Protein AF-0000000066527270 (afdb_homodimer)

Organism: Pseudomonas aeruginosa (strain ATCC 15692 / DSM 22644 / CIP 104116 / JCM 14847 / LMG 12228 / 1C / PRS 101 / PAO1) (NCBI:txid208964)

Nearest PDB structures (foldseek):
  5chh-assembly1_A  TM=3.529E-01  e=5.948E-10  Pseudomonas aeruginosa
  3mkl-assembly2_B  TM=9.193E-01  e=1.092E-03  Escherichia coli K-12
  6p7r-assembly1_A  TM=6.454E-01  e=4.352E-05  Vibrio cholerae
  4mlo-assembly1_A  TM=7.008E-01  e=3.366E-04  Vibrio cholerae
  3gbg-assembly1_A  TM=6.204E-01  e=3.925E-04  Vibrio cholerae O395

Solvent-accessible surface area (backbone atoms only — not comparable to full-atom values): 38659 Å² total; per-residue (Å²): 134,88,76,92,76,72,80,76,70,65,74,65,59,37,39,52,29,61,58,53,53,59,60,41,46,47,46,45,72,72,67,47,66,61,64,62,53,28,50,76,22,71,39,64,70,72,43,69,77,34,80,84,34,66,39,44,36,60,36,51,29,42,34,50,52,50,49,13,60,75,63,42,9,68,53,49,66,68,38,91,32,57,38,27,64,61,48,70,60,48,46,49,64,53,31,50,74,30,67,27,36,44,66,20,50,49,50,42,31,51,52,46,36,59,41,34,74,52,49,38,47,42,80,45,77,56,83,24,27,26,32,42,36,45,53,56,58,83,98,55,71,65,58,70,65,52,55,50,51,51,44,48,57,53,51,41,47,52,20,58,42,54,71,45,83,71,68,50,65,34,36,37,26,45,34,69,75,62,97,72,55,67,66,54,31,59,55,58,31,82,45,67,43,51,60,34,77,49,31,33,43,31,30,46,33,71,59,36,67,37,52,37,78,54,52,71,69,57,45,53,56,51,58,70,42,52,59,30,51,52,62,39,60,71,22,42,58,75,32,69,62,37,46,48,41,53,55,48,70,73,41,58,48,73,68,57,67,53,67,62,56,45,15,54,73,70,74,41,51,50,68,54,46,52,52,54,28,46,76,67,73,41,47,72,68,54,45,53,48,49,50,45,46,51,51,50,52,52,39,48,73,71,60,61,77,56,59,55,61,50,15,48,59,56,46,35,93,37,45,66,57,36,41,54,49,40,22,68,66,37,54,32,41,66,67,53,45,52,48,54,58,49,47,50,46,50,52,40,45,50,53,52,50,49,52,56,57,57,67,74,102,137,80,80,83,72,68,82,72,70,62,73,67,58,38,38,53,29,59,58,55,53,59,63,41,46,48,46,45,73,74,67,46,66,62,62,63,53,29,51,75,22,71,40,64,70,70,43,69,77,34,81,84,34,67,39,43,37,61,34,52,28,42,35,52,54,48,49,12,60,76,65,42,9,68,54,49,68,68,38,91,32,56,38,27,64,59,48,68,60,49,46,49,62,52,32,52,75,30,66,27,36,44,65,19,52,49,51,41,31,52,52,46,37,58,41,34,73,52,48,38,48,40,80,47,76,56,85,24,27,24,33,43,36,45,52,54,57,84,97,54,70,64,57,70,65,50,56,50,50,51,45,48,58,53,51,40,47,51,20,58,42,54,70,46,84,70,67,49,65,35,35,36,27,44,32,69,77,65,97,72,56,66,66,54,31,60,54,58,30,81,44,67,42,51,60,34,76,51,31,34,44,31,28,45,34,70,58,36,68,39,52,37,78,52,51,71,69,57,46,54,56,52,58,70,42,51,58,31,51,52,63,39,61,70,24,40,58,74,31,70,61,38,45,49,43,53,54,49,68,75,41,58,49,74,66,57,67,53,67,62,56,44,14,54,73,69,71,40,50,49,67,54,45,52,51,54,28,44,76,67,74,39,48,72,68,53,45,53,48,50,51,46,48,52,51,48,50,54,40,48,75,71,59,60,77,56,58,54,60,49,15,49,57,56,45,36,94,37,44,66,57,35,39,53,50,39,22,70,65,39,51,33,40,65,68,52,43,53,48,56,59,48,48,50,46,49,51,40,48,49,53,51,50,49,52,55,58,58,67,72,102

Sequence (722 aa):
MKNDGETQASTKGTISVRLVGEALVEWRRQGGEQGEVLQAAGIDPQLLGKPYARVTSHAYSRLWLDLARRMDDEFFGMDSRRLKSGSFAFMSRCAIHEQTLEPALTGILRFLCLQFDDFQPRLQRRGGLAEIVLDEAPGRYGRALSYFTLWMITHGLACWLVGRRIPILAIDLRCPQPDYIEDYRVMFSDNLRFSRPLSRLLFNADCLALPVRRDKRELRRFLLGAPANILVRYRDPQSLAARIKAYLRSLRPGRWPDADALAGHFFMAPSTLRRKLSLEGQSYQALKDQVRRDLAIARLDAGAANFAELALELGFADGSAFHKAFKKWTGSTPGQYRTQVAAETASAESSGVLSETLGHRMKNDGETQASTKGTISVRLVGEALVEWRRQGGEQGEVLQAAGIDPQLLGKPYARVTSHAYSRLWLDLARRMDDEFFGMDSRRLKSGSFAFMSRCAIHEQTLEPALTGILRFLCLQFDDFQPRLQRRGGLAEIVLDEAPGRYGRALSYFTLWMITHGLACWLVGRRIPILAIDLRCPQPDYIEDYRVMFSDNLRFSRPLSRLLFNADCLALPVRRDKRELRRFLLGAPANILVRYRDPQSLAARIKAYLRSLRPGRWPDADALAGHFFMAPSTLRRKLSLEGQSYQALKDQVRRDLAIARLDAGAANFAELALELGFADGSAFHKAFKKWTGSTPGQYRTQVAAETASAESSGVLSETLGHR

pLDDT: mean 84.83, std 15.93, range [20.92, 98.5]

Radius of gyration: 31.75 Å; Cα contacts (8 Å, |Δi|>4): 1034; chains: 2; bounding box: 55×98×84 Å

InterPro domains:
  IPR009057 Homedomain-like superfamily [SSF46689] (291-341)
  IPR018060 AraC-like, DNA binding HTH domain [PF12833] (262-339)
  IPR018060 AraC-like, DNA binding HTH domain [PS01124] (242-340)
  IPR018060 AraC-like, DNA binding HTH domain [SM00342] (255-338)
  IPR020449 Transcription regulator HTH, AraC- type, HTH domain [PR00032] (307-322)
  IPR020449 Transcription regulator HTH, AraC- type, HTH domain [PR00032] (322-338)
  IPR032687 HTH-type transcriptional regulator AraC-type, N-terminal [PF12625] (31-212)

Foldseek 3Di:
DPDPPPPPPPCAQKDFCVLVVVLCVLVVVVPHDVVVLLVQLVHDPVCNVPRRDIGGLSSVQSSQVSQCVVVLASQSPQFVFGPGPCNLVVLLVVLLPDWFLQVSLQSNQVSVCVGGDAWRWHWDDDFFKIKTWTDGDFPDFTDPSNLLSVCLSRQLSSCVQLVHHFAWLAWEELAADDPDCVLVCLLHNVHYHYNFLTTMIMGTPVRRGRTGDDDPVNSVVVVVCPPSCSSNPSNVCVQPLVVLLVVCLVDFQQPRDDLCVSCVVVVHHSVVSQVSCVVNVHDPVRSLLVSLLSQLSNCLVVPDDDQQVSCVRSNHPGSVRVQVSNCVGRVHGSVVVSCVVVVVSVVSVVVSVVVVVVVVD/DPPPPDCPPPCAQKDFCVLVVVLCVVVVVVPHDVVVLLVQLVHDPVCNVPRRDIGGLSSVQSSQVSLCVVVLASQSPQFVFGPGPCNLVVLLVVLLPDWWLQVSLQSNQVSVCVGGDAWRWHWDDDFFKIKTWTDGDFPDFTDPSNLLSVCLSRQLSSCVQLVAHFAWLAWEELAADDPDCVLVCLLHNVHYHYNFLTTMIMGTPVRRGRTGDDDPVNSVVVVVCPPSCSSNPSRVCVQPLVVLLVVCLVDFLQPRDDLCVSCVVVVHHSVVSQVSCVVNVHDPVRSLLVSLLSVLSNCLVVPDDDQQVSCVRSNHPGSVRVQVSNCVGRVHGSVVVSCVVVVVSVVSVVVSVVVVVVVVD

Secondary structure (DSSP, 8-state):
---S-S----STTEEEHHHHHHHHHHHHHTT--HHHHHHHHT--GGGGG-TT-EEEHHHHHHHHHHHHHHHT-TTTT-SSS---TTHHHHHHHHHTTSSBHHHHHHHHHHHHHHH-SS-EEEEEEETTEEEEEEE--TT----HHHHHHHHHHHHHHHHHHHTS---EEEEE-SSPPPS--HHHHHHT-S-EE-S-SSEEEEEEGGGGG-B----HHHHHHHHHHTTHHHHHHTT-TTSHHHHHHHHHHTS-GGG---HHHHHHHTTS-HHHHHHHHHHTT--HHHHHHHHHHHHHHHHHHTT---HHHHHHHTT-SSHHHHHHHHHHHHSS-HHHHHHHHHHHHHHHHHHHHHHHHHTT-/----------STTEEEHHHHHHHHHHHHHTT--HHHHHHHTT--GGGGG-TT-EEEHHHHHHHHHHHHHHHT-TTTT-SSS---TTHHHHHHHHHTTSSBHHHHHHHHHHHHHHH-SS-EEEEEEETTEEEEEEE--TT----HHHHHHHHHHHHHHHHHHHTS---EEEEE-SSPPPS--HHHHHHT-S-EE-S-SSEEEEEEGGGGG-B----HHHHHHHHHHTTHHHHHHTT-TTSHHHHHHHHHHTS-GGG---HHHHHHHTTS-HHHHHHHHHHTT--HHHHHHHHHHHHHHHHHHTT---HHHHHHHTT-SSHHHHHHHHHHHHSS-HHHHHHHHHHHHHHHHHHHHHHHHHTT-

Structure (mmCIF, N/CA/C/O backbone):
data_AF-0000000066527270-model_v1
#
loop_
_entity.id
_entity.type
_entity.pdbx_description
1 polymer 'Probable transcriptional regulator'
#
loop_
_atom_site.group_PDB
_atom_site.id
_atom_site.type_symbol
_atom_site.label_atom_id
_atom_site.label_alt_id
_atom_site.label_comp_id
_atom_site.label_asym_id
_atom_site.label_entity_id
_atom_site.label_seq_id
_atom_site.pdbx_PDB_ins_code
_atom_site.Cartn_x
_atom_site.Cartn_y
_atom_site.Cartn_z
_atom_site.occupancy
_atom_site.B_iso_or_equiv
_atom_site.auth_seq_id
_atom_site.auth_comp_id
_atom_site.auth_asym_id
_atom_site.auth_atom_id
_atom_site.pdbx_PDB_model_num
ATOM 1 N N . MET A 1 1 ? -10.133 -45.469 -41.844 1 20.92 1 MET A N 1
ATOM 2 C CA . MET A 1 1 ? -9.516 -45.438 -40.531 1 20.92 1 MET A CA 1
ATOM 3 C C . MET A 1 1 ? -8.797 -44.094 -40.312 1 20.92 1 MET A C 1
ATOM 5 O O . MET A 1 1 ? -7.594 -44 -40.531 1 20.92 1 MET A O 1
ATOM 9 N N . LYS A 1 2 ? -9.273 -42.906 -41.062 1 35.12 2 LYS A N 1
ATOM 10 C CA . LYS A 1 2 ? -8.922 -41.469 -41.031 1 35.12 2 LYS A CA 1
ATOM 11 C C . LYS A 1 2 ? -8.695 -41 -39.594 1 35.12 2 LYS A C 1
ATOM 13 O O . LYS A 1 2 ? -9.594 -41.062 -38.781 1 35.12 2 LYS A O 1
ATOM 18 N N . ASN A 1 3 ? -7.398 -41.125 -39.188 1 26.72 3 ASN A N 1
ATOM 19 C CA . ASN A 1 3 ? -6.578 -40.875 -38 1 26.72 3 ASN A CA 1
ATOM 20 C C . ASN A 1 3 ? -6.941 -39.562 -37.344 1 26.72 3 ASN A C 1
ATOM 22 O O . ASN A 1 3 ? -7.098 -38.531 -38 1 26.72 3 ASN A O 1
ATOM 26 N N . ASP A 1 4 ? -7.598 -39.406 -36.094 1 30.34 4 ASP A N 1
ATOM 27 C CA . ASP A 1 4 ? -7.973 -38.562 -34.969 1 30.34 4 ASP A CA 1
ATOM 28 C C . ASP A 1 4 ? -6.82 -37.625 -34.594 1 30.34 4 ASP A C 1
ATOM 30 O O . ASP A 1 4 ? -6.605 -37.344 -33.406 1 30.34 4 ASP A O 1
ATOM 34 N N . GLY A 1 5 ? -5.691 -37.438 -35.281 1 31.28 5 GLY A N 1
ATOM 35 C CA . GLY A 1 5 ? -4.5 -36.625 -35.188 1 31.28 5 GLY A CA 1
ATOM 36 C C . GLY A 1 5 ? -4.805 -35.125 -35 1 31.28 5 GLY A C 1
ATOM 37 O O . GLY A 1 5 ? -3.918 -34.281 -35.125 1 31.28 5 GLY A O 1
ATOM 38 N N . GLU A 1 6 ? -5.961 -34.656 -35.469 1 31.56 6 GLU A N 1
ATOM 39 C CA . GLU A 1 6 ? -6.141 -33.219 -35.719 1 31.56 6 GLU A CA 1
ATOM 40 C C . GLU A 1 6 ? -5.699 -32.375 -34.531 1 31.56 6 GLU A C 1
ATOM 42 O O . GLU A 1 6 ? -4.824 -31.531 -34.656 1 31.56 6 GLU A O 1
ATOM 47 N N . THR A 1 7 ? -6.703 -31.594 -33.906 1 33.09 7 THR A N 1
ATOM 48 C CA . THR A 1 7 ? -6.719 -30.266 -33.281 1 33.09 7 THR A CA 1
ATOM 49 C C . THR A 1 7 ? -6.129 -30.312 -31.891 1 33.09 7 THR A C 1
ATOM 51 O O . THR A 1 7 ? -6.859 -30.469 -30.906 1 33.09 7 THR A O 1
ATOM 54 N N . GLN A 1 8 ? -5.441 -31.25 -31.5 1 34.78 8 GLN A N 1
ATOM 55 C CA . GLN A 1 8 ? -4.895 -31.109 -30.156 1 34.78 8 GLN A CA 1
ATOM 56 C C . GLN A 1 8 ? -4.258 -29.734 -29.953 1 34.78 8 GLN A C 1
ATOM 58 O O . GLN A 1 8 ? -3.143 -29.5 -30.422 1 34.78 8 GLN A O 1
ATOM 63 N N . ALA A 1 9 ? -4.973 -28.672 -30.031 1 39.06 9 ALA A N 1
ATOM 64 C CA . ALA A 1 9 ? -4.625 -27.297 -29.734 1 39.06 9 ALA A CA 1
ATOM 65 C C . ALA A 1 9 ? -3.576 -27.203 -28.641 1 39.06 9 ALA A C 1
ATOM 67 O O . ALA A 1 9 ? -3.766 -27.766 -27.547 1 39.06 9 ALA A O 1
ATOM 68 N N . SER A 1 10 ? -2.404 -27.016 -28.859 1 43.84 10 SER A N 1
ATOM 69 C CA . SER A 1 10 ? -1.22 -26.922 -28.016 1 43.84 10 SER A CA 1
ATOM 70 C C . SER A 1 10 ? -1.497 -26.078 -26.766 1 43.84 10 SER A C 1
ATOM 72 O O . SER A 1 10 ? -2.102 -25.016 -26.859 1 43.84 10 SER A O 1
ATOM 74 N N . THR A 1 11 ? -1.773 -26.703 -25.578 1 54.03 11 THR A N 1
ATOM 75 C CA . THR A 1 11 ? -1.955 -26.172 -24.234 1 54.03 11 THR A CA 1
ATOM 76 C C . THR A 1 11 ? -0.945 -25.062 -23.953 1 54.03 11 THR A C 1
ATOM 78 O O . THR A 1 11 ? -1.052 -24.344 -22.953 1 54.03 11 THR A O 1
ATOM 81 N N . LYS A 1 12 ? -0.027 -24.766 -25.125 1 56.72 12 LYS A N 1
ATOM 82 C CA . LYS A 1 12 ? 1.005 -23.75 -24.969 1 56.72 12 LYS A CA 1
ATOM 83 C C . LYS A 1 12 ? 0.429 -22.344 -25.156 1 56.72 12 LYS A C 1
ATOM 85 O O . LYS A 1 12 ? -0.189 -22.062 -26.188 1 56.72 12 LYS A O 1
ATOM 90 N N . GLY A 1 13 ? 0.685 -21.531 -24.094 1 73 13 GLY A N 1
ATOM 91 C CA . GLY A 1 13 ? 0.271 -20.156 -24.25 1 73 13 GLY A CA 1
ATOM 92 C C . GLY A 1 13 ? -1.234 -19.969 -24.203 1 73 13 GLY A C 1
ATOM 93 O O . GLY A 1 13 ? -1.758 -18.953 -24.672 1 73 13 GLY A O 1
ATOM 94 N N . THR A 1 14 ? -1.8 -21.188 -23.781 1 83.5 14 THR A N 1
ATOM 95 C CA . THR A 1 14 ? -3.254 -21.078 -23.719 1 83.5 14 THR A CA 1
ATOM 96 C C . THR A 1 14 ? -3.76 -21.359 -22.312 1 83.5 14 THR A C 1
ATOM 98 O O . THR A 1 14 ? -3.014 -21.859 -21.453 1 83.5 14 THR A O 1
ATOM 101 N N . ILE A 1 15 ? -4.938 -20.953 -22.062 1 88.38 15 ILE A N 1
ATOM 102 C CA . ILE A 1 15 ? -5.621 -21.094 -20.781 1 88.38 15 ILE A CA 1
ATOM 103 C C . ILE A 1 15 ? -7.004 -21.703 -21 1 88.38 15 ILE A C 1
ATOM 105 O O . ILE A 1 15 ? -7.711 -21.344 -21.938 1 88.38 15 ILE A O 1
ATOM 109 N N . SER A 1 16 ? -7.312 -22.625 -20.172 1 90 16 SER A N 1
ATOM 110 C CA . SER A 1 16 ? -8.625 -23.266 -20.266 1 90 16 SER A CA 1
ATOM 111 C C . SER A 1 16 ? -9.742 -22.234 -20.125 1 90 16 SER A C 1
ATOM 113 O O . SER A 1 16 ? -9.664 -21.328 -19.297 1 90 16 SER A O 1
ATOM 115 N N . VAL A 1 17 ? -10.812 -22.453 -20.812 1 91.06 17 VAL A N 1
ATOM 116 C CA . VAL A 1 17 ? -11.977 -21.578 -20.766 1 91.06 17 VAL A CA 1
ATOM 117 C C . VAL A 1 17 ? -12.641 -21.688 -19.391 1 91.06 17 VAL A C 1
ATOM 119 O O . VAL A 1 17 ? -13.344 -20.766 -18.953 1 91.06 17 VAL A O 1
ATOM 122 N N . ARG A 1 18 ? -12.422 -22.75 -18.688 1 92.06 18 ARG A N 1
ATOM 123 C CA . ARG A 1 18 ? -12.953 -22.906 -17.328 1 92.06 18 ARG A CA 1
ATOM 124 C C . ARG A 1 18 ? -12.438 -21.812 -16.406 1 92.06 18 ARG A C 1
ATOM 126 O O . ARG A 1 18 ? -13.156 -21.328 -15.531 1 92.06 18 ARG A O 1
ATOM 133 N N . LEU A 1 19 ? -11.172 -21.438 -16.609 1 94.25 19 LEU A N 1
ATOM 134 C CA . LEU A 1 19 ? -10.609 -20.359 -15.805 1 94.25 19 LEU A CA 1
ATOM 135 C C . LEU A 1 19 ? -11.203 -19.016 -16.203 1 94.25 19 LEU A C 1
ATOM 137 O O . LEU A 1 19 ? -11.359 -18.109 -15.375 1 94.25 19 LEU A O 1
ATOM 141 N N . VAL A 1 20 ? -11.547 -18.906 -17.484 1 95.38 20 VAL A N 1
ATOM 142 C CA . VAL A 1 20 ? -12.273 -17.734 -17.953 1 95.38 20 VAL A CA 1
ATOM 143 C C . VAL A 1 20 ? -13.609 -17.625 -17.219 1 95.38 20 VAL A C 1
ATOM 145 O O . VAL A 1 20 ? -13.953 -16.562 -16.688 1 95.38 20 VAL A O 1
ATOM 148 N N . GLY A 1 21 ? -14.297 -18.766 -17.188 1 95.5 21 GLY A N 1
ATOM 149 C CA . GLY A 1 21 ? -15.57 -18.812 -16.484 1 95.5 21 GLY A CA 1
ATOM 150 C C . GLY A 1 21 ? -15.445 -18.469 -15.016 1 95.5 21 GLY A C 1
ATOM 151 O O . GLY A 1 21 ? -16.281 -17.734 -14.469 1 95.5 21 GLY A O 1
ATOM 152 N N . GLU A 1 22 ? -14.414 -18.969 -14.391 1 95.44 22 GLU A N 1
ATOM 153 C CA . GLU A 1 22 ? -14.172 -18.688 -12.977 1 95.44 22 GLU A CA 1
ATOM 154 C C . GLU A 1 22 ? -13.93 -17.203 -12.727 1 95.44 22 GLU A C 1
ATOM 156 O O . GLU A 1 22 ? -14.422 -16.641 -11.75 1 95.44 22 GLU A O 1
ATOM 161 N N . ALA A 1 23 ? -13.188 -16.547 -13.594 1 96.5 23 ALA A N 1
ATOM 162 C CA . ALA A 1 23 ? -12.852 -15.133 -13.445 1 96.5 23 ALA A CA 1
ATOM 163 C C . ALA A 1 23 ? -14.102 -14.266 -13.539 1 96.5 23 ALA A C 1
ATOM 165 O O . ALA A 1 23 ? -14.156 -13.18 -12.961 1 96.5 23 ALA A O 1
ATOM 166 N N . LEU A 1 24 ? -15.156 -14.781 -14.172 1 97.25 24 LEU A N 1
ATOM 167 C CA . LEU A 1 24 ? -16.344 -13.977 -14.477 1 97.25 24 LEU A CA 1
ATOM 168 C C . LEU A 1 24 ? -17.406 -14.164 -13.406 1 97.25 24 LEU A C 1
ATOM 170 O O . LEU A 1 24 ? -18.406 -13.445 -13.398 1 97.25 24 LEU A O 1
ATOM 174 N N . VAL A 1 25 ? -17.219 -15.047 -12.484 1 96.69 25 VAL A N 1
ATOM 175 C CA . VAL A 1 25 ? -18.25 -15.453 -11.539 1 96.69 25 VAL A CA 1
ATOM 176 C C . VAL A 1 25 ? -18.75 -14.242 -10.758 1 96.69 25 VAL A C 1
ATOM 178 O O . VAL A 1 25 ? -19.938 -13.953 -10.734 1 96.69 25 VAL A O 1
ATOM 181 N N . GLU A 1 26 ? -17.812 -13.508 -10.141 1 96.25 26 GLU A N 1
ATOM 182 C CA . GLU A 1 26 ? -18.219 -12.383 -9.312 1 96.25 26 GLU A CA 1
ATOM 183 C C . GLU A 1 26 ? -18.797 -11.25 -10.172 1 96.25 26 GLU A C 1
ATOM 185 O O . GLU A 1 26 ? -19.719 -10.547 -9.75 1 96.25 26 GLU A O 1
ATOM 190 N N . TRP A 1 27 ? -18.219 -11.055 -11.344 1 96.69 27 TRP A N 1
ATOM 191 C CA . TRP A 1 27 ? -18.734 -10.055 -12.273 1 96.69 27 TRP A CA 1
ATOM 192 C C . TRP A 1 27 ? -20.203 -10.328 -12.586 1 96.69 27 TRP A C 1
ATOM 194 O O . TRP A 1 27 ? -21.047 -9.414 -12.523 1 96.69 27 TRP A O 1
ATOM 204 N N . ARG A 1 28 ? -20.516 -11.57 -12.844 1 95.69 28 ARG A N 1
ATOM 205 C CA . ARG A 1 28 ? -21.891 -11.984 -13.133 1 95.69 28 ARG A CA 1
ATOM 206 C C . ARG A 1 28 ? -22.781 -11.812 -11.906 1 95.69 28 ARG A C 1
ATOM 208 O O . ARG A 1 28 ? -23.922 -11.328 -12.016 1 95.69 28 ARG A O 1
ATOM 215 N N . ARG A 1 29 ? -22.266 -12.156 -10.844 1 95.62 29 ARG A N 1
ATOM 216 C CA . ARG A 1 29 ? -23.016 -12.07 -9.594 1 95.62 29 ARG A CA 1
ATOM 217 C C . ARG A 1 29 ? -23.422 -10.625 -9.305 1 95.62 29 ARG A C 1
ATOM 219 O O . ARG A 1 29 ? -24.5 -10.375 -8.75 1 95.62 29 ARG A O 1
ATOM 226 N N . GLN A 1 30 ? -22.594 -9.727 -9.688 1 94.5 30 GLN A N 1
ATOM 227 C CA . GLN A 1 30 ? -22.844 -8.312 -9.445 1 94.5 30 GLN A CA 1
ATOM 228 C C . GLN A 1 30 ? -23.688 -7.699 -10.555 1 94.5 30 GLN A C 1
ATOM 230 O O . GLN A 1 30 ? -23.891 -6.48 -10.602 1 94.5 30 GLN A O 1
ATOM 235 N N . GLY A 1 31 ? -24.094 -8.453 -11.477 1 94.31 31 GLY A N 1
ATOM 236 C CA . GLY A 1 31 ? -25 -8.008 -12.516 1 94.31 31 GLY A CA 1
ATOM 237 C C . GLY A 1 31 ? -24.297 -7.578 -13.781 1 94.31 31 GLY A C 1
ATOM 238 O O . GLY A 1 31 ? -24.922 -6.988 -14.672 1 94.31 31 GLY A O 1
ATOM 239 N N . GLY A 1 32 ? -23.062 -7.887 -13.906 1 94.56 32 GLY A N 1
ATOM 240 C CA . GLY A 1 32 ? -22.328 -7.523 -15.109 1 94.56 32 GLY A CA 1
ATOM 241 C C . GLY A 1 32 ? -22.672 -8.391 -16.297 1 94.56 32 GLY A C 1
ATOM 242 O O . GLY A 1 32 ? -22.953 -9.586 -16.156 1 94.56 32 GLY A O 1
ATOM 243 N N . GLU A 1 33 ? -22.594 -7.777 -17.453 1 93.5 33 GLU A N 1
ATOM 244 C CA . GLU A 1 33 ? -22.812 -8.508 -18.688 1 93.5 33 GLU A CA 1
ATOM 245 C C . GLU A 1 33 ? -21.5 -9.125 -19.188 1 93.5 33 GLU A C 1
ATOM 247 O O . GLU A 1 33 ? -20.578 -8.406 -19.578 1 93.5 33 GLU A O 1
ATOM 252 N N . GLN A 1 34 ? -21.484 -10.383 -19.281 1 93.12 34 GLN A N 1
ATOM 253 C CA . GLN A 1 34 ? -20.219 -11.047 -19.609 1 93.12 34 GLN A CA 1
ATOM 254 C C . GLN A 1 34 ? -19.891 -10.914 -21.078 1 93.12 34 GLN A C 1
ATOM 256 O O . GLN A 1 34 ? -18.719 -10.93 -21.469 1 93.12 34 GLN A O 1
ATOM 261 N N . GLY A 1 35 ? -20.938 -10.711 -21.953 1 92.75 35 GLY A N 1
ATOM 262 C CA . GLY A 1 35 ? -20.703 -10.602 -23.375 1 92.75 35 GLY A CA 1
ATOM 263 C C . GLY A 1 35 ? -19.766 -9.461 -23.734 1 92.75 35 GLY A C 1
ATOM 264 O O . GLY A 1 35 ? -18.844 -9.641 -24.547 1 92.75 35 GLY A O 1
ATOM 265 N N . GLU A 1 36 ? -19.953 -8.383 -23.188 1 91.75 36 GLU A N 1
ATOM 266 C CA . GLU A 1 36 ? -19.141 -7.199 -23.484 1 91.75 36 GLU A CA 1
ATOM 267 C C . GLU A 1 36 ? -17.688 -7.402 -23.062 1 91.75 36 GLU A C 1
ATOM 269 O O . GLU A 1 36 ? -16.766 -7.043 -23.797 1 91.75 36 GLU A O 1
ATOM 274 N N . VAL A 1 37 ? -17.531 -7.992 -21.906 1 95.31 37 VAL A N 1
ATOM 275 C CA . VAL A 1 37 ? -16.188 -8.195 -21.359 1 95.31 37 VAL A CA 1
ATOM 276 C C . VAL A 1 37 ? -15.453 -9.242 -22.188 1 95.31 37 VAL A C 1
ATOM 278 O O . VAL A 1 37 ? -14.273 -9.086 -22.5 1 95.31 37 VAL A O 1
ATOM 281 N N . LEU A 1 38 ? -16.125 -10.25 -22.609 1 97 38 LEU A N 1
ATOM 282 C CA . LEU A 1 38 ? -15.531 -11.305 -23.422 1 97 38 LEU A CA 1
ATOM 283 C C . LEU A 1 38 ? -15.172 -10.781 -24.812 1 97 38 LEU A C 1
ATOM 285 O O . LEU A 1 38 ? -14.062 -11.023 -25.312 1 97 38 LEU A O 1
ATOM 289 N N . GLN A 1 39 ? -16.031 -10.039 -25.375 1 94.44 39 GLN A N 1
ATOM 290 C CA . GLN A 1 39 ? -15.781 -9.477 -26.703 1 94.44 39 GLN A CA 1
ATOM 291 C C . GLN A 1 39 ? -14.594 -8.523 -26.672 1 94.44 39 GLN A C 1
ATOM 293 O O . GLN A 1 39 ? -13.758 -8.539 -27.578 1 94.44 39 GLN A O 1
ATOM 298 N N . ALA A 1 40 ? -14.531 -7.75 -25.719 1 95.44 40 ALA A N 1
ATOM 299 C CA . ALA A 1 40 ? -13.43 -6.801 -25.578 1 95.44 40 ALA A CA 1
ATOM 300 C C . ALA A 1 40 ? -12.094 -7.527 -25.438 1 95.44 40 ALA A C 1
ATOM 302 O O . ALA A 1 40 ? -11.062 -7.027 -25.891 1 95.44 40 ALA A O 1
ATOM 303 N N . ALA A 1 41 ? -12.164 -8.719 -24.875 1 96.25 41 ALA A N 1
ATOM 304 C CA . ALA A 1 41 ? -10.953 -9.508 -24.656 1 96.25 41 ALA A CA 1
ATOM 305 C C . ALA A 1 41 ? -10.633 -10.375 -25.875 1 96.25 41 ALA A C 1
ATOM 307 O O . ALA A 1 41 ? -9.609 -11.055 -25.906 1 96.25 41 ALA A O 1
ATOM 308 N N . GLY A 1 42 ? -11.516 -10.344 -26.828 1 95.44 42 GLY A N 1
ATOM 309 C CA . GLY A 1 42 ? -11.328 -11.172 -28.016 1 95.44 42 GLY A CA 1
ATOM 310 C C . GLY A 1 42 ? -11.688 -12.625 -27.781 1 95.44 42 GLY A C 1
ATOM 311 O O . GLY A 1 42 ? -11.117 -13.523 -28.422 1 95.44 42 GLY A O 1
ATOM 312 N N . ILE A 1 43 ? -12.547 -12.891 -26.859 1 96.25 43 ILE A N 1
ATOM 313 C CA . ILE A 1 43 ? -12.977 -14.242 -26.547 1 96.25 43 ILE A CA 1
ATOM 314 C C . ILE A 1 43 ? -14.414 -14.453 -27.016 1 96.25 43 ILE A C 1
ATOM 316 O O . ILE A 1 43 ? -15.312 -13.703 -26.641 1 96.25 43 ILE A O 1
ATOM 320 N N . ASP A 1 44 ? -14.578 -15.438 -27.812 1 93.25 44 ASP A N 1
ATOM 321 C CA . ASP A 1 44 ? -15.922 -15.805 -28.25 1 93.25 44 ASP A CA 1
ATOM 322 C C . ASP A 1 44 ? -16.766 -16.328 -27.094 1 93.25 44 ASP A C 1
ATOM 324 O O . ASP A 1 44 ? -16.422 -17.344 -26.484 1 93.25 44 ASP A O 1
ATOM 328 N N . PRO A 1 45 ? -17.875 -15.648 -26.875 1 93.31 45 PRO A N 1
ATOM 329 C CA . PRO A 1 45 ? -18.719 -16.062 -25.75 1 93.31 45 PRO A CA 1
ATOM 330 C C . PRO A 1 45 ? -19.188 -17.5 -25.859 1 93.31 45 PRO A C 1
ATOM 332 O O . PRO A 1 45 ? -19.438 -18.156 -24.844 1 93.31 45 PRO A O 1
ATOM 335 N N . GLN A 1 46 ? -19.281 -18.047 -26.938 1 90.44 46 GLN A N 1
ATOM 336 C CA . GLN A 1 46 ? -19.766 -19.406 -27.156 1 90.44 46 GLN A CA 1
ATOM 337 C C . GLN A 1 46 ? -18.781 -20.438 -26.594 1 90.44 46 GLN A C 1
ATOM 339 O O . GLN A 1 46 ? -19.156 -21.594 -26.344 1 90.44 46 GLN A O 1
ATOM 344 N N . LEU A 1 47 ? -17.531 -19.984 -26.453 1 89.19 47 LEU A N 1
ATOM 345 C CA . LEU A 1 47 ? -16.516 -20.891 -25.953 1 89.19 47 LEU A CA 1
ATOM 346 C C . LEU A 1 47 ? -16.812 -21.297 -24.516 1 89.19 47 LEU A C 1
ATOM 348 O O . LEU A 1 47 ? -16.375 -22.359 -24.062 1 89.19 47 LEU A O 1
ATOM 352 N N . LEU A 1 48 ? -17.547 -20.5 -23.766 1 90.81 48 LEU A N 1
ATOM 353 C CA . LEU A 1 48 ? -17.828 -20.781 -22.359 1 90.81 48 LEU A CA 1
ATOM 354 C C . LEU A 1 48 ? -18.672 -22.031 -22.219 1 90.81 48 LEU A C 1
ATOM 356 O O . LEU A 1 48 ? -18.672 -22.672 -21.156 1 90.81 48 LEU A O 1
ATOM 360 N N . GLY A 1 49 ? -19.359 -22.359 -23.266 1 86.31 49 GLY A N 1
ATOM 361 C CA . GLY A 1 49 ? -20.188 -23.547 -23.234 1 86.31 49 GLY A CA 1
ATOM 362 C C . GLY A 1 49 ? -19.453 -24.797 -23.625 1 86.31 49 GLY A C 1
ATOM 363 O O . GLY A 1 49 ? -20 -25.906 -23.578 1 86.31 49 GLY A O 1
ATOM 364 N N . LYS A 1 50 ? -18.203 -24.672 -23.969 1 84.44 50 LYS A N 1
ATOM 365 C CA . LYS A 1 50 ? -17.359 -25.781 -24.359 1 84.44 50 LYS A CA 1
ATOM 366 C C . LYS A 1 50 ? -16.281 -26.062 -23.312 1 84.44 50 LYS A C 1
ATOM 368 O O . LYS A 1 50 ? -15.227 -25.422 -23.312 1 84.44 50 LYS A O 1
ATOM 373 N N . PRO A 1 51 ? -16.469 -27.031 -22.562 1 79 51 PRO A N 1
ATOM 374 C CA . PRO A 1 51 ? -15.633 -27.234 -21.375 1 79 51 PRO A CA 1
ATOM 375 C C . PRO A 1 51 ? -14.172 -27.5 -21.734 1 79 51 PRO A C 1
ATOM 377 O O . PRO A 1 51 ? -13.281 -27.266 -20.906 1 79 51 PRO A O 1
ATOM 380 N N . TYR A 1 52 ? -13.812 -27.906 -22.938 1 81.12 52 TYR A N 1
ATOM 381 C CA . TYR A 1 52 ? -12.438 -28.25 -23.281 1 81.12 52 TYR A CA 1
ATOM 382 C C . TYR A 1 52 ? -11.82 -27.156 -24.156 1 81.12 52 TYR A C 1
ATOM 384 O O . TYR A 1 52 ? -10.664 -27.281 -24.578 1 81.12 52 TYR A O 1
ATOM 392 N N . ALA A 1 53 ? -12.617 -26.109 -24.344 1 85.5 53 ALA A N 1
ATOM 393 C CA . ALA A 1 53 ? -12.094 -25 -25.141 1 85.5 53 ALA A CA 1
ATOM 394 C C . ALA A 1 53 ? -10.984 -24.266 -24.406 1 85.5 53 ALA A C 1
ATOM 396 O O . ALA A 1 53 ? -10.891 -24.344 -23.172 1 85.5 53 ALA A O 1
ATOM 397 N N . ARG A 1 54 ? -10.086 -23.672 -25.172 1 90.12 54 ARG A N 1
ATOM 398 C CA . ARG A 1 54 ? -8.984 -22.891 -24.625 1 90.12 54 ARG A CA 1
ATOM 399 C C . ARG A 1 54 ? -8.891 -21.531 -25.297 1 90.12 54 ARG A C 1
ATOM 401 O O . ARG A 1 54 ? -9.406 -21.344 -26.406 1 90.12 54 ARG A O 1
ATOM 408 N N . VAL A 1 55 ? -8.352 -20.594 -24.578 1 91 55 VAL A N 1
ATOM 409 C CA . VAL A 1 55 ? -8.078 -19.25 -25.109 1 91 55 VAL A CA 1
ATOM 410 C C . VAL A 1 55 ? -6.59 -18.938 -24.984 1 91 55 VAL A C 1
ATOM 412 O O . VAL A 1 55 ? -5.875 -19.594 -24.234 1 91 55 VAL A O 1
ATOM 415 N N . THR A 1 56 ? -6.102 -18 -25.75 1 86.88 56 THR A N 1
ATOM 416 C CA . THR A 1 56 ? -4.695 -17.625 -25.641 1 86.88 56 THR A CA 1
ATOM 417 C C . THR A 1 56 ? -4.422 -16.938 -24.297 1 86.88 56 THR A C 1
ATOM 419 O O . THR A 1 56 ? -5.305 -16.297 -23.734 1 86.88 56 THR A O 1
ATOM 422 N N . SER A 1 57 ? -3.207 -17.062 -23.828 1 88.62 57 SER A N 1
ATOM 423 C CA . SER A 1 57 ? -2.799 -16.359 -22.625 1 88.62 57 SER A CA 1
ATOM 424 C C . SER A 1 57 ? -2.967 -14.852 -22.766 1 88.62 57 SER A C 1
ATOM 426 O O . SER A 1 57 ? -3.32 -14.164 -21.812 1 88.62 57 SER A O 1
ATOM 428 N N . HIS A 1 58 ? -2.779 -14.375 -23.938 1 89.62 58 HIS A N 1
ATOM 429 C CA . HIS A 1 58 ? -2.939 -12.953 -24.203 1 89.62 58 HIS A CA 1
ATOM 430 C C . HIS A 1 58 ? -4.402 -12.531 -24.094 1 89.62 58 HIS A C 1
ATOM 432 O O . HIS A 1 58 ? -4.711 -11.477 -23.547 1 89.62 58 HIS A O 1
ATOM 438 N N . ALA A 1 59 ? -5.258 -13.375 -24.625 1 92.81 59 ALA A N 1
ATOM 439 C CA . ALA A 1 59 ? -6.684 -13.086 -24.5 1 92.81 59 ALA A CA 1
ATOM 440 C C . ALA A 1 59 ? -7.137 -13.109 -23.047 1 92.81 59 ALA A C 1
ATOM 442 O O . ALA A 1 59 ? -7.898 -12.242 -22.609 1 92.81 59 ALA A O 1
ATOM 443 N N . TYR A 1 60 ? -6.688 -14.078 -22.375 1 94.44 60 TYR A N 1
ATOM 444 C CA . TYR A 1 60 ? -7 -14.164 -20.953 1 94.44 60 TYR A CA 1
ATOM 445 C C . TYR A 1 60 ? -6.449 -12.953 -20.203 1 94.44 60 TYR A C 1
ATOM 447 O O . TYR A 1 60 ? -7.102 -12.43 -19.297 1 94.44 60 TYR A O 1
ATOM 455 N N . SER A 1 61 ? -5.273 -12.516 -20.562 1 94.12 61 SER A N 1
ATOM 456 C CA . SER A 1 61 ? -4.668 -11.328 -19.969 1 94.12 61 SER A CA 1
ATOM 457 C C . SER A 1 61 ? -5.52 -10.094 -20.219 1 94.12 61 SER A C 1
ATOM 459 O O . SER A 1 61 ? -5.719 -9.273 -19.312 1 94.12 61 SER A O 1
ATOM 461 N N . ARG A 1 62 ? -5.996 -9.953 -21.359 1 95.62 62 ARG A N 1
ATOM 462 C CA . ARG A 1 62 ? -6.867 -8.828 -21.688 1 95.62 62 ARG A CA 1
ATOM 463 C C . ARG A 1 62 ? -8.141 -8.867 -20.844 1 95.62 62 ARG A C 1
ATOM 465 O O . ARG A 1 62 ? -8.617 -7.828 -20.375 1 95.62 62 ARG A O 1
ATOM 472 N N . LEU A 1 63 ? -8.664 -10.062 -20.734 1 96.62 63 LEU A N 1
ATOM 473 C CA . LEU A 1 63 ? -9.852 -10.227 -19.891 1 96.62 63 LEU A CA 1
ATOM 474 C C . LEU A 1 63 ? -9.562 -9.797 -18.469 1 96.62 63 LEU A C 1
ATOM 476 O O . LEU A 1 63 ? -10.344 -9.047 -17.875 1 96.62 63 LEU A O 1
ATOM 480 N N . TRP A 1 64 ? -8.445 -10.273 -18 1 95 64 TRP A N 1
ATOM 481 C CA . TRP A 1 64 ? -8.023 -9.961 -16.641 1 95 64 TRP A CA 1
ATOM 482 C C . TRP A 1 64 ? -7.93 -8.453 -16.422 1 95 64 TRP A C 1
ATOM 484 O O . TRP A 1 64 ? -8.469 -7.926 -15.445 1 95 64 TRP A O 1
ATOM 494 N N . LEU A 1 65 ? -7.293 -7.762 -17.266 1 95.62 65 LEU A N 1
ATOM 495 C CA . LEU A 1 65 ? -7.066 -6.324 -17.156 1 95.62 65 LEU A CA 1
ATOM 496 C C . LEU A 1 65 ? -8.375 -5.555 -17.297 1 95.62 65 LEU A C 1
ATOM 498 O O . LEU A 1 65 ? -8.602 -4.582 -16.578 1 95.62 65 LEU A O 1
ATOM 502 N N . ASP A 1 66 ? -9.172 -6.039 -18.172 1 96.44 66 ASP A N 1
ATOM 503 C CA . ASP A 1 66 ? -10.453 -5.375 -18.375 1 96.44 66 ASP A CA 1
ATOM 504 C C . ASP A 1 66 ? -11.352 -5.535 -17.141 1 96.44 66 ASP A C 1
ATOM 506 O O . ASP A 1 66 ? -11.992 -4.574 -16.703 1 96.44 66 ASP A O 1
ATOM 510 N N . LEU A 1 67 ? -11.453 -6.719 -16.625 1 96.31 67 LEU A N 1
ATOM 511 C CA . LEU A 1 67 ? -12.227 -6.965 -15.406 1 96.31 67 LEU A CA 1
ATOM 512 C C . LEU A 1 67 ? -11.711 -6.117 -14.25 1 96.31 67 LEU A C 1
ATOM 514 O O . LEU A 1 67 ? -12.5 -5.523 -13.508 1 96.31 67 LEU A O 1
ATOM 518 N N . ALA A 1 68 ? -10.391 -6.105 -14.117 1 96.31 68 ALA A N 1
ATOM 519 C CA . ALA A 1 68 ? -9.766 -5.32 -13.055 1 96.31 68 ALA A CA 1
ATOM 520 C C . ALA A 1 68 ? -10.164 -3.85 -13.156 1 96.31 68 ALA A C 1
ATOM 522 O O . ALA A 1 68 ? -10.477 -3.215 -12.148 1 96.31 68 ALA A O 1
ATOM 523 N N . ARG A 1 69 ? -10.141 -3.326 -14.336 1 95.69 69 ARG A N 1
ATOM 524 C CA . ARG A 1 69 ? -10.484 -1.927 -14.562 1 95.69 69 ARG A CA 1
ATOM 525 C C . ARG A 1 69 ? -11.961 -1.673 -14.266 1 95.69 69 ARG A C 1
ATOM 527 O O . ARG A 1 69 ? -12.305 -0.732 -13.547 1 95.69 69 ARG A O 1
ATOM 534 N N . ARG A 1 70 ? -12.844 -2.52 -14.766 1 96.06 70 ARG A N 1
ATOM 535 C CA . ARG A 1 70 ? -14.289 -2.338 -14.633 1 96.06 70 ARG A CA 1
ATOM 536 C C . ARG A 1 70 ? -14.727 -2.455 -13.18 1 96.06 70 ARG A C 1
ATOM 538 O O . ARG A 1 70 ? -15.617 -1.732 -12.734 1 96.06 70 ARG A O 1
ATOM 545 N N . MET A 1 71 ? -14.078 -3.289 -12.516 1 96.62 71 MET A N 1
ATOM 546 C CA . MET A 1 71 ? -14.469 -3.549 -11.133 1 96.62 71 MET A CA 1
ATOM 547 C C . MET A 1 71 ? -13.625 -2.725 -10.164 1 96.62 71 MET A C 1
ATOM 549 O O . MET A 1 71 ? -13.891 -2.709 -8.961 1 96.62 71 MET A O 1
ATOM 553 N N . ASP A 1 72 ? -12.523 -2.051 -10.664 1 97 72 ASP A N 1
ATOM 554 C CA . ASP A 1 72 ? -11.484 -1.46 -9.82 1 97 72 ASP A CA 1
ATOM 555 C C . ASP A 1 72 ? -11.008 -2.451 -8.758 1 97 72 ASP A C 1
ATOM 557 O O . ASP A 1 72 ? -10.992 -2.139 -7.57 1 97 72 ASP A O 1
ATOM 561 N N . ASP A 1 73 ? -10.773 -3.621 -9.234 1 98.06 73 ASP A N 1
ATOM 562 C CA . ASP A 1 73 ? -10.383 -4.73 -8.367 1 98.06 73 ASP A CA 1
ATOM 563 C C . ASP A 1 73 ? -9.516 -5.738 -9.125 1 98.06 73 ASP A C 1
ATOM 565 O O . ASP A 1 73 ? -10.023 -6.512 -9.938 1 98.06 73 ASP A O 1
ATOM 569 N N . GLU A 1 74 ? -8.281 -5.82 -8.789 1 97.62 74 GLU A N 1
ATOM 570 C CA . GLU A 1 74 ? -7.34 -6.715 -9.461 1 97.62 74 GLU A CA 1
ATOM 571 C C . GLU A 1 74 ? -7.5 -8.148 -8.969 1 97.62 74 GLU A C 1
ATOM 573 O O . GLU A 1 74 ? -6.809 -9.055 -9.445 1 97.62 74 GLU A O 1
ATOM 578 N N . PHE A 1 75 ? -8.492 -8.359 -8.047 1 97.38 75 PHE A N 1
ATOM 579 C CA . PHE A 1 75 ? -8.75 -9.68 -7.477 1 97.38 75 PHE A CA 1
ATOM 580 C C . PHE A 1 75 ? -10.156 -10.141 -7.805 1 97.38 75 PHE A C 1
ATOM 582 O O . PHE A 1 75 ? -10.656 -11.102 -7.211 1 97.38 75 PHE A O 1
ATOM 589 N N . PHE A 1 76 ? -10.867 -9.523 -8.594 1 95.25 76 PHE A N 1
ATOM 590 C CA . PHE A 1 76 ? -12.109 -9.898 -9.258 1 95.25 76 PHE A CA 1
ATOM 591 C C . PHE A 1 76 ? -13.219 -10.141 -8.234 1 95.25 76 PHE A C 1
ATOM 593 O O . PHE A 1 76 ? -13.992 -11.094 -8.367 1 95.25 76 PHE A O 1
ATOM 600 N N . GLY A 1 77 ? -13.188 -9.445 -7.227 1 95.88 77 GLY A N 1
ATOM 601 C CA . GLY A 1 77 ? -14.258 -9.547 -6.254 1 95.88 77 GLY A CA 1
ATOM 602 C C . GLY A 1 77 ? -14.141 -10.758 -5.355 1 95.88 77 GLY A C 1
ATOM 603 O O . GLY A 1 77 ? -15.07 -11.094 -4.625 1 95.88 77 GLY A O 1
ATOM 604 N N . MET A 1 78 ? -13 -11.352 -5.352 1 95.81 78 MET A N 1
ATOM 605 C CA . MET A 1 78 ? -12.859 -12.617 -4.641 1 95.81 78 MET A CA 1
ATOM 606 C C . MET A 1 78 ? -12.445 -12.391 -3.191 1 95.81 78 MET A C 1
ATOM 608 O O . MET A 1 78 ? -12.344 -13.336 -2.414 1 95.81 78 MET A O 1
ATOM 612 N N . ASP A 1 79 ? -12.172 -11.242 -2.826 1 95.94 79 ASP A N 1
ATOM 613 C CA . ASP A 1 79 ? -12.008 -10.805 -1.444 1 95.94 79 ASP A CA 1
ATOM 614 C C . ASP A 1 79 ? -13.078 -9.789 -1.056 1 95.94 79 ASP A C 1
ATOM 616 O O . ASP A 1 79 ? -13.57 -9.047 -1.905 1 95.94 79 ASP A O 1
ATOM 620 N N . SER A 1 80 ? -13.422 -9.773 0.209 1 94.06 80 SER A N 1
ATOM 621 C CA . SER A 1 80 ? -14.414 -8.82 0.692 1 94.06 80 SER A CA 1
ATOM 622 C C . SER A 1 80 ? -13.953 -7.383 0.472 1 94.06 80 SER A C 1
ATOM 624 O O . SER A 1 80 ? -14.773 -6.469 0.366 1 94.06 80 SER A O 1
ATOM 626 N N . ARG A 1 81 ? -12.68 -7.262 0.442 1 95.44 81 ARG A N 1
ATOM 627 C CA . ARG A 1 81 ? -12.062 -5.973 0.161 1 95.44 81 ARG A CA 1
ATOM 628 C C . ARG A 1 81 ? -11.352 -5.988 -1.189 1 95.44 81 ARG A C 1
ATOM 630 O O . ARG A 1 81 ? -10.57 -6.898 -1.474 1 95.44 81 ARG A O 1
ATOM 637 N N . ARG A 1 82 ? -11.602 -4.926 -1.984 1 96.38 82 ARG A N 1
ATOM 638 C CA . ARG A 1 82 ? -11.055 -4.879 -3.336 1 96.38 82 ARG A CA 1
ATOM 639 C C . ARG A 1 82 ? -9.547 -4.664 -3.307 1 96.38 82 ARG A C 1
ATOM 641 O O . ARG A 1 82 ? -9.039 -3.859 -2.516 1 96.38 82 ARG A O 1
ATOM 648 N N . LEU A 1 83 ? -8.875 -5.422 -4.055 1 97.94 83 LEU A N 1
ATOM 649 C CA . LEU A 1 83 ? -7.523 -5.043 -4.453 1 97.94 83 LEU A CA 1
ATOM 650 C C . LEU A 1 83 ? -7.551 -4.027 -5.59 1 97.94 83 LEU A C 1
ATOM 652 O O . LEU A 1 83 ? -7.586 -4.402 -6.762 1 97.94 83 LEU A O 1
ATOM 656 N N . LYS A 1 84 ? -7.469 -2.803 -5.332 1 97.62 84 LYS A N 1
ATOM 657 C CA . LYS A 1 84 ? -7.754 -1.746 -6.301 1 97.62 84 LYS A CA 1
ATOM 658 C C . LYS A 1 84 ? -6.75 -1.768 -7.449 1 97.62 84 LYS A C 1
ATOM 660 O O . LYS A 1 84 ? -5.609 -2.199 -7.277 1 97.62 84 LYS A O 1
ATOM 665 N N . SER A 1 85 ? -7.258 -1.253 -8.617 1 96.81 85 SER A N 1
ATOM 666 C CA . SER A 1 85 ? -6.395 -1.148 -9.789 1 96.81 85 SER A CA 1
ATOM 667 C C . SER A 1 85 ? -5.156 -0.308 -9.484 1 96.81 85 SER A C 1
ATOM 669 O O . SER A 1 85 ? -5.262 0.775 -8.906 1 96.81 85 SER A O 1
ATOM 671 N N . GLY A 1 86 ? -4.008 -0.893 -9.805 1 96.69 86 GLY A N 1
ATOM 672 C CA . GLY A 1 86 ? -2.738 -0.238 -9.523 1 96.69 86 GLY A CA 1
ATOM 673 C C . GLY A 1 86 ? -1.985 -0.861 -8.367 1 96.69 86 GLY A C 1
ATOM 674 O O . GLY A 1 86 ? -0.817 -0.542 -8.133 1 96.69 86 GLY A O 1
ATOM 675 N N . SER A 1 87 ? -2.633 -1.726 -7.641 1 98.12 87 SER A N 1
ATOM 676 C CA . SER A 1 87 ? -2.018 -2.361 -6.48 1 98.12 87 SER A CA 1
ATOM 677 C C . SER A 1 87 ? -0.786 -3.166 -6.883 1 98.12 87 SER A C 1
ATOM 679 O O . SER A 1 87 ? 0.27 -3.051 -6.254 1 98.12 87 SER A O 1
ATOM 681 N N . PHE A 1 88 ? -0.912 -3.971 -7.93 1 97.81 88 PHE A N 1
ATOM 682 C CA . PHE A 1 88 ? 0.217 -4.77 -8.391 1 97.81 88 PHE A CA 1
ATOM 683 C C . PHE A 1 88 ? 1.39 -3.879 -8.773 1 97.81 88 PHE A C 1
ATOM 685 O O . PHE A 1 88 ? 2.531 -4.145 -8.398 1 97.81 88 PHE A O 1
ATOM 692 N N . ALA A 1 89 ? 1.102 -2.871 -9.539 1 97.5 89 ALA A N 1
ATOM 693 C CA . ALA A 1 89 ? 2.139 -1.926 -9.945 1 97.5 89 ALA A CA 1
ATOM 694 C C . ALA A 1 89 ? 2.814 -1.299 -8.727 1 97.5 89 ALA A C 1
ATOM 696 O O . ALA A 1 89 ? 4.039 -1.179 -8.688 1 97.5 89 ALA A O 1
ATOM 697 N N . PHE A 1 90 ? 2.047 -0.936 -7.777 1 97.81 90 PHE A N 1
ATOM 698 C CA . PHE A 1 90 ? 2.57 -0.264 -6.594 1 97.81 90 PHE A CA 1
ATOM 699 C C . PHE A 1 90 ? 3.484 -1.193 -5.805 1 97.81 90 PHE A C 1
ATOM 701 O O . PHE A 1 90 ? 4.605 -0.818 -5.453 1 97.81 90 PHE A O 1
ATOM 708 N N . MET A 1 91 ? 2.998 -2.387 -5.48 1 96.81 91 MET A N 1
ATOM 709 C CA . MET A 1 91 ? 3.82 -3.291 -4.68 1 96.81 91 MET A CA 1
ATOM 710 C C . MET A 1 91 ? 5.09 -3.68 -5.43 1 96.81 91 MET A C 1
ATOM 712 O O . MET A 1 91 ? 6.133 -3.912 -4.816 1 96.81 91 MET A O 1
ATOM 716 N N . SER A 1 92 ? 5.023 -3.74 -6.785 1 97.94 92 SER A N 1
ATOM 717 C CA . SER A 1 92 ? 6.211 -4.008 -7.59 1 97.94 92 SER A CA 1
ATOM 718 C C . SER A 1 92 ? 7.219 -2.867 -7.48 1 97.94 92 SER A C 1
ATOM 720 O O . SER A 1 92 ? 8.414 -3.105 -7.324 1 97.94 92 SER A O 1
ATOM 722 N N . ARG A 1 93 ? 6.707 -1.674 -7.52 1 96.69 93 ARG A N 1
ATOM 723 C CA . ARG A 1 93 ? 7.551 -0.49 -7.426 1 96.69 93 ARG A CA 1
ATOM 724 C C . ARG A 1 93 ? 8.281 -0.443 -6.086 1 96.69 93 ARG A C 1
ATOM 726 O O . ARG A 1 93 ? 9.422 0.013 -6.008 1 96.69 93 ARG A O 1
ATOM 733 N N . CYS A 1 94 ? 7.621 -0.876 -5.062 1 96.38 94 CYS A N 1
ATOM 734 C CA . CYS A 1 94 ? 8.242 -0.911 -3.742 1 96.38 94 CYS A CA 1
ATOM 735 C C . CYS A 1 94 ? 9.266 -2.033 -3.65 1 96.38 94 CYS A C 1
ATOM 737 O O . CYS A 1 94 ? 10.344 -1.852 -3.078 1 96.38 94 CYS A O 1
ATOM 739 N N . ALA A 1 95 ? 9.023 -3.119 -4.297 1 97.38 95 ALA A N 1
ATOM 740 C CA . ALA A 1 95 ? 9.805 -4.344 -4.125 1 97.38 95 ALA A CA 1
ATOM 741 C C . ALA A 1 95 ? 11.172 -4.215 -4.793 1 97.38 95 ALA A C 1
ATOM 743 O O . ALA A 1 95 ? 12.156 -4.781 -4.312 1 97.38 95 ALA A O 1
ATOM 744 N N . ILE A 1 96 ? 11.266 -3.463 -5.852 1 96.56 96 ILE A N 1
ATOM 745 C CA . ILE A 1 96 ? 12.508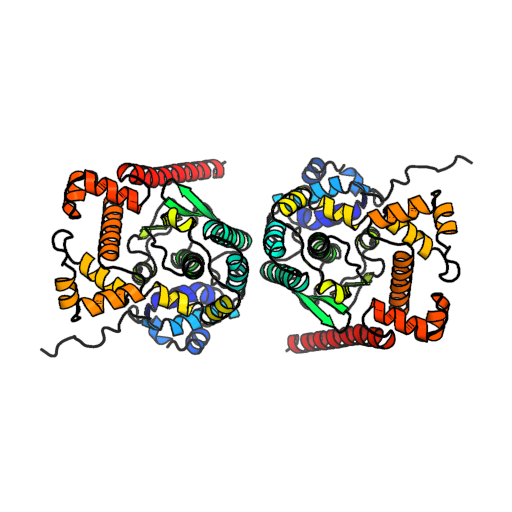 -3.414 -6.625 1 96.56 96 ILE A CA 1
ATOM 746 C C . ILE A 1 96 ? 13.594 -2.709 -5.816 1 96.56 96 ILE A C 1
ATOM 748 O O . ILE A 1 96 ? 14.773 -2.777 -6.164 1 96.56 96 ILE A O 1
ATOM 752 N N . HIS A 1 97 ? 13.234 -2.047 -4.691 1 94.38 97 HIS A N 1
ATOM 753 C CA . HIS A 1 97 ? 14.195 -1.296 -3.895 1 94.38 97 HIS A CA 1
ATOM 754 C C . HIS A 1 97 ? 14.867 -2.188 -2.855 1 94.38 97 HIS A C 1
ATOM 756 O O . HIS A 1 97 ? 15.828 -1.772 -2.203 1 94.38 97 HIS A O 1
ATOM 762 N N . GLU A 1 98 ? 14.406 -3.396 -2.711 1 96.12 98 GLU A N 1
ATOM 763 C CA . GLU A 1 98 ? 15 -4.32 -1.751 1 96.12 98 GLU A CA 1
ATOM 764 C C . GLU A 1 98 ? 16.234 -5 -2.332 1 96.12 98 GLU A C 1
ATOM 766 O O . GLU A 1 98 ? 16.375 -5.102 -3.553 1 96.12 98 GLU A O 1
ATOM 771 N N . GLN A 1 99 ? 17.047 -5.508 -1.441 1 95.94 99 GLN A N 1
ATOM 772 C CA . GLN A 1 99 ? 18.328 -6.074 -1.872 1 95.94 99 GLN A CA 1
ATOM 773 C C . GLN A 1 99 ? 18.188 -7.562 -2.191 1 95.94 99 GLN A C 1
ATOM 775 O O . GLN A 1 99 ? 18.891 -8.086 -3.055 1 95.94 99 GLN A O 1
ATOM 780 N N . THR A 1 100 ? 17.344 -8.219 -1.437 1 97.75 100 THR A N 1
ATOM 781 C CA . THR A 1 100 ? 17.141 -9.656 -1.617 1 97.75 100 THR A CA 1
ATOM 782 C C . THR A 1 100 ? 15.648 -9.992 -1.638 1 97.75 100 THR A C 1
ATOM 784 O O . THR A 1 100 ? 14.812 -9.125 -1.365 1 97.75 100 THR A O 1
ATOM 787 N N . LEU A 1 101 ? 15.367 -11.219 -1.949 1 97.69 101 LEU A N 1
ATOM 788 C CA . LEU A 1 101 ? 13.977 -11.648 -2.123 1 97.69 101 LEU A CA 1
ATOM 789 C C . LEU A 1 101 ? 13.227 -11.617 -0.795 1 97.69 101 LEU A C 1
ATOM 791 O O . LEU A 1 101 ? 12.039 -11.305 -0.758 1 97.69 101 LEU A O 1
ATOM 795 N N . GLU A 1 102 ? 13.867 -11.906 0.281 1 98.12 102 GLU A N 1
ATOM 796 C CA . GLU A 1 102 ? 13.164 -12.039 1.553 1 98.12 102 GLU A CA 1
ATOM 797 C C . GLU A 1 102 ? 12.492 -10.727 1.951 1 98.12 102 GLU A C 1
ATOM 799 O O . GLU A 1 102 ? 11.281 -10.688 2.16 1 98.12 102 GLU A O 1
ATOM 804 N N . PRO A 1 103 ? 13.266 -9.617 2.061 1 97.44 103 PRO A N 1
ATOM 805 C CA . PRO A 1 103 ? 12.578 -8.367 2.385 1 97.44 103 PRO A CA 1
ATOM 806 C C . PRO A 1 103 ? 11.602 -7.934 1.296 1 97.44 103 PRO A C 1
ATOM 808 O O . PRO A 1 103 ? 10.578 -7.305 1.594 1 97.44 103 PRO A O 1
ATOM 811 N N . ALA A 1 104 ? 11.891 -8.227 0.062 1 98.19 104 ALA A N 1
ATOM 812 C CA . ALA A 1 104 ? 10.969 -7.887 -1.02 1 98.19 104 ALA A CA 1
ATOM 813 C C . ALA A 1 104 ? 9.641 -8.617 -0.858 1 98.19 104 ALA A C 1
ATOM 815 O O . ALA A 1 104 ? 8.578 -8 -0.914 1 98.19 104 ALA A O 1
ATOM 816 N N . LEU A 1 105 ? 9.734 -9.906 -0.675 1 98.38 105 LEU A N 1
ATOM 817 C CA . LEU A 1 105 ? 8.547 -10.734 -0.517 1 98.38 105 LEU A CA 1
ATOM 818 C C . LEU A 1 105 ? 7.785 -10.359 0.751 1 98.38 105 LEU A C 1
ATOM 820 O O . LEU A 1 105 ? 6.555 -10.312 0.753 1 98.38 105 LEU A O 1
ATOM 824 N N . THR A 1 106 ? 8.484 -10.094 1.823 1 97.94 106 THR A N 1
ATOM 825 C CA . THR A 1 106 ? 7.863 -9.648 3.064 1 97.94 106 THR A CA 1
ATOM 826 C C . THR A 1 106 ? 7.078 -8.359 2.844 1 97.94 106 THR A C 1
ATOM 828 O O . THR A 1 106 ? 5.957 -8.219 3.332 1 97.94 106 THR A O 1
ATOM 831 N N . GLY A 1 107 ? 7.68 -7.391 2.125 1 97.81 107 GLY A N 1
ATOM 832 C CA . GLY A 1 107 ? 6.996 -6.152 1.799 1 97.81 107 GLY A CA 1
ATOM 833 C C . GLY A 1 107 ? 5.758 -6.359 0.942 1 97.81 107 GLY A C 1
ATOM 834 O O . GLY A 1 107 ? 4.719 -5.75 1.188 1 97.81 107 GLY A O 1
ATOM 835 N N . ILE A 1 108 ? 5.875 -7.211 -0.021 1 98.44 108 ILE A N 1
ATOM 836 C CA . ILE A 1 108 ? 4.77 -7.551 -0.906 1 98.44 108 ILE A CA 1
ATOM 837 C C . ILE A 1 108 ? 3.607 -8.117 -0.088 1 98.44 108 ILE A C 1
ATOM 839 O O . ILE A 1 108 ? 2.469 -7.66 -0.222 1 98.44 108 ILE A O 1
ATOM 843 N N . LEU A 1 109 ? 3.918 -9.07 0.741 1 98.5 109 LEU A N 1
ATOM 844 C CA . LEU A 1 109 ? 2.889 -9.742 1.522 1 98.5 109 LEU A CA 1
ATOM 845 C C . LEU A 1 109 ? 2.275 -8.797 2.551 1 98.5 109 LEU A C 1
ATOM 847 O O . LEU A 1 109 ? 1.067 -8.836 2.793 1 98.5 109 LEU A O 1
ATOM 851 N N . ARG A 1 110 ? 3.041 -7.953 3.135 1 97.62 110 ARG A N 1
ATOM 852 C CA . ARG A 1 110 ? 2.521 -6.949 4.055 1 97.62 110 ARG A CA 1
ATOM 853 C C . ARG A 1 110 ? 1.551 -6.008 3.35 1 97.62 110 ARG A C 1
ATOM 855 O O . ARG A 1 110 ? 0.508 -5.656 3.904 1 97.62 110 ARG A O 1
ATOM 862 N N . PHE A 1 111 ? 1.933 -5.566 2.199 1 98.38 111 PHE A N 1
ATOM 863 C CA . PHE A 1 111 ? 1.043 -4.723 1.41 1 98.38 111 PHE A CA 1
ATOM 864 C C . PHE A 1 111 ? -0.298 -5.41 1.186 1 98.38 111 PHE A C 1
ATOM 866 O O . PHE A 1 111 ? -1.354 -4.797 1.367 1 98.38 111 PHE A O 1
ATOM 873 N N . LEU A 1 112 ? -0.224 -6.637 0.775 1 98.31 112 LEU A N 1
ATOM 874 C CA . LEU A 1 112 ? -1.446 -7.379 0.482 1 98.31 112 LEU A CA 1
ATOM 875 C C . LEU A 1 112 ? -2.295 -7.543 1.738 1 98.31 112 LEU A C 1
ATOM 877 O O . LEU A 1 112 ? -3.527 -7.523 1.667 1 98.31 112 LEU A O 1
ATOM 881 N N . CYS A 1 113 ? -1.68 -7.715 2.893 1 97.25 113 CYS A N 1
ATOM 882 C CA . CYS A 1 113 ? -2.41 -7.789 4.156 1 97.25 113 CYS A CA 1
ATOM 883 C C . CYS A 1 113 ? -3.17 -6.496 4.418 1 97.25 113 CYS A C 1
ATOM 885 O O . CYS A 1 113 ? -4.242 -6.512 5.023 1 97.25 113 CYS A O 1
ATOM 887 N N . LEU A 1 114 ? -2.604 -5.387 3.979 1 97.38 114 LEU A N 1
ATOM 888 C CA . LEU A 1 114 ? -3.26 -4.094 4.16 1 97.38 114 LEU A CA 1
ATOM 889 C C . LEU A 1 114 ? -4.41 -3.928 3.176 1 97.38 114 LEU A C 1
ATOM 891 O O . LEU A 1 114 ? -5.297 -3.096 3.387 1 97.38 114 LEU A O 1
ATOM 895 N N . GLN A 1 115 ? -4.367 -4.668 2.117 1 96.94 115 GLN A N 1
ATOM 896 C CA . GLN A 1 115 ? -5.391 -4.562 1.082 1 96.94 115 GLN A CA 1
ATOM 897 C C . GLN A 1 115 ? -6.523 -5.555 1.33 1 96.94 115 GLN A C 1
ATOM 899 O O . GLN A 1 115 ? -7.691 -5.242 1.081 1 96.94 115 GLN A O 1
ATOM 904 N N . PHE A 1 116 ? -6.199 -6.699 1.842 1 95.81 116 PHE A N 1
ATOM 905 C CA . PHE A 1 116 ? -7.176 -7.777 1.938 1 95.81 116 PHE A CA 1
ATOM 906 C C . PHE A 1 116 ? -7.801 -7.82 3.328 1 95.81 116 PHE A C 1
ATOM 908 O O . PHE A 1 116 ? -7.191 -7.367 4.301 1 95.81 116 PHE A O 1
ATOM 915 N N . ASP A 1 117 ? -9.023 -8.398 3.373 1 94.56 117 ASP A N 1
ATOM 916 C CA . ASP A 1 117 ? -9.656 -8.711 4.656 1 94.56 117 ASP A CA 1
ATOM 917 C C . ASP A 1 117 ? -9.75 -10.219 4.871 1 94.56 117 ASP A C 1
ATOM 919 O O . ASP A 1 117 ? -9.727 -10.688 6.008 1 94.56 117 ASP A O 1
ATOM 923 N N . ASP A 1 118 ? -9.82 -10.969 3.73 1 93.62 118 ASP A N 1
ATOM 924 C CA . ASP A 1 118 ? -10.125 -12.391 3.855 1 93.62 118 ASP A CA 1
ATOM 925 C C . ASP A 1 118 ? -8.844 -13.219 3.859 1 93.62 118 ASP A C 1
ATOM 927 O O . ASP A 1 118 ? -8.836 -14.359 4.336 1 93.62 118 ASP A O 1
ATOM 931 N N . PHE A 1 119 ? -7.801 -12.633 3.252 1 92 119 PHE A N 1
ATOM 932 C CA . PHE A 1 119 ? -6.504 -13.297 3.188 1 92 119 PHE A CA 1
ATOM 933 C C . PHE A 1 119 ? -5.441 -12.484 3.918 1 92 119 PHE A C 1
ATOM 935 O O . PHE A 1 119 ? -5.352 -11.266 3.74 1 92 119 PHE A O 1
ATOM 942 N N . GLN A 1 120 ? -4.695 -13.148 4.73 1 93.81 120 GLN A N 1
ATOM 943 C CA . GLN A 1 120 ? -3.523 -12.547 5.355 1 93.81 120 GLN A CA 1
ATOM 944 C C . GLN A 1 120 ? -2.277 -13.391 5.117 1 93.81 120 GLN A C 1
ATOM 946 O O . GLN A 1 120 ? -1.907 -14.211 5.961 1 93.81 120 GLN A O 1
ATOM 951 N N . PRO A 1 121 ? -1.659 -13.148 3.986 1 96.94 121 PRO A N 1
ATOM 952 C CA . PRO A 1 121 ? -0.47 -13.945 3.668 1 96.94 121 PRO A CA 1
ATOM 953 C C . PRO A 1 121 ? 0.746 -13.547 4.5 1 96.94 121 PRO A C 1
ATOM 955 O O . PRO A 1 121 ? 0.957 -12.359 4.762 1 96.94 121 PRO A O 1
ATOM 958 N N . ARG A 1 122 ? 1.517 -14.516 4.891 1 96.69 122 ARG A N 1
ATOM 959 C CA . ARG A 1 122 ? 2.727 -14.281 5.676 1 96.69 122 ARG A CA 1
ATOM 960 C C . ARG A 1 122 ? 3.846 -15.227 5.238 1 96.69 122 ARG A C 1
ATOM 962 O O . ARG A 1 122 ? 3.594 -16.375 4.891 1 96.69 122 ARG A O 1
ATOM 969 N N . LEU A 1 123 ? 5.023 -14.703 5.312 1 97.88 123 LEU A N 1
ATOM 970 C CA . LEU A 1 123 ? 6.207 -15.5 5.012 1 97.88 123 LEU A CA 1
ATOM 971 C C . LEU A 1 123 ? 6.746 -16.172 6.273 1 97.88 123 LEU A C 1
ATOM 973 O O . LEU A 1 123 ? 6.898 -15.516 7.309 1 97.88 123 LEU A O 1
ATOM 977 N N . GLN A 1 124 ? 6.922 -17.406 6.215 1 95.38 124 GLN A N 1
ATOM 978 C CA . GLN A 1 124 ? 7.496 -18.156 7.328 1 95.38 124 GLN A CA 1
ATOM 979 C C . GLN A 1 124 ? 8.633 -19.062 6.855 1 95.38 124 GLN A C 1
ATOM 981 O O . GLN A 1 124 ? 8.562 -19.641 5.773 1 95.38 124 GLN A O 1
ATOM 986 N N . ARG A 1 125 ? 9.648 -19.078 7.656 1 90.5 125 ARG A N 1
ATOM 987 C CA . ARG A 1 125 ? 10.766 -19.984 7.402 1 90.5 125 ARG A CA 1
ATOM 988 C C . ARG A 1 125 ? 10.75 -21.156 8.375 1 90.5 125 ARG A C 1
ATOM 990 O O . ARG A 1 125 ? 10.492 -20.984 9.562 1 90.5 125 ARG A O 1
ATOM 997 N N . ARG A 1 126 ? 10.945 -22.281 7.832 1 79.69 126 ARG A N 1
ATOM 998 C CA . ARG A 1 126 ? 11.055 -23.5 8.633 1 79.69 126 ARG A CA 1
ATOM 999 C C . ARG A 1 126 ? 12.211 -24.375 8.148 1 79.69 126 ARG A C 1
ATOM 1001 O O . ARG A 1 126 ? 12.016 -25.266 7.332 1 79.69 126 ARG A O 1
ATOM 1008 N N . GLY A 1 127 ? 13.273 -24.172 8.828 1 75.94 127 GLY A N 1
ATOM 1009 C CA . GLY A 1 127 ? 14.453 -24.891 8.375 1 75.94 127 GLY A CA 1
ATOM 1010 C C . GLY A 1 127 ? 14.867 -24.531 6.965 1 75.94 127 GLY A C 1
ATOM 1011 O O . GLY A 1 127 ? 15.062 -23.344 6.66 1 75.94 127 GLY A O 1
ATOM 1012 N N . GLY A 1 128 ? 14.93 -25.531 6.148 1 77.31 128 GLY A N 1
ATOM 1013 C CA . GLY A 1 128 ? 15.352 -25.312 4.77 1 77.31 128 GLY A CA 1
ATOM 1014 C C . GLY A 1 128 ? 14.203 -24.953 3.85 1 77.31 128 GLY A C 1
ATOM 1015 O O . GLY A 1 128 ? 14.414 -24.719 2.654 1 77.31 128 GLY A O 1
ATOM 1016 N N . LEU A 1 129 ? 13.039 -24.766 4.484 1 81.81 129 LEU A N 1
ATOM 1017 C CA . LEU A 1 129 ? 11.859 -24.453 3.689 1 81.81 129 LEU A CA 1
ATOM 1018 C C . LEU A 1 129 ? 11.328 -23.062 4.035 1 81.81 129 LEU A C 1
ATOM 1020 O O . LEU A 1 129 ? 11.508 -22.594 5.152 1 81.81 129 LEU A O 1
ATOM 1024 N N . ALA A 1 130 ? 10.844 -22.484 2.996 1 92.88 130 ALA A N 1
ATOM 1025 C CA . ALA A 1 130 ? 10.055 -21.266 3.154 1 92.88 130 ALA A CA 1
ATOM 1026 C C . ALA A 1 130 ? 8.617 -21.484 2.689 1 92.88 130 ALA A C 1
ATOM 1028 O O . ALA A 1 130 ? 8.359 -22.297 1.807 1 92.88 130 ALA A O 1
ATOM 1029 N N . GLU A 1 131 ? 7.746 -20.828 3.352 1 95.25 131 GLU A N 1
ATOM 1030 C CA . GLU A 1 131 ? 6.344 -20.953 2.969 1 95.25 131 GLU A CA 1
ATOM 1031 C C . GLU A 1 131 ? 5.625 -19.609 3.051 1 95.25 131 GLU A C 1
ATOM 1033 O O . GLU A 1 131 ? 5.918 -18.797 3.932 1 95.25 131 GLU A O 1
ATOM 1038 N N . ILE A 1 132 ? 4.766 -19.344 2.117 1 97.94 132 ILE A N 1
ATOM 1039 C CA . ILE A 1 132 ? 3.744 -18.297 2.24 1 97.94 132 ILE A CA 1
ATOM 1040 C C . ILE A 1 132 ? 2.445 -18.922 2.756 1 97.94 132 ILE A C 1
ATOM 1042 O O . ILE A 1 132 ? 1.787 -19.688 2.043 1 97.94 132 ILE A O 1
ATOM 1046 N N . VAL A 1 133 ? 2.104 -18.594 3.951 1 97 133 VAL A N 1
ATOM 1047 C CA . VAL A 1 133 ? 0.926 -19.156 4.602 1 97 133 VAL A CA 1
ATOM 1048 C C . VAL A 1 133 ? -0.208 -18.141 4.602 1 97 133 VAL A C 1
ATOM 1050 O O . VAL A 1 133 ? 0.022 -16.953 4.832 1 97 133 VAL A O 1
ATOM 1053 N N . LEU A 1 134 ? -1.386 -18.625 4.293 1 96.19 134 LEU A N 1
ATOM 1054 C CA . LEU A 1 134 ? -2.555 -17.75 4.316 1 96.19 134 LEU A CA 1
ATOM 1055 C C . LEU A 1 134 ? -3.355 -17.938 5.602 1 96.19 134 LEU A C 1
ATOM 1057 O O . LEU A 1 134 ? -3.852 -19.047 5.863 1 96.19 134 LEU A O 1
ATOM 1061 N N . ASP A 1 135 ? -3.438 -16.891 6.391 1 91.25 135 ASP A N 1
ATOM 1062 C CA . ASP A 1 135 ? -4.383 -16.906 7.504 1 91.25 135 ASP A CA 1
ATOM 1063 C C . ASP A 1 135 ? -5.793 -16.547 7.027 1 91.25 135 ASP A C 1
ATOM 1065 O O . ASP A 1 135 ? -6.016 -15.469 6.492 1 91.25 135 ASP A O 1
ATOM 1069 N N . GLU A 1 136 ? -6.691 -17.484 7.098 1 90.38 136 GLU A N 1
ATOM 1070 C CA . GLU A 1 136 ? -8.078 -17.344 6.672 1 90.38 136 GLU A CA 1
ATOM 1071 C C . GLU A 1 136 ? -9.039 -17.5 7.852 1 90.38 136 GLU A C 1
ATOM 1073 O O . GLU A 1 136 ? -8.703 -18.141 8.844 1 90.38 136 GLU A O 1
ATOM 1078 N N . ALA A 1 137 ? -10.164 -16.812 7.699 1 83.12 137 ALA A N 1
ATOM 1079 C CA . ALA A 1 137 ? -11.18 -17.016 8.727 1 83.12 137 ALA A CA 1
ATOM 1080 C C . ALA A 1 137 ? -11.602 -18.484 8.789 1 83.12 137 ALA A C 1
ATOM 1082 O O . ALA A 1 137 ? -11.688 -19.156 7.762 1 83.12 137 ALA A O 1
ATOM 1083 N N . PRO A 1 138 ? -11.844 -18.812 10.016 1 79.56 138 PRO A N 1
ATOM 1084 C CA . PRO A 1 138 ? -12.25 -20.203 10.172 1 79.56 138 PRO A CA 1
ATOM 1085 C C . PRO A 1 138 ? -13.562 -20.531 9.461 1 79.56 138 PRO A C 1
ATOM 1087 O O . PRO A 1 138 ? -14.477 -19.703 9.453 1 79.56 138 PRO A O 1
ATOM 1090 N N . GLY A 1 139 ? -13.617 -21.703 8.93 1 79.25 139 GLY A N 1
ATOM 1091 C CA . GLY A 1 139 ? -14.844 -22.234 8.352 1 79.25 139 GLY A CA 1
ATOM 1092 C C . GLY A 1 139 ? -15.148 -21.656 6.98 1 79.25 139 GLY A C 1
ATOM 1093 O O . GLY A 1 139 ? -16.156 -22.031 6.359 1 79.25 139 GLY A O 1
ATOM 1094 N N . ARG A 1 140 ? -14.438 -20.75 6.598 1 85.12 140 ARG A N 1
ATOM 1095 C CA . ARG A 1 140 ? -14.672 -20.172 5.277 1 85.12 140 ARG A CA 1
ATOM 1096 C C . ARG A 1 140 ? -13.414 -20.266 4.41 1 85.12 140 ARG A C 1
ATOM 1098 O O . ARG A 1 140 ? -12.297 -20.125 4.906 1 85.12 140 ARG A O 1
ATOM 1105 N N . TYR A 1 141 ? -13.617 -20.797 3.197 1 89 141 TYR A N 1
ATOM 1106 C CA . TYR A 1 141 ? -12.516 -20.781 2.24 1 89 141 TYR A CA 1
ATOM 1107 C C . TYR A 1 141 ? -12.961 -20.188 0.91 1 89 141 TYR A C 1
ATOM 1109 O O . TYR A 1 141 ? -14.148 -20.172 0.596 1 89 141 TYR A O 1
ATOM 1117 N N . GLY A 1 142 ? -12.078 -19.641 0.248 1 91.19 142 GLY A N 1
ATOM 1118 C CA . GLY A 1 142 ? -12.352 -19.094 -1.074 1 91.19 142 GLY A CA 1
ATOM 1119 C C . GLY A 1 142 ? -12.391 -20.156 -2.158 1 91.19 142 GLY A C 1
ATOM 1120 O O . GLY A 1 142 ? -12.195 -21.344 -1.882 1 91.19 142 GLY A O 1
ATOM 1121 N N . ARG A 1 143 ? -12.711 -19.734 -3.322 1 94.31 143 ARG A N 1
ATOM 1122 C CA . ARG A 1 143 ? -12.578 -20.578 -4.504 1 94.31 143 ARG A CA 1
ATOM 1123 C C . ARG A 1 143 ? -11.109 -20.812 -4.852 1 94.31 143 ARG A C 1
ATOM 1125 O O . ARG A 1 143 ? -10.25 -20 -4.508 1 94.31 143 ARG A O 1
ATOM 1132 N N . ALA A 1 144 ? -10.875 -21.891 -5.531 1 96.81 144 ALA A N 1
ATOM 1133 C CA . ALA A 1 144 ? -9.5 -22.219 -5.91 1 96.81 144 ALA A CA 1
ATOM 1134 C C . ALA A 1 144 ? -8.852 -21.078 -6.676 1 96.81 144 ALA A C 1
ATOM 1136 O O . ALA A 1 144 ? -7.676 -20.766 -6.457 1 96.81 144 ALA A O 1
ATOM 1137 N N . LEU A 1 145 ? -9.57 -20.422 -7.531 1 96.75 145 LEU A N 1
ATOM 1138 C CA . LEU A 1 145 ? -9.023 -19.344 -8.352 1 96.75 145 LEU A CA 1
ATOM 1139 C C . LEU A 1 145 ? -8.469 -18.234 -7.484 1 96.75 145 LEU A C 1
ATOM 1141 O O . LEU A 1 145 ? -7.488 -17.578 -7.852 1 96.75 145 LEU A O 1
ATOM 1145 N N . SER A 1 146 ? -9.086 -17.969 -6.324 1 96.88 146 SER A N 1
ATOM 1146 C CA . SER A 1 146 ? -8.609 -16.906 -5.453 1 96.88 146 SER A CA 1
ATOM 1147 C C . SER A 1 146 ? -7.195 -17.172 -4.957 1 96.88 146 SER A C 1
ATOM 1149 O O . SER A 1 146 ? -6.34 -16.297 -4.992 1 96.88 146 SER A O 1
ATOM 1151 N N . TYR A 1 147 ? -6.918 -18.391 -4.582 1 97.06 147 TYR A N 1
ATOM 1152 C CA . TYR A 1 147 ? -5.59 -18.75 -4.105 1 97.06 147 TYR A CA 1
ATOM 1153 C C . TYR A 1 147 ? -4.562 -18.672 -5.23 1 97.06 147 TYR A C 1
ATOM 1155 O O . TYR A 1 147 ? -3.486 -18.094 -5.055 1 97.06 147 TYR A O 1
ATOM 1163 N N . PHE A 1 148 ? -4.945 -19.188 -6.277 1 95.75 148 PHE A N 1
ATOM 1164 C CA . PHE A 1 148 ? -3.992 -19.266 -7.379 1 95.75 148 PHE A CA 1
ATOM 1165 C C . PHE A 1 148 ? -3.746 -17.891 -7.984 1 95.75 148 PHE A C 1
ATOM 1167 O O . PHE A 1 148 ? -2.643 -17.594 -8.445 1 95.75 148 PHE A O 1
ATOM 1174 N N . THR A 1 149 ? -4.734 -17.016 -7.98 1 95.88 149 THR A N 1
ATOM 1175 C CA . THR A 1 149 ? -4.523 -15.625 -8.383 1 95.88 149 THR A CA 1
ATOM 1176 C C . THR A 1 149 ? -3.537 -14.938 -7.445 1 95.88 149 THR A C 1
ATOM 1178 O O . THR A 1 149 ? -2.615 -14.25 -7.898 1 95.88 149 THR A O 1
ATOM 1181 N N . LEU A 1 150 ? -3.732 -15.148 -6.184 1 97 150 LEU A N 1
ATOM 1182 C CA . LEU A 1 150 ? -2.812 -14.594 -5.199 1 97 150 LEU A CA 1
ATOM 1183 C C . LEU A 1 150 ? -1.395 -15.102 -5.43 1 97 150 LEU A C 1
ATOM 1185 O O . LEU A 1 150 ? -0.438 -14.328 -5.406 1 97 150 LEU A O 1
ATOM 1189 N N . TRP A 1 151 ? -1.27 -16.375 -5.699 1 95.75 151 TRP A N 1
ATOM 1190 C CA . TRP A 1 151 ? 0.04 -16.984 -5.938 1 95.75 151 TRP A CA 1
ATOM 1191 C C . TRP A 1 151 ? 0.638 -16.469 -7.246 1 95.75 151 TRP A C 1
ATOM 1193 O O . TRP A 1 151 ? 1.853 -16.281 -7.352 1 95.75 151 TRP A O 1
ATOM 1203 N N . MET A 1 152 ? -0.187 -16.328 -8.227 1 93.31 152 MET A N 1
ATOM 1204 C CA . MET A 1 152 ? 0.297 -15.797 -9.5 1 93.31 152 MET A CA 1
ATOM 1205 C C . MET A 1 152 ? 0.913 -14.414 -9.312 1 93.31 152 MET A C 1
ATOM 1207 O O . MET A 1 152 ? 2.008 -14.148 -9.812 1 93.31 152 MET A O 1
ATOM 1211 N N . ILE A 1 153 ? 0.263 -13.586 -8.547 1 94.38 153 ILE A N 1
ATOM 1212 C CA . ILE A 1 153 ? 0.705 -12.211 -8.32 1 94.38 153 ILE A CA 1
ATOM 1213 C C . ILE A 1 153 ? 1.973 -12.211 -7.469 1 94.38 153 ILE A C 1
ATOM 1215 O O . ILE A 1 153 ? 2.945 -11.531 -7.797 1 94.38 153 ILE A O 1
ATOM 1219 N N . THR A 1 154 ? 2.055 -13 -6.465 1 97.06 154 THR A N 1
ATOM 1220 C CA . THR A 1 154 ? 3.154 -12.953 -5.508 1 97.06 154 THR A CA 1
ATOM 1221 C C . THR A 1 154 ? 4.359 -13.734 -6.027 1 97.06 154 THR A C 1
ATOM 1223 O O . THR A 1 154 ? 5.469 -13.195 -6.098 1 97.06 154 THR A O 1
ATOM 1226 N N . HIS A 1 155 ? 4.113 -14.961 -6.465 1 95.62 155 HIS A N 1
ATOM 1227 C CA . HIS A 1 155 ? 5.191 -15.812 -6.953 1 95.62 155 HIS A CA 1
ATOM 1228 C C . HIS A 1 155 ? 5.719 -15.32 -8.297 1 95.62 155 HIS A C 1
ATOM 1230 O O . HIS A 1 155 ? 6.926 -15.344 -8.539 1 95.62 155 HIS A O 1
ATOM 1236 N N . GLY A 1 156 ? 4.77 -14.93 -9.172 1 93.81 156 GLY A N 1
ATOM 1237 C CA . GLY A 1 156 ? 5.195 -14.367 -10.445 1 93.81 156 GLY A CA 1
ATOM 1238 C C . GLY A 1 156 ? 6.102 -13.164 -10.289 1 93.81 156 GLY A C 1
ATOM 1239 O O . GLY A 1 156 ? 7.137 -13.07 -10.945 1 93.81 156 GLY A O 1
ATOM 1240 N N . LEU A 1 157 ? 5.723 -12.297 -9.438 1 96.25 157 LEU A N 1
ATOM 1241 C CA . LEU A 1 157 ? 6.547 -11.125 -9.164 1 96.25 157 LEU A CA 1
ATOM 1242 C C . LEU A 1 157 ? 7.883 -11.531 -8.555 1 96.25 157 LEU A C 1
ATOM 1244 O O . LEU A 1 157 ? 8.93 -11 -8.93 1 96.25 157 LEU A O 1
ATOM 1248 N N . ALA A 1 158 ? 7.863 -12.453 -7.617 1 95.94 158 ALA A N 1
ATOM 1249 C CA . ALA A 1 158 ? 9.086 -12.93 -6.984 1 95.94 158 ALA A CA 1
ATOM 1250 C C . ALA A 1 158 ? 10.07 -13.477 -8.023 1 95.94 158 ALA A C 1
ATOM 1252 O O . ALA A 1 158 ? 11.258 -13.156 -7.984 1 95.94 158 ALA A O 1
ATOM 1253 N N . CYS A 1 159 ? 9.547 -14.266 -8.922 1 92.12 159 CYS A N 1
ATOM 1254 C CA . CYS A 1 159 ? 10.375 -14.828 -9.977 1 92.12 159 CYS A CA 1
ATOM 1255 C C . CYS A 1 159 ? 10.992 -13.727 -10.836 1 92.12 159 CYS A C 1
ATOM 1257 O O . CYS A 1 159 ? 12.172 -13.789 -11.172 1 92.12 159 CYS A O 1
ATOM 1259 N N . TRP A 1 160 ? 10.203 -12.789 -11.172 1 92.88 160 TRP A N 1
ATOM 1260 C CA . TRP A 1 160 ? 10.711 -11.695 -11.984 1 92.88 160 TRP A CA 1
ATOM 1261 C C . TRP A 1 160 ? 11.789 -10.914 -11.242 1 92.88 160 TRP A C 1
ATOM 1263 O O . TRP A 1 160 ? 12.828 -10.57 -11.812 1 92.88 160 TRP A O 1
ATOM 1273 N N . LEU A 1 161 ? 11.578 -10.617 -9.992 1 95.88 161 LEU A N 1
ATOM 1274 C CA . LEU A 1 161 ? 12.5 -9.828 -9.18 1 95.88 161 LEU A CA 1
ATOM 1275 C C . LEU A 1 161 ? 13.883 -10.469 -9.164 1 95.88 161 LEU A C 1
ATOM 1277 O O . LEU A 1 161 ? 14.891 -9.766 -9.273 1 95.88 161 LEU A O 1
ATOM 1281 N N . VAL A 1 162 ? 13.922 -11.789 -9.125 1 91.75 162 VAL A N 1
ATOM 1282 C CA . VAL A 1 162 ? 15.211 -12.453 -8.961 1 91.75 162 VAL A CA 1
ATOM 1283 C C . VAL A 1 162 ? 15.727 -12.938 -10.312 1 91.75 162 VAL A C 1
ATOM 1285 O O . VAL A 1 162 ? 16.844 -13.461 -10.414 1 91.75 162 VAL A O 1
ATOM 1288 N N . GLY A 1 163 ? 14.914 -12.867 -11.32 1 86.69 163 GLY A N 1
ATOM 1289 C CA . GLY A 1 163 ? 15.352 -13.133 -12.68 1 86.69 163 GLY A CA 1
ATOM 1290 C C . GLY A 1 163 ? 15.375 -14.609 -13.031 1 86.69 163 GLY A C 1
ATOM 1291 O O . GLY A 1 163 ? 16.062 -15.016 -13.961 1 86.69 163 GLY A O 1
ATOM 1292 N N . ARG A 1 164 ? 14.625 -15.414 -12.25 1 81.31 164 ARG A N 1
ATOM 1293 C CA . ARG A 1 164 ? 14.531 -16.844 -12.508 1 81.31 164 ARG A CA 1
ATOM 1294 C C . ARG A 1 164 ? 13.281 -17.438 -11.859 1 81.31 164 ARG A C 1
ATOM 1296 O O . ARG A 1 164 ? 12.695 -16.828 -10.969 1 81.31 164 ARG A O 1
ATOM 1303 N N . ARG A 1 165 ? 12.914 -18.609 -12.281 1 82.12 165 ARG A N 1
ATOM 1304 C CA . ARG A 1 165 ? 11.789 -19.312 -11.68 1 82.12 165 ARG A CA 1
ATOM 1305 C C . ARG A 1 165 ? 12.164 -19.875 -10.312 1 82.12 165 ARG A C 1
ATOM 1307 O O . ARG A 1 165 ? 13.203 -20.516 -10.164 1 82.12 165 ARG A O 1
ATOM 1314 N N . ILE A 1 166 ? 11.398 -19.594 -9.367 1 86.19 166 ILE A N 1
ATOM 1315 C CA . ILE A 1 166 ? 11.508 -20.203 -8.047 1 86.19 166 ILE A CA 1
ATOM 1316 C C . ILE A 1 166 ? 10.672 -21.484 -8 1 86.19 166 ILE A C 1
ATOM 1318 O O . ILE A 1 166 ? 9.445 -21.438 -8.109 1 86.19 166 ILE A O 1
ATOM 1322 N N . PRO A 1 167 ? 11.273 -22.562 -7.859 1 81.19 167 PRO A N 1
ATOM 1323 C CA . PRO A 1 167 ? 10.516 -23.812 -7.859 1 81.19 167 PRO A CA 1
ATOM 1324 C C . PRO A 1 167 ? 9.539 -23.906 -6.688 1 81.19 167 PRO A C 1
ATOM 1326 O O . PRO A 1 167 ? 9.914 -23.641 -5.543 1 81.19 167 PRO A O 1
ATOM 1329 N N . ILE A 1 168 ? 8.344 -24.266 -7.004 1 87.31 168 ILE A N 1
ATOM 1330 C CA . ILE A 1 168 ? 7.332 -24.531 -5.984 1 87.31 168 ILE A CA 1
ATOM 1331 C C . ILE A 1 168 ? 7.336 -26.016 -5.621 1 87.31 168 ILE A C 1
ATOM 1333 O O . ILE A 1 168 ? 7.141 -26.875 -6.488 1 87.31 168 ILE A O 1
ATOM 1337 N N . LEU A 1 169 ? 7.496 -26.234 -4.41 1 77.5 169 LEU A N 1
ATOM 1338 C CA . LEU A 1 169 ? 7.566 -27.625 -3.961 1 77.5 169 LEU A CA 1
ATOM 1339 C C . LEU A 1 169 ? 6.168 -28.219 -3.818 1 77.5 169 LEU A C 1
ATOM 1341 O O . LEU A 1 169 ? 5.938 -29.375 -4.191 1 77.5 169 LEU A O 1
ATOM 1345 N N . ALA A 1 170 ? 5.324 -27.438 -3.23 1 84.56 170 ALA A N 1
ATOM 1346 C CA . ALA A 1 170 ? 3.943 -27.875 -3.031 1 84.56 170 ALA A CA 1
ATOM 1347 C C . ALA A 1 170 ? 3.029 -26.703 -2.738 1 84.56 170 ALA A C 1
ATOM 1349 O O . ALA A 1 170 ? 3.492 -25.641 -2.309 1 84.56 170 ALA A O 1
ATOM 1350 N N . ILE A 1 171 ? 1.807 -26.906 -3.045 1 93.75 171 ILE A N 1
ATOM 1351 C CA . ILE A 1 171 ? 0.751 -25.984 -2.646 1 93.75 171 ILE A CA 1
ATOM 1352 C C . ILE A 1 171 ? -0.349 -26.734 -1.907 1 93.75 171 ILE A C 1
ATOM 1354 O O . ILE A 1 171 ? -0.887 -27.719 -2.422 1 93.75 171 ILE A O 1
ATOM 1358 N N . ASP A 1 172 ? -0.59 -26.312 -0.709 1 94 172 ASP A N 1
ATOM 1359 C CA . ASP A 1 172 ? -1.73 -26.812 0.06 1 94 172 ASP A CA 1
ATOM 1360 C C . ASP A 1 172 ? -2.885 -25.812 0.025 1 94 172 ASP A C 1
ATOM 1362 O O . ASP A 1 172 ? -2.666 -24.594 0.099 1 94 172 ASP A O 1
ATOM 1366 N N . LEU A 1 173 ? -4.055 -26.328 -0.12 1 96.31 173 LEU A N 1
ATOM 1367 C CA . LEU A 1 173 ? -5.227 -25.469 -0.136 1 96.31 173 LEU A CA 1
ATOM 1368 C C . LEU A 1 173 ? -6.32 -26 0.776 1 96.31 173 LEU A C 1
ATOM 1370 O O . LEU A 1 173 ? -6.582 -27.219 0.789 1 96.31 173 LEU A O 1
ATOM 1374 N N . ARG A 1 174 ? -6.918 -25.172 1.479 1 95.25 174 ARG A N 1
ATOM 1375 C CA . ARG A 1 174 ? -8.031 -25.562 2.344 1 95.25 174 ARG A CA 1
ATOM 1376 C C . ARG A 1 174 ? -9.266 -25.906 1.522 1 95.25 174 ARG A C 1
ATOM 1378 O O . ARG A 1 174 ? -10.078 -26.734 1.934 1 95.25 174 ARG A O 1
ATOM 1385 N N . CYS A 1 175 ? -9.461 -25.312 0.429 1 95.81 175 CYS A N 1
ATOM 1386 C CA . CYS A 1 175 ? -10.648 -25.531 -0.388 1 95.81 175 CYS A CA 1
ATOM 1387 C C . CYS A 1 175 ? -10.633 -26.922 -1.005 1 95.81 175 CYS A C 1
ATOM 1389 O O . CYS A 1 175 ? -9.57 -27.531 -1.184 1 95.81 175 CYS A O 1
ATOM 1391 N N . PRO A 1 176 ? -11.836 -27.438 -1.312 1 95.5 176 PRO A N 1
ATOM 1392 C CA . PRO A 1 176 ? -11.875 -28.703 -2.029 1 95.5 176 PRO A CA 1
ATOM 1393 C C . PRO A 1 176 ? -11.336 -28.609 -3.455 1 95.5 176 PRO A C 1
ATOM 1395 O O . PRO A 1 176 ? -11.289 -27.516 -4.02 1 95.5 176 PRO A O 1
ATOM 1398 N N . GLN A 1 177 ? -10.898 -29.734 -3.992 1 95.25 177 GLN A N 1
ATOM 1399 C CA . GLN A 1 177 ? -10.406 -29.766 -5.367 1 95.25 177 GLN A CA 1
ATOM 1400 C C . GLN A 1 177 ? -11.516 -29.438 -6.355 1 95.25 177 GLN A C 1
ATOM 1402 O O . GLN A 1 177 ? -12.586 -30.062 -6.328 1 95.25 177 GLN A O 1
ATOM 1407 N N . PRO A 1 178 ? -11.273 -28.453 -7.137 1 94.81 178 PRO A N 1
ATOM 1408 C CA . PRO A 1 178 ? -12.266 -28.188 -8.18 1 94.81 178 PRO A CA 1
ATOM 1409 C C . PRO A 1 178 ? -12.25 -29.234 -9.289 1 94.81 178 PRO A C 1
ATOM 1411 O O . PRO A 1 178 ? -11.367 -30.094 -9.32 1 94.81 178 PRO A O 1
ATOM 1414 N N . ASP A 1 179 ? -13.242 -29.094 -10.172 1 89.06 179 ASP A N 1
ATOM 1415 C CA . ASP A 1 179 ? -13.422 -30.078 -11.242 1 89.06 179 ASP A CA 1
ATOM 1416 C C . ASP A 1 179 ? -12.25 -30.031 -12.227 1 89.06 179 ASP A C 1
ATOM 1418 O O . ASP A 1 179 ? -11.922 -31.047 -12.852 1 89.06 179 ASP A O 1
ATOM 1422 N N . TYR A 1 180 ? -11.625 -28.953 -12.305 1 88.56 180 TYR A N 1
ATOM 1423 C CA . TYR A 1 180 ? -10.531 -28.766 -13.258 1 88.56 180 TYR A CA 1
ATOM 1424 C C . TYR A 1 180 ? -9.328 -28.109 -12.586 1 88.56 180 TYR A C 1
ATOM 1426 O O . TYR A 1 180 ? -9.445 -27.031 -12.016 1 88.56 180 TYR A O 1
ATOM 1434 N N . ILE A 1 181 ? -8.125 -28.734 -12.711 1 89.19 181 ILE A N 1
ATOM 1435 C CA . ILE A 1 181 ? -6.965 -28.172 -12.031 1 89.19 181 ILE A CA 1
ATOM 1436 C C . ILE A 1 181 ? -5.742 -28.234 -12.938 1 89.19 181 ILE A C 1
ATOM 1438 O O . ILE A 1 181 ? -4.637 -27.875 -12.531 1 89.19 181 ILE A O 1
ATOM 1442 N N . GLU A 1 182 ? -5.863 -28.656 -14.18 1 81.44 182 GLU A N 1
ATOM 1443 C CA . GLU A 1 182 ? -4.719 -28.969 -15.023 1 81.44 182 GLU A CA 1
ATOM 1444 C C . GLU A 1 182 ? -3.887 -27.719 -15.305 1 81.44 182 GLU A C 1
ATOM 1446 O O . GLU A 1 182 ? -2.654 -27.766 -15.289 1 81.44 182 GLU A O 1
ATOM 1451 N N . ASP A 1 183 ? -4.539 -26.625 -15.562 1 85.75 183 ASP A N 1
ATOM 1452 C CA . ASP A 1 183 ? -3.787 -25.406 -15.805 1 85.75 183 ASP A CA 1
ATOM 1453 C C . ASP A 1 183 ? -3.012 -24.984 -14.555 1 85.75 183 ASP A C 1
ATOM 1455 O O . ASP A 1 183 ? -1.916 -24.422 -14.664 1 85.75 183 ASP A O 1
ATOM 1459 N N . TYR A 1 184 ? -3.602 -25.234 -13.359 1 89.5 184 TYR A N 1
ATOM 1460 C CA . TYR A 1 184 ? -2.896 -24.891 -12.125 1 89.5 184 TYR A CA 1
ATOM 1461 C C . TYR A 1 184 ? -1.627 -25.734 -11.984 1 89.5 184 TYR A C 1
ATOM 1463 O O . TYR A 1 184 ? -0.582 -25.203 -11.578 1 89.5 184 TYR A O 1
ATOM 1471 N N . ARG A 1 185 ? -1.73 -26.938 -12.375 1 82.81 185 ARG A N 1
ATOM 1472 C CA . ARG A 1 185 ? -0.579 -27.828 -12.297 1 82.81 185 ARG A CA 1
ATOM 1473 C C . ARG A 1 185 ? 0.541 -27.359 -13.219 1 82.81 185 ARG A C 1
ATOM 1475 O O . ARG A 1 185 ? 1.711 -27.359 -12.828 1 82.81 185 ARG A O 1
ATOM 1482 N N . VAL A 1 186 ? 0.142 -26.906 -14.32 1 75.19 186 VAL A N 1
ATOM 1483 C CA . VAL A 1 186 ? 1.111 -26.453 -15.312 1 75.19 186 VAL A CA 1
ATOM 1484 C C . VAL A 1 186 ? 1.755 -25.141 -14.852 1 75.19 186 VAL A C 1
ATOM 1486 O O . VAL A 1 186 ? 2.971 -24.969 -14.969 1 75.19 186 VAL A O 1
ATOM 1489 N N . MET A 1 187 ? 1.004 -24.328 -14.297 1 82.56 187 MET A N 1
ATOM 1490 C CA . MET A 1 187 ? 1.454 -22.984 -13.961 1 82.56 187 MET A CA 1
ATOM 1491 C C . MET A 1 187 ? 2.262 -22.984 -12.672 1 82.56 187 MET A C 1
ATOM 1493 O O . MET A 1 187 ? 3.186 -22.188 -12.508 1 82.56 187 MET A O 1
ATOM 1497 N N . PHE A 1 188 ? 1.955 -23.953 -11.797 1 88.12 188 PHE A N 1
ATOM 1498 C CA . PHE A 1 188 ? 2.545 -23.828 -10.469 1 88.12 188 PHE A CA 1
ATOM 1499 C C . PHE A 1 188 ? 3.332 -25.078 -10.109 1 88.12 188 PHE A C 1
ATOM 1501 O O . PHE A 1 188 ? 4.562 -25.047 -10.062 1 88.12 188 PHE A O 1
ATOM 1508 N N . SER A 1 189 ? 2.568 -26.094 -9.898 1 79.25 189 SER A N 1
ATOM 1509 C CA . SER A 1 189 ? 3.197 -27.328 -9.453 1 79.25 189 SER A CA 1
ATOM 1510 C C . SER A 1 189 ? 2.266 -28.516 -9.648 1 79.25 189 SER A C 1
ATOM 1512 O O . SER A 1 189 ? 1.044 -28.375 -9.578 1 79.25 189 SER A O 1
ATOM 1514 N N . ASP A 1 190 ? 2.873 -29.641 -9.812 1 75.75 190 ASP A N 1
ATOM 1515 C CA . ASP A 1 190 ? 2.109 -30.875 -9.883 1 75.75 190 ASP A CA 1
ATOM 1516 C C . ASP A 1 190 ? 1.647 -31.312 -8.492 1 75.75 190 ASP A C 1
ATOM 1518 O O . ASP A 1 190 ? 0.75 -32.156 -8.367 1 75.75 190 ASP A O 1
ATOM 1522 N N . ASN A 1 191 ? 2.32 -30.812 -7.551 1 79.81 191 ASN A N 1
ATOM 1523 C CA . ASN A 1 191 ? 2.016 -31.188 -6.176 1 79.81 191 ASN A CA 1
ATOM 1524 C C . ASN A 1 191 ? 1.007 -30.234 -5.543 1 79.81 191 ASN A C 1
ATOM 1526 O O . ASN A 1 191 ? 1.35 -29.469 -4.641 1 79.81 191 ASN A O 1
ATOM 1530 N N . LEU A 1 192 ? -0.222 -30.391 -5.992 1 89 192 LEU A N 1
ATOM 1531 C CA . LEU A 1 192 ? -1.342 -29.641 -5.438 1 89 192 LEU A CA 1
ATOM 1532 C C . LEU A 1 192 ? -2.16 -30.516 -4.484 1 89 192 LEU A C 1
ATOM 1534 O O . LEU A 1 192 ? -2.602 -31.609 -4.859 1 89 192 LEU A O 1
ATOM 1538 N N . ARG A 1 193 ? -2.334 -30.047 -3.258 1 89.75 193 ARG A N 1
ATOM 1539 C CA . ARG A 1 193 ? -3.127 -30.781 -2.273 1 89.75 193 ARG A CA 1
ATOM 1540 C C . ARG A 1 193 ? -4.289 -29.938 -1.768 1 89.75 193 ARG A C 1
ATOM 1542 O O . ARG A 1 193 ? -4.09 -28.797 -1.345 1 89.75 193 ARG A O 1
ATOM 1549 N N . PHE A 1 194 ? -5.461 -30.516 -1.8 1 94.5 194 PHE A N 1
ATOM 1550 C CA . PHE A 1 194 ? -6.684 -29.797 -1.461 1 94.5 194 PHE A CA 1
ATOM 1551 C C . PHE A 1 194 ? -7.281 -30.328 -0.162 1 94.5 194 PHE A C 1
ATOM 1553 O O . PHE A 1 194 ? -6.828 -31.359 0.363 1 94.5 194 PHE A O 1
ATOM 1560 N N . SER A 1 195 ? -8.219 -29.625 0.373 1 94.31 195 SER A N 1
ATOM 1561 C CA . SER A 1 195 ? -8.898 -29.969 1.618 1 94.31 195 SER A CA 1
ATOM 1562 C C . SER A 1 195 ? -7.902 -30.172 2.756 1 94.31 195 SER A C 1
ATOM 1564 O O . SER A 1 195 ? -7.98 -31.156 3.492 1 94.31 195 SER A O 1
ATOM 1566 N N . ARG A 1 196 ? -6.969 -29.281 2.791 1 92.19 196 ARG A N 1
ATOM 1567 C CA . ARG A 1 196 ? -5.957 -29.25 3.844 1 92.19 196 ARG A CA 1
ATOM 1568 C C . ARG A 1 196 ? -6.332 -28.266 4.945 1 92.19 196 ARG A C 1
ATOM 1570 O O . ARG A 1 196 ? -7.199 -27.406 4.75 1 92.19 196 ARG A O 1
ATOM 1577 N N . PRO A 1 197 ? -5.711 -28.375 6.094 1 88.75 197 PRO A N 1
ATOM 1578 C CA . PRO A 1 197 ? -6.066 -27.484 7.207 1 88.75 197 PRO A CA 1
ATOM 1579 C C . PRO A 1 197 ? -5.617 -26.047 6.984 1 88.75 197 PRO A C 1
ATOM 1581 O O . PRO A 1 197 ? -6.176 -25.125 7.578 1 88.75 197 PRO A O 1
ATOM 1584 N N . LEU A 1 198 ? -4.617 -25.922 6.16 1 91.38 198 LEU A N 1
ATOM 1585 C CA . LEU A 1 198 ? -4.113 -24.578 5.879 1 91.38 198 LEU A CA 1
ATOM 1586 C C . LEU A 1 198 ? -3.781 -24.422 4.398 1 91.38 198 LEU A C 1
ATOM 1588 O O . LEU A 1 198 ? -3.498 -25.422 3.715 1 91.38 198 LEU A O 1
ATOM 1592 N N . SER A 1 199 ? -3.84 -23.234 3.93 1 96.06 199 SER A N 1
ATOM 1593 C CA . SER A 1 199 ? -3.4 -22.906 2.578 1 96.06 199 SER A CA 1
ATOM 1594 C C . SER A 1 199 ? -1.996 -22.312 2.582 1 96.06 199 SER A C 1
ATOM 1596 O O . SER A 1 199 ? -1.718 -21.359 3.322 1 96.06 199 SER A O 1
ATOM 1598 N N . ARG A 1 200 ? -1.127 -22.891 1.751 1 96.38 200 ARG A N 1
ATOM 1599 C CA . ARG A 1 200 ? 0.251 -22.406 1.746 1 96.38 200 ARG A CA 1
ATOM 1600 C C . ARG A 1 200 ? 0.96 -22.781 0.451 1 96.38 200 ARG A C 1
ATOM 1602 O O . ARG A 1 200 ? 0.563 -23.734 -0.22 1 96.38 200 ARG A O 1
ATOM 1609 N N . LEU A 1 201 ? 1.912 -22.047 0.062 1 96.5 201 LEU A N 1
ATOM 1610 C CA . LEU A 1 201 ? 2.854 -22.297 -1.023 1 96.5 201 LEU A CA 1
ATOM 1611 C C . LEU A 1 201 ? 4.262 -22.516 -0.48 1 96.5 201 LEU A C 1
ATOM 1613 O O . LEU A 1 201 ? 4.793 -21.672 0.242 1 96.5 201 LEU A O 1
ATOM 1617 N N . LEU A 1 202 ? 4.812 -23.656 -0.849 1 89.44 202 LEU A N 1
ATOM 1618 C CA . LEU A 1 202 ? 6.102 -24.062 -0.295 1 89.44 202 LEU A CA 1
ATOM 1619 C C . LEU A 1 202 ? 7.203 -23.953 -1.343 1 89.44 202 LEU A C 1
ATOM 1621 O O . LEU A 1 202 ? 7.004 -24.312 -2.502 1 89.44 202 LEU A O 1
ATOM 1625 N N . PHE A 1 203 ? 8.367 -23.453 -0.92 1 88.25 203 PHE A N 1
ATOM 1626 C CA . PHE A 1 203 ? 9.562 -23.391 -1.758 1 88.25 203 PHE A CA 1
ATOM 1627 C C . PHE A 1 203 ? 10.82 -23.438 -0.906 1 88.25 203 PHE A C 1
ATOM 1629 O O . PHE A 1 203 ? 10.75 -23.438 0.325 1 88.25 203 PHE A O 1
ATOM 1636 N N . ASN A 1 204 ? 11.922 -23.547 -1.504 1 82.31 204 ASN A N 1
ATOM 1637 C CA . ASN A 1 204 ? 13.188 -23.641 -0.782 1 82.31 204 ASN A CA 1
ATOM 1638 C C . ASN A 1 204 ? 13.57 -22.297 -0.153 1 82.31 204 ASN A C 1
ATOM 1640 O O . ASN A 1 204 ? 13.547 -21.266 -0.821 1 82.31 204 ASN A O 1
ATOM 1644 N N . ALA A 1 205 ? 14.016 -22.359 1.093 1 89.75 205 ALA A N 1
ATOM 1645 C CA . ALA A 1 205 ? 14.328 -21.156 1.847 1 89.75 205 ALA A CA 1
ATOM 1646 C C . ALA A 1 205 ? 15.547 -20.438 1.268 1 89.75 205 ALA A C 1
ATOM 1648 O O . ALA A 1 205 ? 15.695 -19.219 1.414 1 89.75 205 ALA A O 1
ATOM 1649 N N . ASP A 1 206 ? 16.406 -21.125 0.604 1 84.19 206 ASP A N 1
ATOM 1650 C CA . ASP A 1 206 ? 17.609 -20.547 0.028 1 84.19 206 ASP A CA 1
ATOM 1651 C C . ASP A 1 206 ? 17.266 -19.484 -1.016 1 84.19 206 ASP A C 1
ATOM 1653 O O . ASP A 1 206 ? 18.047 -18.562 -1.262 1 84.19 206 ASP A O 1
ATOM 1657 N N . CYS A 1 207 ? 16.109 -19.641 -1.583 1 89.56 207 CYS A N 1
ATOM 1658 C CA . CYS A 1 207 ? 15.688 -18.688 -2.598 1 89.56 207 CYS A CA 1
ATOM 1659 C C . CYS A 1 207 ? 15.508 -17.297 -1.994 1 89.56 207 CYS A C 1
ATOM 1661 O O . CYS A 1 207 ? 15.57 -16.281 -2.705 1 89.56 207 CYS A O 1
ATOM 1663 N N . LEU A 1 208 ? 15.297 -17.203 -0.702 1 95.81 208 LEU A N 1
ATOM 1664 C CA . LEU A 1 208 ? 15.039 -15.945 -0.021 1 95.81 208 LEU A CA 1
ATOM 1665 C C . LEU A 1 208 ? 16.281 -15.055 -0.045 1 95.81 208 LEU A C 1
ATOM 1667 O O . LEU A 1 208 ? 16.156 -13.828 0.028 1 95.81 208 LEU A O 1
ATOM 1671 N N . ALA A 1 209 ? 17.375 -15.672 -0.221 1 94.31 209 ALA A N 1
ATOM 1672 C CA . ALA A 1 209 ? 18.641 -14.922 -0.199 1 94.31 209 ALA A CA 1
ATOM 1673 C C . ALA A 1 209 ? 19 -14.438 -1.597 1 94.31 209 ALA A C 1
ATOM 1675 O O . ALA A 1 209 ? 19.953 -13.664 -1.759 1 94.31 209 ALA A O 1
ATOM 1676 N N . LEU A 1 210 ? 18.312 -14.812 -2.613 1 92.31 210 LEU A N 1
ATOM 1677 C CA . LEU A 1 210 ? 18.609 -14.414 -3.984 1 92.31 210 LEU A CA 1
ATOM 1678 C C . LEU A 1 210 ? 18.531 -12.906 -4.141 1 92.31 210 LEU A C 1
ATOM 1680 O O . LEU A 1 210 ? 17.641 -12.266 -3.574 1 92.31 210 LEU A O 1
ATOM 1684 N N . PRO A 1 211 ? 19.438 -12.336 -4.887 1 95.88 211 PRO A N 1
ATOM 1685 C CA . PRO A 1 211 ? 19.453 -10.883 -5.051 1 95.88 211 PRO A CA 1
ATOM 1686 C C . PRO A 1 211 ? 18.359 -10.375 -5.973 1 95.88 211 PRO A C 1
ATOM 1688 O O . PRO A 1 211 ? 18 -11.039 -6.945 1 95.88 211 PRO A O 1
ATOM 1691 N N . VAL A 1 212 ? 17.812 -9.172 -5.633 1 95.81 212 VAL A N 1
ATOM 1692 C CA . VAL A 1 212 ? 16.906 -8.43 -6.508 1 95.81 212 VAL A CA 1
ATOM 1693 C C . VAL A 1 212 ? 17.719 -7.52 -7.43 1 95.81 212 VAL A C 1
ATOM 1695 O O . VAL A 1 212 ? 18.406 -6.613 -6.965 1 95.81 212 VAL A O 1
ATOM 1698 N N . ARG A 1 213 ? 17.734 -7.836 -8.656 1 87 213 ARG A N 1
ATOM 1699 C CA . ARG A 1 213 ? 18.562 -7.105 -9.602 1 87 213 ARG A CA 1
ATOM 1700 C C . ARG A 1 213 ? 17.719 -6.387 -10.641 1 87 213 ARG A C 1
ATOM 1702 O O . ARG A 1 213 ? 17.797 -6.676 -11.836 1 87 213 ARG A O 1
ATOM 1709 N N . ARG A 1 214 ? 16.781 -5.582 -10.312 1 91.75 214 ARG A N 1
ATOM 1710 C CA . ARG A 1 214 ? 15.883 -4.91 -11.242 1 91.75 214 ARG A CA 1
ATOM 1711 C C . ARG A 1 214 ? 15.961 -3.396 -11.086 1 91.75 214 ARG A C 1
ATOM 1713 O O . ARG A 1 214 ? 16.234 -2.893 -9.992 1 91.75 214 ARG A O 1
ATOM 1720 N N . ASP A 1 215 ? 15.789 -2.748 -12.156 1 92 215 ASP A N 1
ATOM 1721 C CA . ASP A 1 215 ? 15.727 -1.292 -12.102 1 92 215 ASP A CA 1
ATOM 1722 C C . ASP A 1 215 ? 14.375 -0.778 -12.578 1 92 215 ASP A C 1
ATOM 1724 O O . ASP A 1 215 ? 13.5 -1.565 -12.953 1 92 215 ASP A O 1
ATOM 1728 N N . LYS A 1 216 ? 14.227 0.507 -12.492 1 92.62 216 LYS A N 1
ATOM 1729 C CA . LYS A 1 216 ? 12.938 1.139 -12.773 1 92.62 216 LYS A CA 1
ATOM 1730 C C . LYS A 1 216 ? 12.547 0.951 -14.234 1 92.62 216 LYS A C 1
ATOM 1732 O O . LYS A 1 216 ? 11.359 0.79 -14.555 1 92.62 216 LYS A O 1
ATOM 1737 N N . ARG A 1 217 ? 13.5 0.966 -15.109 1 94.38 217 ARG A N 1
ATOM 1738 C CA . ARG A 1 217 ? 13.227 0.769 -16.531 1 94.38 217 ARG A CA 1
ATOM 1739 C C . ARG A 1 217 ? 12.734 -0.648 -16.797 1 94.38 217 ARG A C 1
ATOM 1741 O O . ARG A 1 217 ? 11.766 -0.844 -17.547 1 94.38 217 ARG A O 1
ATOM 1748 N N . GLU A 1 218 ? 13.383 -1.547 -16.234 1 94.56 218 GLU A N 1
ATOM 1749 C CA . GLU A 1 218 ? 12.961 -2.939 -16.359 1 94.56 218 GLU A CA 1
ATOM 1750 C C . GLU A 1 218 ? 11.562 -3.148 -15.781 1 94.56 218 GLU A C 1
ATOM 1752 O O . GLU A 1 218 ? 10.766 -3.908 -16.328 1 94.56 218 GLU A O 1
ATOM 1757 N N . LEU A 1 219 ? 11.336 -2.479 -14.703 1 96.19 219 LEU A N 1
ATOM 1758 C CA . LEU A 1 219 ? 10.023 -2.59 -14.07 1 96.19 219 LEU A CA 1
ATOM 1759 C C . LEU A 1 219 ? 8.93 -2.068 -14.992 1 96.19 219 LEU A C 1
ATOM 1761 O O . LEU A 1 219 ? 7.867 -2.682 -15.109 1 96.19 219 LEU A O 1
ATOM 1765 N N . ARG A 1 220 ? 9.172 -0.981 -15.617 1 95.12 220 ARG A N 1
ATOM 1766 C CA . ARG A 1 220 ? 8.195 -0.422 -16.547 1 95.12 220 ARG A CA 1
ATOM 1767 C C . ARG A 1 220 ? 7.855 -1.417 -17.656 1 95.12 220 ARG A C 1
ATOM 1769 O O . ARG A 1 220 ? 6.684 -1.602 -17.984 1 95.12 220 ARG A O 1
ATOM 1776 N N . ARG A 1 221 ? 8.828 -2.064 -18.188 1 94.06 221 ARG A N 1
ATOM 1777 C CA . ARG A 1 221 ? 8.633 -3.061 -19.234 1 94.06 221 ARG A CA 1
ATOM 1778 C C . ARG A 1 221 ? 7.859 -4.266 -18.703 1 94.06 221 ARG A C 1
ATOM 1780 O O . ARG A 1 221 ? 6.949 -4.762 -19.375 1 94.06 221 ARG A O 1
ATOM 1787 N N . PHE A 1 222 ? 8.297 -4.648 -17.594 1 94.06 222 PHE A N 1
ATOM 1788 C CA . PHE A 1 222 ? 7.625 -5.777 -16.969 1 94.06 222 PHE A CA 1
ATOM 1789 C C . PHE A 1 222 ? 6.145 -5.484 -16.75 1 94.06 222 PHE A C 1
ATOM 1791 O O . PHE A 1 222 ? 5.289 -6.309 -17.094 1 94.06 222 PHE A O 1
ATOM 1798 N N . LEU A 1 223 ? 5.809 -4.266 -16.25 1 95.31 223 LEU A N 1
ATOM 1799 C CA . LEU A 1 223 ? 4.438 -3.883 -15.922 1 95.31 223 LEU A CA 1
ATOM 1800 C C . LEU A 1 223 ? 3.602 -3.723 -17.188 1 95.31 223 LEU A C 1
ATOM 1802 O O . LEU A 1 223 ? 2.402 -4.012 -17.188 1 95.31 223 LEU A O 1
ATOM 1806 N N . LEU A 1 224 ? 4.207 -3.357 -18.234 1 92.5 224 LEU A N 1
ATOM 1807 C CA . LEU A 1 224 ? 3.506 -3.207 -19.5 1 92.5 224 LEU A CA 1
ATOM 1808 C C . LEU A 1 224 ? 3.066 -4.562 -20.047 1 92.5 224 LEU A C 1
ATOM 1810 O O . LEU A 1 224 ? 2.051 -4.66 -20.734 1 92.5 224 LEU A O 1
ATOM 1814 N N . GLY A 1 225 ? 3.75 -5.559 -19.734 1 90.69 225 GLY A N 1
ATOM 1815 C CA . GLY A 1 225 ? 3.451 -6.891 -20.234 1 90.69 225 GLY A CA 1
ATOM 1816 C C . GLY A 1 225 ? 2.602 -7.715 -19.297 1 90.69 225 GLY A C 1
ATOM 1817 O O . GLY A 1 225 ? 2.125 -8.789 -19.656 1 90.69 225 GLY A O 1
ATOM 1818 N N . ALA A 1 226 ? 2.488 -7.207 -18.156 1 90.06 226 ALA A N 1
ATOM 1819 C CA . ALA A 1 226 ? 1.727 -7.957 -17.156 1 90.06 226 ALA A CA 1
ATOM 1820 C C . ALA A 1 226 ? 0.225 -7.812 -17.391 1 90.06 226 ALA A C 1
ATOM 1822 O O . ALA A 1 226 ? -0.247 -6.75 -17.797 1 90.06 226 ALA A O 1
ATOM 1823 N N . PRO A 1 227 ? -0.558 -8.992 -17.141 1 90.56 227 PRO A N 1
ATOM 1824 C CA . PRO A 1 227 ? -0.128 -10.242 -16.5 1 90.56 227 PRO A CA 1
ATOM 1825 C C . PRO A 1 227 ? 0.278 -11.305 -17.531 1 90.56 227 PRO A C 1
ATOM 1827 O O . PRO A 1 227 ? 0.676 -12.406 -17.156 1 90.56 227 PRO A O 1
ATOM 1830 N N . ALA A 1 228 ? 0.2 -11 -18.797 1 85.44 228 ALA A N 1
ATOM 1831 C CA . ALA A 1 228 ? 0.492 -11.992 -19.844 1 85.44 228 ALA A CA 1
ATOM 1832 C C . ALA A 1 228 ? 1.892 -12.57 -19.656 1 85.44 228 ALA A C 1
ATOM 1834 O O . ALA A 1 228 ? 2.09 -13.781 -19.797 1 85.44 228 ALA A O 1
ATOM 1835 N N . ASN A 1 229 ? 2.805 -11.742 -19.406 1 85.75 229 ASN A N 1
ATOM 1836 C CA . ASN A 1 229 ? 4.188 -12.188 -19.266 1 85.75 229 ASN A CA 1
ATOM 1837 C C . ASN A 1 229 ? 4.355 -13.125 -18.078 1 85.75 229 ASN A C 1
ATOM 1839 O O . ASN A 1 229 ? 5.211 -14.008 -18.094 1 85.75 229 ASN A O 1
ATOM 1843 N N . ILE A 1 230 ? 3.633 -12.898 -17.078 1 83.88 230 ILE A N 1
ATOM 1844 C CA . ILE A 1 230 ? 3.68 -13.766 -15.906 1 83.88 230 ILE A CA 1
ATOM 1845 C C . ILE A 1 230 ? 3.025 -15.102 -16.234 1 83.88 230 ILE A C 1
ATOM 1847 O O . ILE A 1 230 ? 3.543 -16.156 -15.852 1 83.88 230 ILE A O 1
ATOM 1851 N N . LEU A 1 231 ? 1.952 -15.016 -16.953 1 78.81 231 LEU A N 1
ATOM 1852 C CA . LEU A 1 231 ? 1.18 -16.203 -17.312 1 78.81 231 LEU A CA 1
ATOM 1853 C C . LEU A 1 231 ? 1.968 -17.094 -18.266 1 78.81 231 LEU A C 1
ATOM 1855 O O . LEU A 1 231 ? 1.865 -18.312 -18.203 1 78.81 231 LEU A O 1
ATOM 1859 N N . VAL A 1 232 ? 2.754 -16.484 -19.172 1 68.56 232 VAL A N 1
ATOM 1860 C CA . VAL A 1 232 ? 3.451 -17.219 -20.219 1 68.56 232 VAL A CA 1
ATOM 1861 C C . VAL A 1 232 ? 4.82 -17.672 -19.719 1 68.56 232 VAL A C 1
ATOM 1863 O O . VAL A 1 232 ? 5.227 -18.812 -19.938 1 68.56 232 VAL A O 1
ATOM 1866 N N . ARG A 1 233 ? 5.613 -16.75 -19.344 1 60.75 233 ARG A N 1
ATOM 1867 C CA . ARG A 1 233 ? 7.02 -16.984 -19.047 1 60.75 233 ARG A CA 1
ATOM 1868 C C . ARG A 1 233 ? 7.18 -18.078 -18 1 60.75 233 ARG A C 1
ATOM 1870 O O . ARG A 1 233 ? 7.984 -19 -18.172 1 60.75 233 ARG A O 1
ATOM 1877 N N . TYR A 1 234 ? 6.703 -17.891 -17.016 1 53.56 234 TYR A N 1
ATOM 1878 C CA . TYR A 1 234 ? 7.059 -18.828 -15.969 1 53.56 234 TYR A CA 1
ATOM 1879 C C . TYR A 1 234 ? 6.215 -20.094 -16.078 1 53.56 234 TYR A C 1
ATOM 1881 O O . TYR A 1 234 ? 6.281 -20.969 -15.195 1 53.56 234 TYR A O 1
ATOM 1889 N N . ARG A 1 235 ? 5.426 -20.109 -17.172 1 51.84 235 ARG A N 1
ATOM 1890 C CA . ARG A 1 235 ? 4.672 -21.281 -17.594 1 51.84 235 ARG A CA 1
ATOM 1891 C C . ARG A 1 235 ? 5.484 -22.141 -18.562 1 51.84 235 ARG A C 1
ATOM 1893 O O . ARG A 1 235 ? 5.004 -23.172 -19.047 1 51.84 235 ARG A O 1
ATOM 1900 N N . ASP A 1 236 ? 6.566 -21.734 -19.016 1 47.84 236 ASP A N 1
ATOM 1901 C CA . ASP A 1 236 ? 6.863 -22.281 -20.328 1 47.84 236 ASP A CA 1
ATOM 1902 C C . ASP A 1 236 ? 6.848 -23.812 -20.297 1 47.84 236 ASP A C 1
ATOM 1904 O O . ASP A 1 236 ? 7.879 -24.453 -20.078 1 47.84 236 ASP A O 1
ATOM 1908 N N . PRO A 1 237 ? 5.613 -24.281 -20.094 1 46.81 237 PRO A N 1
ATOM 1909 C CA . PRO A 1 237 ? 5.488 -25.734 -20.25 1 46.81 237 PRO A CA 1
ATOM 1910 C C . PRO A 1 237 ? 6.176 -26.25 -21.516 1 46.81 237 PRO A C 1
ATOM 1912 O O . PRO A 1 237 ? 6.465 -27.438 -21.609 1 46.81 237 PRO A O 1
ATOM 1915 N N . GLN A 1 238 ? 6.305 -25.312 -22.406 1 50.16 238 GLN A N 1
ATOM 1916 C CA . GLN A 1 238 ? 6.891 -25.719 -23.688 1 50.16 238 GLN A CA 1
ATOM 1917 C C . GLN A 1 238 ? 8.391 -25.453 -23.703 1 50.16 238 GLN A C 1
ATOM 1919 O O . GLN A 1 238 ? 9.047 -25.672 -24.734 1 50.16 238 GLN A O 1
ATOM 1924 N N . SER A 1 239 ? 8.82 -24.891 -22.547 1 64.75 239 SER A N 1
ATOM 1925 C CA . SER A 1 239 ? 10.281 -24.812 -22.484 1 64.75 239 SER A CA 1
ATOM 1926 C C . SER A 1 239 ? 10.922 -26.188 -22.641 1 64.75 239 SER A C 1
ATOM 1928 O O . SER A 1 239 ? 10.273 -27.203 -22.406 1 64.75 239 SER A O 1
ATOM 1930 N N . LEU A 1 240 ? 11.945 -26.094 -23.359 1 75.81 240 LEU A N 1
ATOM 1931 C CA . LEU A 1 240 ? 12.672 -27.359 -23.484 1 75.81 240 LEU A CA 1
ATOM 1932 C C . LEU A 1 240 ? 12.812 -28.031 -22.125 1 75.81 240 LEU A C 1
ATOM 1934 O O . LEU A 1 240 ? 12.633 -29.25 -22.016 1 75.81 240 LEU A O 1
ATOM 1938 N N . ALA A 1 241 ? 12.844 -27.141 -21.156 1 76.69 241 ALA A N 1
ATOM 1939 C CA . ALA A 1 241 ? 13 -27.672 -19.812 1 76.69 241 ALA A CA 1
ATOM 1940 C C . ALA A 1 241 ? 11.719 -28.375 -19.344 1 76.69 241 ALA A C 1
ATOM 1942 O O . ALA A 1 241 ? 11.766 -29.484 -18.812 1 76.69 241 ALA A O 1
ATOM 1943 N N . ALA A 1 242 ? 10.672 -27.781 -19.594 1 73.44 242 ALA A N 1
ATOM 1944 C CA . ALA A 1 242 ? 9.391 -28.344 -19.172 1 73.44 242 ALA A CA 1
ATOM 1945 C C . ALA A 1 242 ? 9.109 -29.656 -19.906 1 73.44 242 ALA A C 1
ATOM 1947 O O . ALA A 1 242 ? 8.641 -30.625 -19.297 1 73.44 242 ALA A O 1
ATOM 1948 N N . ARG A 1 243 ? 9.43 -29.672 -21.172 1 78.69 243 ARG A N 1
ATOM 1949 C CA . ARG A 1 243 ? 9.227 -30.875 -21.984 1 78.69 243 ARG A CA 1
ATOM 1950 C C . ARG A 1 243 ? 10.141 -32 -21.516 1 78.69 243 ARG A C 1
ATOM 1952 O O . ARG A 1 243 ? 9.727 -33.156 -21.469 1 78.69 243 ARG A O 1
ATOM 1959 N N . ILE A 1 244 ? 11.266 -31.609 -21.203 1 86.56 244 ILE A N 1
ATOM 1960 C CA . ILE A 1 244 ? 12.219 -32.594 -20.719 1 86.56 244 ILE A CA 1
ATOM 1961 C C . ILE A 1 244 ? 11.742 -33.156 -19.391 1 86.56 244 ILE A C 1
ATOM 1963 O O . ILE A 1 244 ? 11.758 -34.375 -19.172 1 86.56 244 ILE A O 1
ATOM 1967 N N . LYS A 1 245 ? 11.234 -32.281 -18.578 1 81.81 245 LYS A N 1
ATOM 1968 C CA . LYS A 1 245 ? 10.758 -32.75 -17.281 1 81.81 245 LYS A CA 1
ATOM 1969 C C . LYS A 1 245 ? 9.562 -33.688 -17.438 1 81.81 245 LYS A C 1
ATOM 1971 O O . LYS A 1 245 ? 9.484 -34.719 -16.781 1 81.81 245 LYS A O 1
ATOM 1976 N N . ALA A 1 246 ? 8.727 -33.344 -18.281 1 79.81 246 ALA A N 1
ATOM 1977 C CA . ALA A 1 246 ? 7.566 -34.219 -18.562 1 79.81 246 ALA A CA 1
ATOM 1978 C C . ALA A 1 246 ? 8 -35.562 -19.078 1 79.81 246 ALA A C 1
ATOM 1980 O O . ALA A 1 246 ? 7.453 -36.594 -18.672 1 79.81 246 ALA A O 1
ATOM 1981 N N . TYR A 1 247 ? 8.953 -35.531 -19.984 1 87 247 TYR A N 1
ATOM 1982 C CA . TYR A 1 247 ? 9.508 -36.781 -20.531 1 87 247 TYR A CA 1
ATOM 1983 C C . TYR A 1 247 ? 10.141 -37.625 -19.438 1 87 247 TYR A C 1
ATOM 1985 O O . TYR A 1 247 ? 9.883 -38.812 -19.359 1 87 247 TYR A O 1
ATOM 1993 N N . LEU A 1 248 ? 10.836 -37 -18.578 1 90 248 LEU A N 1
ATOM 1994 C CA . LEU A 1 248 ? 11.492 -37.719 -17.5 1 90 248 LEU A CA 1
ATOM 1995 C C . LEU A 1 248 ? 10.461 -38.344 -16.562 1 90 248 LEU A C 1
ATOM 1997 O O . LEU A 1 248 ? 10.641 -39.469 -16.078 1 90 248 LEU A O 1
ATOM 2001 N N . ARG A 1 249 ? 9.391 -37.625 -16.359 1 85.06 249 ARG A N 1
ATOM 2002 C CA . ARG A 1 249 ? 8.352 -38.094 -15.445 1 85.06 249 ARG A CA 1
ATOM 2003 C C . ARG A 1 249 ? 7.641 -39.312 -16.016 1 85.06 249 ARG A C 1
ATOM 2005 O O . ARG A 1 249 ? 7.066 -40.125 -15.273 1 85.06 249 ARG A O 1
ATOM 2012 N N . SER A 1 250 ? 7.707 -39.375 -17.281 1 86.38 250 SER A N 1
ATOM 2013 C CA . SER A 1 250 ? 7.051 -40.5 -17.953 1 86.38 250 SER A CA 1
ATOM 2014 C C . SER A 1 250 ? 7.91 -41.781 -17.875 1 86.38 250 SER A C 1
ATOM 2016 O O . SER A 1 250 ? 7.441 -42.875 -18.188 1 86.38 250 SER A O 1
ATOM 2018 N N . LEU A 1 251 ? 9.109 -41.688 -17.391 1 88.75 251 LEU A N 1
ATOM 2019 C CA . LEU A 1 251 ? 10.047 -42.812 -17.297 1 88.75 251 LEU A CA 1
ATOM 2020 C C . LEU A 1 251 ? 10.367 -43.125 -15.836 1 88.75 251 LEU A C 1
ATOM 2022 O O . LEU A 1 251 ? 10.227 -42.25 -14.969 1 88.75 251 LEU A O 1
ATOM 2026 N N . ARG A 1 252 ? 10.672 -44.375 -15.609 1 88.94 252 ARG A N 1
ATOM 2027 C CA . ARG A 1 252 ? 11.258 -44.688 -14.312 1 88.94 252 ARG A CA 1
ATOM 2028 C C . ARG A 1 252 ? 12.617 -44 -14.148 1 88.94 252 ARG A C 1
ATOM 2030 O O . ARG A 1 252 ? 13.43 -44 -15.078 1 88.94 252 ARG A O 1
ATOM 2037 N N . PRO A 1 253 ? 12.852 -43.469 -12.977 1 90.62 253 PRO A N 1
ATOM 2038 C CA . PRO A 1 253 ? 14.102 -42.719 -12.781 1 90.62 253 PRO A CA 1
ATOM 2039 C C . PRO A 1 253 ? 15.344 -43.531 -13.094 1 90.62 253 PRO A C 1
ATOM 2041 O O . PRO A 1 253 ? 16.328 -43 -13.609 1 90.62 253 PRO A O 1
ATOM 2044 N N . GLY A 1 254 ? 15.336 -44.75 -12.812 1 86.44 254 GLY A N 1
ATOM 2045 C CA . GLY A 1 254 ? 16.453 -45.625 -13.125 1 86.44 254 GLY A CA 1
ATOM 2046 C C . GLY A 1 254 ? 16.703 -45.75 -14.617 1 86.44 254 GLY A C 1
ATOM 2047 O O . GLY A 1 254 ? 17.781 -46.188 -15.031 1 86.44 254 GLY A O 1
ATOM 2048 N N . ARG A 1 255 ? 15.766 -45.344 -15.461 1 89.56 255 ARG A N 1
ATOM 2049 C CA . ARG A 1 255 ? 15.836 -45.5 -16.906 1 89.56 255 ARG A CA 1
ATOM 2050 C C . ARG A 1 255 ? 15.977 -44.156 -17.609 1 89.56 255 ARG A C 1
ATOM 2052 O O . ARG A 1 255 ? 15.766 -44.062 -18.828 1 89.56 255 ARG A O 1
ATOM 2059 N N . TRP A 1 256 ? 16.25 -43.125 -16.812 1 94.06 256 TRP A N 1
ATOM 2060 C CA . TRP A 1 256 ? 16.406 -41.812 -17.422 1 94.06 256 TRP A CA 1
ATOM 2061 C C . TRP A 1 256 ? 17.562 -41.781 -18.422 1 94.06 256 TRP A C 1
ATOM 2063 O O . TRP A 1 256 ? 18.641 -42.344 -18.141 1 94.06 256 TRP A O 1
ATOM 2073 N N . PRO A 1 257 ? 17.344 -41.188 -19.578 1 93.88 257 PRO A N 1
ATOM 2074 C CA . PRO A 1 257 ? 18.406 -41.156 -20.594 1 93.88 257 PRO A CA 1
ATOM 2075 C C . PRO A 1 257 ? 19.562 -40.25 -20.219 1 93.88 257 PRO A C 1
ATOM 2077 O O . PRO A 1 257 ? 19.391 -39.344 -19.375 1 93.88 257 PRO A O 1
ATOM 2080 N N . ASP A 1 258 ? 20.75 -40.594 -20.688 1 93.25 258 ASP A N 1
ATOM 2081 C CA . ASP A 1 258 ? 21.828 -39.625 -20.609 1 93.25 258 ASP A CA 1
ATOM 2082 C C . ASP A 1 258 ? 21.625 -38.469 -21.594 1 93.25 258 ASP A C 1
ATOM 2084 O O . ASP A 1 258 ? 20.641 -38.469 -22.328 1 93.25 258 ASP A O 1
ATOM 2088 N N . ALA A 1 259 ? 22.469 -37.5 -21.562 1 93.12 259 ALA A N 1
ATOM 2089 C CA . ALA A 1 259 ? 22.312 -36.281 -22.344 1 93.12 259 ALA A CA 1
ATOM 2090 C C . ALA A 1 259 ? 22.219 -36.562 -23.828 1 93.12 259 ALA A C 1
ATOM 2092 O O . ALA A 1 259 ? 21.422 -35.938 -24.547 1 93.12 259 ALA A O 1
ATOM 2093 N N . ASP A 1 260 ? 23.031 -37.531 -24.266 1 93 260 ASP A N 1
ATOM 2094 C CA . ASP A 1 260 ? 23.047 -37.875 -25.672 1 93 260 ASP A CA 1
ATOM 2095 C C . ASP A 1 260 ? 21.734 -38.531 -26.094 1 93 260 ASP A C 1
ATOM 2097 O O . ASP A 1 260 ? 21.156 -38.156 -27.125 1 93 260 ASP A O 1
ATOM 2101 N N . ALA A 1 261 ? 21.312 -39.469 -25.312 1 94.62 261 ALA A N 1
ATOM 2102 C CA . ALA A 1 261 ? 20.047 -40.125 -25.578 1 94.62 261 ALA A CA 1
ATOM 2103 C C . ALA A 1 261 ? 18.875 -39.156 -25.516 1 94.62 261 ALA A C 1
ATOM 2105 O O . ALA A 1 261 ? 17.938 -39.25 -26.312 1 94.62 261 ALA A O 1
ATOM 2106 N N . LEU A 1 262 ? 18.953 -38.219 -24.547 1 94.75 262 LEU A N 1
ATOM 2107 C CA . LEU A 1 262 ? 17.906 -37.219 -24.406 1 94.75 262 LEU A CA 1
ATOM 2108 C C . LEU A 1 262 ? 17.859 -36.312 -25.641 1 94.75 262 LEU A C 1
ATOM 2110 O O . LEU A 1 262 ? 16.781 -36.031 -26.156 1 94.75 262 LEU A O 1
ATOM 2114 N N . ALA A 1 263 ? 19.016 -35.875 -26.062 1 93.88 263 ALA A N 1
ATOM 2115 C CA . ALA A 1 263 ? 19.094 -35.031 -27.25 1 93.88 263 ALA A CA 1
ATOM 2116 C C . ALA A 1 263 ? 18.469 -35.719 -28.453 1 93.88 263 ALA A C 1
ATOM 2118 O O . ALA A 1 263 ? 17.719 -35.094 -29.219 1 93.88 263 ALA A O 1
ATOM 2119 N N . GLY A 1 264 ? 18.797 -37.031 -28.594 1 92.25 264 GLY A N 1
ATOM 2120 C CA . GLY A 1 264 ? 18.203 -37.812 -29.672 1 92.25 264 GLY A CA 1
ATOM 2121 C C . GLY A 1 264 ? 16.688 -37.844 -29.594 1 92.25 264 GLY A C 1
ATOM 2122 O O . GLY A 1 264 ? 16 -37.688 -30.625 1 92.25 264 GLY A O 1
ATOM 2123 N N . HIS A 1 265 ? 16.203 -38 -28.422 1 92.62 265 HIS A N 1
ATOM 2124 C CA . HIS A 1 265 ? 14.758 -38.062 -28.219 1 92.62 265 HIS A CA 1
ATOM 2125 C C . HIS A 1 265 ? 14.078 -36.781 -28.656 1 92.62 265 HIS A C 1
ATOM 2127 O O . HIS A 1 265 ? 12.961 -36.812 -29.188 1 92.62 265 HIS A O 1
ATOM 2133 N N . PHE A 1 266 ? 14.695 -35.688 -28.438 1 91.31 266 PHE A N 1
ATOM 2134 C CA . PHE A 1 266 ? 14.117 -34.406 -28.75 1 91.31 266 PHE A CA 1
ATOM 2135 C C . PHE A 1 266 ? 14.625 -33.906 -30.094 1 91.31 266 PHE A C 1
ATOM 2137 O O . PHE A 1 266 ? 14.492 -32.719 -30.422 1 91.31 266 PHE A O 1
ATOM 2144 N N . PHE A 1 267 ? 15.281 -34.781 -30.828 1 91.69 267 PHE A N 1
ATOM 2145 C CA . PHE A 1 267 ? 15.727 -34.562 -32.219 1 91.69 267 PHE A CA 1
ATOM 2146 C C . PHE A 1 267 ? 16.641 -33.344 -32.281 1 91.69 267 PHE A C 1
ATOM 2148 O O . PHE A 1 267 ? 16.469 -32.5 -33.188 1 91.69 267 PHE A O 1
ATOM 2155 N N . MET A 1 268 ? 17.531 -33.312 -31.344 1 91.06 268 MET A N 1
ATOM 2156 C CA . MET A 1 268 ? 18.516 -32.25 -31.344 1 91.06 268 MET A CA 1
ATOM 2157 C C . MET A 1 268 ? 19.922 -32.781 -31.047 1 91.06 268 MET A C 1
ATOM 2159 O O . MET A 1 268 ? 20.062 -33.906 -30.547 1 91.06 268 MET A O 1
ATOM 2163 N N . ALA A 1 269 ? 20.969 -31.953 -31.438 1 92.19 269 ALA A N 1
ATOM 2164 C CA . ALA A 1 269 ? 22.328 -32.281 -31.031 1 92.19 269 ALA A CA 1
ATOM 2165 C C . ALA A 1 269 ? 22.547 -32 -29.547 1 92.19 269 ALA A C 1
ATOM 2167 O O . ALA A 1 269 ? 21.922 -31.094 -28.984 1 92.19 269 ALA A O 1
ATOM 2168 N N . PRO A 1 270 ? 23.359 -32.875 -28.984 1 92.75 270 PRO A N 1
ATOM 2169 C CA . PRO A 1 270 ? 23.656 -32.625 -27.562 1 92.75 270 PRO A CA 1
ATOM 2170 C C . PRO A 1 270 ? 24.109 -31.203 -27.297 1 92.75 270 PRO A C 1
ATOM 2172 O O . PRO A 1 270 ? 23.75 -30.625 -26.266 1 92.75 270 PRO A O 1
ATOM 2175 N N . SER A 1 271 ? 24.844 -30.672 -28.25 1 92.5 271 SER A N 1
ATOM 2176 C CA . SER A 1 271 ? 25.297 -29.297 -28.094 1 92.5 271 SER A CA 1
ATOM 2177 C C . SER A 1 271 ? 24.141 -28.312 -28.141 1 92.5 271 SER A C 1
ATOM 2179 O O . SER A 1 271 ? 24.109 -27.344 -27.375 1 92.5 271 SER A O 1
ATOM 2181 N N . THR A 1 272 ? 23.188 -28.516 -28.953 1 91.56 272 THR A N 1
ATOM 2182 C CA . THR A 1 272 ? 21.984 -27.688 -29.078 1 91.56 272 THR A CA 1
ATOM 2183 C C . THR A 1 272 ? 21.125 -27.797 -27.828 1 91.56 272 THR A C 1
ATOM 2185 O O . THR A 1 272 ? 20.594 -26.797 -27.328 1 91.56 272 THR A O 1
ATOM 2188 N N . LEU A 1 273 ? 20.984 -29 -27.328 1 92.62 273 LEU A N 1
ATOM 2189 C CA . LEU A 1 273 ? 20.219 -29.234 -26.094 1 92.62 273 LEU A CA 1
ATOM 2190 C C . LEU A 1 273 ? 20.828 -28.438 -24.938 1 92.62 273 LEU A C 1
ATOM 2192 O O . LEU A 1 273 ? 20.109 -27.75 -24.219 1 92.62 273 LEU A O 1
ATOM 2196 N N . ARG A 1 274 ? 22.109 -28.531 -24.812 1 89.62 274 ARG A N 1
ATOM 2197 C CA . ARG A 1 274 ? 22.812 -27.844 -23.734 1 89.62 274 ARG A CA 1
ATOM 2198 C C . ARG A 1 274 ? 22.641 -26.328 -23.859 1 89.62 274 ARG A C 1
ATOM 2200 O O . ARG A 1 274 ? 22.391 -25.641 -22.875 1 89.62 274 ARG A O 1
ATOM 2207 N N . ARG A 1 275 ? 22.781 -25.812 -25.031 1 86.19 275 ARG A N 1
ATOM 2208 C CA . ARG A 1 275 ? 22.656 -24.375 -25.281 1 86.19 275 ARG A CA 1
ATOM 2209 C C . ARG A 1 275 ? 21.234 -23.891 -24.969 1 86.19 275 ARG A C 1
ATOM 2211 O O . ARG A 1 275 ? 21.062 -22.875 -24.297 1 86.19 275 ARG A O 1
ATOM 2218 N N . LYS A 1 276 ? 20.25 -24.625 -25.375 1 82.31 276 LYS A N 1
ATOM 2219 C CA . LYS A 1 276 ? 18.859 -24.234 -25.172 1 82.31 276 LYS A CA 1
ATOM 2220 C C . LYS A 1 276 ? 18.5 -24.266 -23.688 1 82.31 276 LYS A C 1
ATOM 2222 O O . LYS A 1 276 ? 17.781 -23.391 -23.203 1 82.31 276 LYS A O 1
ATOM 2227 N N . LEU A 1 277 ? 18.953 -25.266 -23.078 1 83.25 277 LEU A N 1
ATOM 2228 C CA . LEU A 1 277 ? 18.719 -25.359 -21.641 1 83.25 277 LEU A CA 1
ATOM 2229 C C . LEU A 1 277 ? 19.406 -24.219 -20.906 1 83.25 277 LEU A C 1
ATOM 2231 O O . LEU A 1 277 ? 18.859 -23.656 -19.969 1 83.25 277 LEU A O 1
ATOM 2235 N N . SER A 1 278 ? 20.594 -23.906 -21.391 1 79.25 278 SER A N 1
ATOM 2236 C CA . SER A 1 278 ? 21.344 -22.812 -20.797 1 79.25 278 SER A CA 1
ATOM 2237 C C . SER A 1 278 ? 20.594 -21.484 -20.969 1 79.25 278 SER A C 1
ATOM 2239 O O . SER A 1 278 ? 20.578 -20.656 -20.047 1 79.25 278 SER A O 1
ATOM 2241 N N . LEU A 1 279 ? 19.953 -21.328 -22.047 1 67 279 LEU A N 1
ATOM 2242 C CA . LEU A 1 279 ? 19.156 -20.125 -22.312 1 67 279 LEU A CA 1
ATOM 2243 C C . LEU A 1 279 ? 18 -20.031 -21.344 1 67 279 LEU A C 1
ATOM 2245 O O . LEU A 1 279 ? 17.547 -18.922 -21.016 1 67 279 LEU A O 1
ATOM 2249 N N . GLU A 1 280 ? 17.672 -21.234 -20.969 1 67.25 280 GLU A N 1
ATOM 2250 C CA . GLU A 1 280 ? 16.594 -21.266 -20 1 67.25 280 GLU A CA 1
ATOM 2251 C C . GLU A 1 280 ? 17.125 -21.281 -18.578 1 67.25 280 GLU A C 1
ATOM 2253 O O . GLU A 1 280 ? 16.375 -21.469 -17.625 1 67.25 280 GLU A O 1
ATOM 2258 N N . GLY A 1 281 ? 18.438 -21.156 -18.484 1 66.88 281 GLY A N 1
ATOM 2259 C CA . GLY A 1 281 ? 19.062 -21.188 -17.172 1 66.88 281 GLY A CA 1
ATOM 2260 C C . GLY A 1 281 ? 19.031 -22.562 -16.531 1 66.88 281 GLY A C 1
ATOM 2261 O O . GLY A 1 281 ? 19 -22.688 -15.305 1 66.88 281 GLY A O 1
ATOM 2262 N N . GLN A 1 282 ? 18.797 -23.516 -17.359 1 74.56 282 GLN A N 1
ATOM 2263 C CA . GLN A 1 282 ? 18.672 -24.891 -16.875 1 74.56 282 GLN A CA 1
ATOM 2264 C C . GLN A 1 282 ? 19.797 -25.766 -17.422 1 74.56 282 GLN A C 1
ATOM 2266 O O . GLN A 1 282 ? 20.5 -25.391 -18.359 1 74.56 282 GLN A O 1
ATOM 2271 N N . SER A 1 283 ? 20.125 -26.844 -16.734 1 85.06 283 SER A N 1
ATOM 2272 C CA . SER A 1 283 ? 20.953 -27.953 -17.203 1 85.06 283 SER A CA 1
ATOM 2273 C C . SER A 1 283 ? 20.203 -29.281 -17.109 1 85.06 283 SER A C 1
ATOM 2275 O O . SER A 1 283 ? 19.219 -29.391 -16.375 1 85.06 283 SER A O 1
ATOM 2277 N N . TYR A 1 284 ? 20.609 -30.266 -17.906 1 89.19 284 TYR A N 1
ATOM 2278 C CA . TYR A 1 284 ? 19.938 -31.547 -17.859 1 89.19 284 TYR A CA 1
ATOM 2279 C C . TYR A 1 284 ? 20.016 -32.156 -16.453 1 89.19 284 TYR A C 1
ATOM 2281 O O . TYR A 1 284 ? 19.016 -32.656 -15.938 1 89.19 284 TYR A O 1
ATOM 2289 N N . GLN A 1 285 ? 21.172 -31.969 -15.883 1 88.06 285 GLN A N 1
ATOM 2290 C CA . GLN A 1 285 ? 21.328 -32.5 -14.539 1 88.06 285 GLN A CA 1
ATOM 2291 C C . GLN A 1 285 ? 20.406 -31.812 -13.547 1 88.06 285 GLN A C 1
ATOM 2293 O O . GLN A 1 285 ? 19.812 -32.469 -12.688 1 88.06 285 GLN A O 1
ATOM 2298 N N . ALA A 1 286 ? 20.25 -30.562 -13.766 1 83 286 ALA A N 1
ATOM 2299 C CA . ALA A 1 286 ? 19.359 -29.797 -12.898 1 83 286 ALA A CA 1
ATOM 2300 C C . ALA A 1 286 ? 17.922 -30.25 -13.062 1 83 286 ALA A C 1
ATOM 2302 O O . ALA A 1 286 ? 17.172 -30.359 -12.086 1 83 286 ALA A O 1
ATOM 2303 N N . LEU A 1 287 ? 17.562 -30.5 -14.266 1 85.12 287 LEU A N 1
ATOM 2304 C CA . LEU A 1 287 ? 16.203 -30.953 -14.539 1 85.12 287 LEU A CA 1
ATOM 2305 C C . LEU A 1 287 ? 15.953 -32.312 -13.914 1 85.12 287 LEU A C 1
ATOM 2307 O O . LEU A 1 287 ? 14.891 -32.562 -13.344 1 85.12 287 LEU A O 1
ATOM 2311 N N . LYS A 1 288 ? 16.938 -33.25 -14.039 1 87.75 288 LYS A N 1
ATOM 2312 C CA . LYS A 1 288 ? 16.844 -34.562 -13.398 1 87.75 288 LYS A CA 1
ATOM 2313 C C . LYS A 1 288 ? 16.656 -34.406 -11.891 1 87.75 288 LYS A C 1
ATOM 2315 O O . LYS A 1 288 ? 15.789 -35.062 -11.305 1 87.75 288 LYS A O 1
ATOM 2320 N N . ASP A 1 289 ? 17.422 -33.5 -11.383 1 83.19 289 ASP A N 1
ATOM 2321 C CA . ASP A 1 289 ? 17.375 -33.281 -9.945 1 83.19 289 ASP A CA 1
ATOM 2322 C C . ASP A 1 289 ? 16.016 -32.719 -9.523 1 83.19 289 ASP A C 1
ATOM 2324 O O . ASP A 1 289 ? 15.445 -33.156 -8.508 1 83.19 289 ASP A O 1
ATOM 2328 N N . GLN A 1 290 ? 15.547 -31.812 -10.289 1 78.56 290 GLN A N 1
ATOM 2329 C CA . GLN A 1 290 ? 14.25 -31.219 -10.008 1 78.56 290 GLN A CA 1
ATOM 2330 C C . GLN A 1 290 ? 13.141 -32.281 -10.047 1 78.56 290 GLN A C 1
ATOM 2332 O O . GLN A 1 290 ? 12.297 -32.312 -9.156 1 78.56 290 GLN A O 1
ATOM 2337 N N . VAL A 1 291 ? 13.117 -33.062 -11.078 1 83.12 291 VAL A N 1
ATOM 2338 C CA . VAL A 1 291 ? 12.094 -34.094 -11.219 1 83.12 291 VAL A CA 1
ATOM 2339 C C . VAL A 1 291 ? 12.211 -35.094 -10.07 1 83.12 291 VAL A C 1
ATOM 2341 O O . VAL A 1 291 ? 11.195 -35.5 -9.492 1 83.12 291 VAL A O 1
ATOM 2344 N N . ARG A 1 292 ? 13.43 -35.469 -9.758 1 86.69 292 ARG A N 1
ATOM 2345 C CA . ARG A 1 292 ? 13.656 -36.406 -8.664 1 86.69 292 ARG A CA 1
ATOM 2346 C C . ARG A 1 292 ? 13.141 -35.844 -7.344 1 86.69 292 ARG A C 1
ATOM 2348 O O . ARG A 1 292 ? 12.508 -36.531 -6.559 1 86.69 292 ARG A O 1
ATOM 2355 N N . ARG A 1 293 ? 13.492 -34.656 -7.117 1 79.94 293 ARG A N 1
ATOM 2356 C CA . ARG A 1 293 ? 13.016 -33.969 -5.922 1 79.94 293 ARG A CA 1
ATOM 2357 C C . ARG A 1 293 ? 11.492 -33.969 -5.852 1 79.94 293 ARG A C 1
ATOM 2359 O O . ARG A 1 293 ? 10.914 -34.312 -4.824 1 79.94 293 ARG A O 1
ATOM 2366 N N . ASP A 1 294 ? 10.953 -33.531 -6.906 1 76.06 294 ASP A N 1
ATOM 2367 C CA . ASP A 1 294 ? 9.492 -33.469 -6.961 1 76.06 294 ASP A CA 1
ATOM 2368 C C . ASP A 1 294 ? 8.859 -34.844 -6.691 1 76.06 294 ASP A C 1
ATOM 2370 O O . ASP A 1 294 ? 7.879 -34.938 -5.953 1 76.06 294 ASP A O 1
ATOM 2374 N N . LEU A 1 295 ? 9.398 -35.812 -7.281 1 80.62 295 LEU A N 1
ATOM 2375 C CA . LEU A 1 295 ? 8.914 -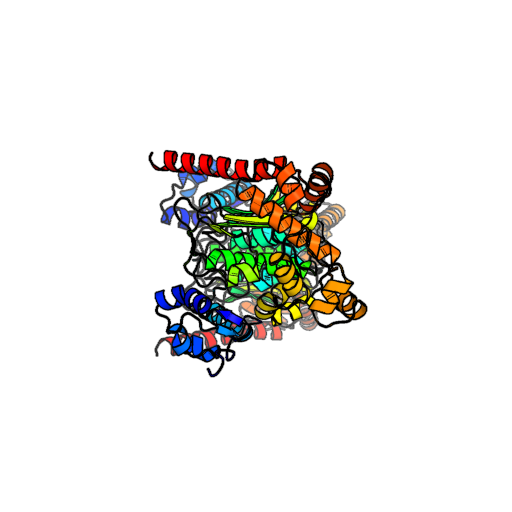37.188 -7.09 1 80.62 295 LEU A CA 1
ATOM 2376 C C . LEU A 1 295 ? 9.102 -37.625 -5.641 1 80.62 295 LEU A C 1
ATOM 2378 O O . LEU A 1 295 ? 8.211 -38.25 -5.059 1 80.62 295 LEU A O 1
ATOM 2382 N N . ALA A 1 296 ? 10.219 -37.25 -5.113 1 84.06 296 ALA A N 1
ATOM 2383 C CA . ALA A 1 296 ? 10.516 -37.625 -3.725 1 84.06 296 ALA A CA 1
ATOM 2384 C C . ALA A 1 296 ? 9.5 -36.969 -2.773 1 84.06 296 ALA A C 1
ATOM 2386 O O . ALA A 1 296 ? 8.93 -37.656 -1.918 1 84.06 296 ALA A O 1
ATOM 2387 N N . ILE A 1 297 ? 9.297 -35.75 -2.977 1 79.81 297 ILE A N 1
ATOM 2388 C CA . ILE A 1 297 ? 8.391 -34.969 -2.125 1 79.81 297 ILE A CA 1
ATOM 2389 C C . ILE A 1 297 ? 6.977 -35.531 -2.252 1 79.81 297 ILE A C 1
ATOM 2391 O O . ILE A 1 297 ? 6.293 -35.75 -1.248 1 79.81 297 ILE A O 1
ATOM 2395 N N . ALA A 1 298 ? 6.562 -35.812 -3.428 1 75.44 298 ALA A N 1
ATOM 2396 C CA . ALA A 1 298 ? 5.234 -36.375 -3.67 1 75.44 298 ALA A CA 1
ATOM 2397 C C . ALA A 1 298 ? 5.074 -37.719 -2.963 1 75.44 298 ALA A C 1
ATOM 2399 O O . ALA A 1 298 ? 4.027 -38 -2.375 1 75.44 298 ALA A O 1
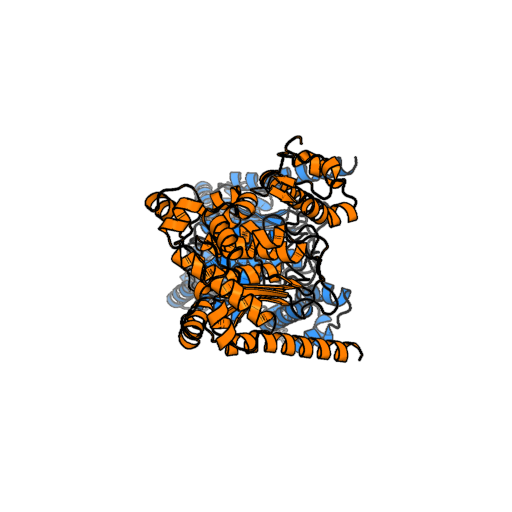ATOM 2400 N N . ARG A 1 299 ? 6.07 -38.469 -3.029 1 80.38 299 ARG A N 1
ATOM 2401 C CA . ARG A 1 299 ? 6.035 -39.812 -2.404 1 80.38 299 ARG A CA 1
ATOM 2402 C C . ARG A 1 299 ? 6.02 -39.688 -0.883 1 80.38 299 ARG A C 1
ATOM 2404 O O . ARG A 1 299 ? 5.32 -40.438 -0.206 1 80.38 299 ARG A O 1
ATOM 2411 N N . LEU A 1 300 ? 6.777 -38.781 -0.391 1 79.44 300 LEU A N 1
ATOM 2412 C CA . LEU A 1 300 ? 6.809 -38.531 1.05 1 79.44 300 LEU A CA 1
ATOM 2413 C C . LEU A 1 300 ? 5.461 -38.031 1.552 1 79.44 300 LEU A C 1
ATOM 2415 O O . LEU A 1 300 ? 4.973 -38.5 2.59 1 79.44 300 LEU A O 1
ATOM 2419 N N . ASP A 1 301 ? 4.961 -37.188 0.772 1 72.62 301 ASP A N 1
ATOM 2420 C CA . ASP A 1 301 ? 3.662 -36.594 1.121 1 72.62 301 ASP A CA 1
ATOM 2421 C C . ASP A 1 301 ? 2.562 -37.656 1.06 1 72.62 301 ASP A C 1
ATOM 2423 O O . ASP A 1 301 ? 1.568 -37.562 1.782 1 72.62 301 ASP A O 1
ATOM 2427 N N . ALA A 1 302 ? 2.779 -38.625 0.198 1 71.88 302 ALA A N 1
ATOM 2428 C CA . ALA A 1 302 ? 1.824 -39.719 0.043 1 71.88 302 ALA A CA 1
ATOM 2429 C C . ALA A 1 302 ? 2.049 -40.812 1.101 1 71.88 302 ALA A C 1
ATOM 2431 O O . ALA A 1 302 ? 1.381 -41.844 1.091 1 71.88 302 ALA A O 1
ATOM 2432 N N . GLY A 1 303 ? 3.031 -40.562 1.99 1 75.5 303 GLY A N 1
ATOM 2433 C CA . GLY A 1 303 ? 3.189 -41.438 3.137 1 75.5 303 GLY A CA 1
ATOM 2434 C C . GLY A 1 303 ? 4.273 -42.469 2.945 1 75.5 303 GLY A C 1
ATOM 2435 O O . GLY A 1 303 ? 4.301 -43.5 3.645 1 75.5 303 GLY A O 1
ATOM 2436 N N . ALA A 1 304 ? 5.086 -42.344 2.008 1 72.62 304 ALA A N 1
ATOM 2437 C CA . ALA A 1 304 ? 6.172 -43.281 1.815 1 72.62 304 ALA A CA 1
ATOM 2438 C C . ALA A 1 304 ? 7.043 -43.375 3.066 1 72.62 304 ALA A C 1
ATOM 2440 O O . ALA A 1 304 ? 7.496 -42.375 3.6 1 72.62 304 ALA A O 1
ATOM 2441 N N . ALA A 1 305 ? 7.117 -44.562 3.518 1 69.25 305 ALA A N 1
ATOM 2442 C CA . ALA A 1 305 ? 7.75 -44.75 4.82 1 69.25 305 ALA A CA 1
ATOM 2443 C C . ALA A 1 305 ? 9.156 -45.312 4.672 1 69.25 305 ALA A C 1
ATOM 2445 O O . ALA A 1 305 ? 10.008 -45.125 5.547 1 69.25 305 ALA A O 1
ATOM 2446 N N . ASN A 1 306 ? 9.43 -46.031 3.697 1 83.19 306 ASN A N 1
ATOM 2447 C CA . ASN A 1 306 ? 10.742 -46.656 3.523 1 83.19 306 ASN A CA 1
ATOM 2448 C C . ASN A 1 306 ? 11.648 -45.781 2.639 1 83.19 306 ASN A C 1
ATOM 2450 O O . ASN A 1 306 ? 11.523 -45.812 1.414 1 83.19 306 ASN A O 1
ATOM 2454 N N . PHE A 1 307 ? 12.562 -45.219 3.24 1 87.19 307 PHE A N 1
ATOM 2455 C CA . PHE A 1 307 ? 13.422 -44.25 2.549 1 87.19 307 PHE A CA 1
ATOM 2456 C C . PHE A 1 307 ? 14.406 -44.969 1.64 1 87.19 307 PHE A C 1
ATOM 2458 O O . PHE A 1 307 ? 14.766 -44.469 0.573 1 87.19 307 PHE A O 1
ATOM 2465 N N . ALA A 1 308 ? 14.797 -46.156 2.119 1 86.62 308 ALA A N 1
ATOM 2466 C CA . ALA A 1 308 ? 15.727 -46.906 1.298 1 86.62 308 ALA A CA 1
ATOM 2467 C C . ALA A 1 308 ? 15.078 -47.344 -0.018 1 86.62 308 ALA A C 1
ATOM 2469 O O . ALA A 1 308 ? 15.695 -47.25 -1.08 1 86.62 308 ALA A O 1
ATOM 2470 N N . GLU A 1 309 ? 13.883 -47.812 0.089 1 88.88 309 GLU A N 1
ATOM 2471 C CA . GLU A 1 309 ? 13.133 -48.188 -1.104 1 88.88 309 GLU A CA 1
ATOM 2472 C C . GLU A 1 309 ? 12.867 -46.969 -1.997 1 88.88 309 GLU A C 1
ATOM 2474 O O . GLU A 1 309 ? 12.953 -47.062 -3.223 1 88.88 309 GLU A O 1
ATOM 2479 N N . LEU A 1 310 ? 12.531 -45.938 -1.364 1 90.38 310 LEU A N 1
ATOM 2480 C CA . LEU A 1 310 ? 12.281 -44.688 -2.102 1 90.38 310 LEU A CA 1
ATOM 2481 C C . LEU A 1 310 ? 13.539 -44.25 -2.846 1 90.38 310 LEU A C 1
ATOM 2483 O O . LEU A 1 310 ? 13.453 -43.781 -3.99 1 90.38 310 LEU A O 1
ATOM 2487 N N . ALA A 1 311 ? 14.648 -44.375 -2.217 1 90.62 311 ALA A N 1
ATOM 2488 C CA . ALA A 1 311 ? 15.93 -44.031 -2.824 1 90.62 311 ALA A CA 1
ATOM 2489 C C . ALA A 1 311 ? 16.172 -44.812 -4.105 1 90.62 311 ALA A C 1
ATOM 2491 O O . ALA A 1 311 ? 16.531 -44.25 -5.137 1 90.62 311 ALA A O 1
ATOM 2492 N N . LEU A 1 312 ? 15.93 -46.094 -4 1 88.38 312 LEU A N 1
ATOM 2493 C CA . LEU A 1 312 ? 16.125 -46.969 -5.148 1 88.38 312 LEU A CA 1
ATOM 2494 C C . LEU A 1 312 ? 15.148 -46.656 -6.266 1 88.38 312 LEU A C 1
ATOM 2496 O O . LEU A 1 312 ? 15.516 -46.625 -7.438 1 88.38 312 LEU A O 1
ATOM 2500 N N . GLU A 1 313 ? 14 -46.406 -5.855 1 88.62 313 GLU A N 1
ATOM 2501 C CA . GLU A 1 313 ? 12.953 -46.062 -6.816 1 88.62 313 GLU A CA 1
ATOM 2502 C C . GLU A 1 313 ? 13.312 -44.781 -7.574 1 88.62 313 GLU A C 1
ATOM 2504 O O . GLU A 1 313 ? 12.984 -44.656 -8.758 1 88.62 313 GLU A O 1
ATOM 2509 N N . LEU A 1 314 ? 13.977 -43.969 -6.914 1 90.94 314 LEU A N 1
ATOM 2510 C CA . LEU A 1 314 ? 14.289 -42.656 -7.48 1 90.94 314 LEU A CA 1
ATOM 2511 C C . LEU A 1 314 ? 15.633 -42.688 -8.203 1 90.94 314 LEU A C 1
ATOM 2513 O O . LEU A 1 314 ? 16.078 -41.656 -8.727 1 90.94 314 LEU A O 1
ATOM 2517 N N . GLY A 1 315 ? 16.281 -43.812 -8.242 1 87.75 315 GLY A N 1
ATOM 2518 C CA . GLY A 1 315 ? 17.469 -44.031 -9.047 1 87.75 315 GLY A CA 1
ATOM 2519 C C . GLY A 1 315 ? 18.75 -43.656 -8.312 1 87.75 315 GLY A C 1
ATOM 2520 O O . GLY A 1 315 ? 19.781 -43.438 -8.938 1 87.75 315 GLY A O 1
ATOM 2521 N N . PHE A 1 316 ? 18.641 -43.562 -7 1 90.88 316 PHE A N 1
ATOM 2522 C CA . PHE A 1 316 ? 19.844 -43.312 -6.227 1 90.88 316 PHE A CA 1
ATOM 2523 C C . PHE A 1 316 ? 20.609 -44.625 -5.957 1 90.88 316 PHE A C 1
ATOM 2525 O O . PHE A 1 316 ? 20 -45.688 -5.922 1 90.88 316 PHE A O 1
ATOM 2532 N N . ALA A 1 317 ? 21.953 -44.375 -5.762 1 87.31 317 ALA A N 1
ATOM 2533 C CA . ALA A 1 317 ? 22.812 -45.531 -5.48 1 87.31 317 ALA A CA 1
ATOM 2534 C C . ALA A 1 317 ? 22.453 -46.156 -4.133 1 87.31 317 ALA A C 1
ATOM 2536 O O . ALA A 1 317 ? 22.516 -47.375 -3.975 1 87.31 317 ALA A O 1
ATOM 2537 N N . ASP A 1 318 ? 22.109 -45.312 -3.146 1 88.06 318 ASP A N 1
ATOM 2538 C CA . ASP A 1 318 ? 21.734 -45.812 -1.82 1 88.06 318 ASP A CA 1
ATOM 2539 C C . ASP A 1 318 ? 21 -44.719 -1.027 1 88.06 318 ASP A C 1
ATOM 2541 O O . ASP A 1 318 ? 20.75 -43.625 -1.544 1 88.06 318 ASP A O 1
ATOM 2545 N N . GLY A 1 319 ? 20.594 -45.125 0.156 1 89.81 319 GLY A N 1
ATOM 2546 C CA . GLY A 1 319 ? 19.859 -44.219 1.029 1 89.81 319 GLY A CA 1
ATOM 2547 C C . GLY A 1 319 ? 20.656 -43 1.42 1 89.81 319 GLY A C 1
ATOM 2548 O O . GLY A 1 319 ? 20.094 -41.906 1.546 1 89.81 319 GLY A O 1
ATOM 2549 N N . SER A 1 320 ? 21.891 -43.156 1.548 1 90.69 320 SER A N 1
ATOM 2550 C CA . SER A 1 320 ? 22.75 -42.062 1.946 1 90.69 320 SER A CA 1
ATOM 2551 C C . SER A 1 320 ? 22.812 -40.969 0.862 1 90.69 320 SER A C 1
ATOM 2553 O O . SER A 1 320 ? 22.75 -39.781 1.159 1 90.69 320 SER A O 1
ATOM 2555 N N . ALA A 1 321 ? 22.922 -41.469 -0.329 1 91.19 321 ALA A N 1
ATOM 2556 C CA . ALA A 1 321 ? 22.938 -40.562 -1.457 1 91.19 321 ALA A CA 1
ATOM 2557 C C . ALA A 1 321 ? 21.609 -39.781 -1.567 1 91.19 321 ALA A C 1
ATOM 2559 O O . ALA A 1 321 ? 21.609 -38.594 -1.853 1 91.19 321 ALA A O 1
ATOM 2560 N N . PHE A 1 322 ? 20.562 -40.531 -1.308 1 91.69 322 PHE A N 1
ATOM 2561 C CA . PHE A 1 322 ? 19.25 -39.906 -1.328 1 91.69 322 PHE A CA 1
ATOM 2562 C C . PHE A 1 322 ? 19.109 -38.875 -0.223 1 91.69 322 PHE A C 1
ATOM 2564 O O . PHE A 1 322 ? 18.656 -37.75 -0.465 1 91.69 322 PHE A O 1
ATOM 2571 N N . HIS A 1 323 ? 19.547 -39.125 0.898 1 89.19 323 HIS A N 1
ATOM 2572 C CA . HIS A 1 323 ? 19.453 -38.219 2.045 1 89.19 323 HIS A CA 1
ATOM 2573 C C . HIS A 1 323 ? 20.234 -36.938 1.796 1 89.19 323 HIS A C 1
ATOM 2575 O O . HIS A 1 323 ? 19.766 -35.844 2.098 1 89.19 323 HIS A O 1
ATOM 2581 N N . LYS A 1 324 ? 21.375 -37.094 1.263 1 89.31 324 LYS A N 1
ATOM 2582 C CA . LYS A 1 324 ? 22.219 -35.938 0.968 1 89.31 324 LYS A CA 1
ATOM 2583 C C . LYS A 1 324 ? 21.578 -35.062 -0.086 1 89.31 324 LYS A C 1
ATOM 2585 O O . LYS A 1 324 ? 21.562 -33.812 0.061 1 89.31 324 LYS A O 1
ATOM 2590 N N . ALA A 1 325 ? 21.078 -35.719 -1.071 1 87.12 325 ALA A N 1
ATOM 2591 C CA . ALA A 1 325 ? 20.438 -34.969 -2.146 1 87.12 325 ALA A CA 1
ATOM 2592 C C . ALA A 1 325 ? 19.203 -34.25 -1.643 1 87.12 325 ALA A C 1
ATOM 2594 O O . ALA A 1 325 ? 19 -33.062 -1.942 1 87.12 325 ALA A O 1
ATOM 2595 N N . PHE A 1 326 ? 18.422 -34.938 -0.876 1 87.25 326 PHE A N 1
ATOM 2596 C CA . PHE A 1 326 ? 17.188 -34.375 -0.351 1 87.25 326 PHE A CA 1
ATOM 2597 C C . PHE A 1 326 ? 17.469 -33.188 0.554 1 87.25 326 PHE A C 1
ATOM 2599 O O . PHE A 1 326 ? 16.797 -32.156 0.47 1 87.25 326 PHE A O 1
ATOM 2606 N N . LYS A 1 327 ? 18.453 -33.281 1.3 1 82.38 327 LYS A N 1
ATOM 2607 C CA . LYS A 1 327 ? 18.859 -32.188 2.17 1 82.38 327 LYS A CA 1
ATOM 2608 C C . LYS A 1 327 ? 19.344 -31 1.354 1 82.38 327 LYS A C 1
ATOM 2610 O O . LYS A 1 327 ? 19.047 -29.844 1.706 1 82.38 327 LYS A O 1
ATOM 2615 N N . LYS A 1 328 ? 20.031 -31.375 0.395 1 78.44 328 LYS A N 1
ATOM 2616 C CA . LYS A 1 328 ? 20.5 -30.297 -0.488 1 78.44 328 LYS A CA 1
ATOM 2617 C C . LYS A 1 328 ? 19.312 -29.578 -1.139 1 78.44 328 LYS A C 1
ATOM 2619 O O . LYS A 1 328 ? 19.344 -28.359 -1.295 1 78.44 328 LYS A O 1
ATOM 2624 N N . TRP A 1 329 ? 18.328 -30.391 -1.493 1 73.5 329 TRP A N 1
ATOM 2625 C CA . TRP A 1 329 ? 17.172 -29.859 -2.203 1 73.5 329 TRP A CA 1
ATOM 2626 C C . TRP A 1 329 ? 16.297 -29 -1.273 1 73.5 329 TRP A C 1
ATOM 2628 O O . TRP A 1 329 ? 15.789 -27.953 -1.674 1 73.5 329 TRP A O 1
ATOM 2638 N N . THR A 1 330 ? 16.094 -29.531 -0.067 1 72.69 330 THR A N 1
ATOM 2639 C CA . THR A 1 330 ? 15.023 -28.984 0.763 1 72.69 330 THR A CA 1
ATOM 2640 C C . THR A 1 330 ? 15.594 -28.344 2.023 1 72.69 330 THR A C 1
ATOM 2642 O O . THR A 1 330 ? 14.883 -27.641 2.744 1 72.69 330 THR A O 1
ATOM 2645 N N . GLY A 1 331 ? 16.828 -28.547 2.174 1 69.44 331 GLY A N 1
ATOM 2646 C CA . GLY A 1 331 ? 17.453 -28.062 3.395 1 69.44 331 GLY A CA 1
ATOM 2647 C C . GLY A 1 331 ? 17.234 -28.969 4.582 1 69.44 331 GLY A C 1
ATOM 2648 O O . GLY A 1 331 ? 17.812 -28.766 5.652 1 69.44 331 GLY A O 1
ATOM 2649 N N . SER A 1 332 ? 16.422 -29.984 4.41 1 75.5 332 SER A N 1
ATOM 2650 C CA . SER A 1 332 ? 16.109 -30.922 5.488 1 75.5 332 SER A CA 1
ATOM 2651 C C . SER A 1 332 ? 16.188 -32.375 5.008 1 75.5 332 SER A C 1
ATOM 2653 O O . SER A 1 332 ? 16.109 -32.625 3.807 1 75.5 332 SER A O 1
ATOM 2655 N N . THR A 1 333 ? 16.328 -33.25 5.984 1 81.88 333 THR A N 1
ATOM 2656 C CA . THR A 1 333 ? 16.266 -34.656 5.645 1 81.88 333 THR A CA 1
ATOM 2657 C C . THR A 1 333 ? 14.836 -35.062 5.34 1 81.88 333 THR A C 1
ATOM 2659 O O . THR A 1 333 ? 13.891 -34.375 5.711 1 81.88 333 THR A O 1
ATOM 2662 N N . PRO A 1 334 ? 14.695 -36.188 4.594 1 83.75 334 PRO A N 1
ATOM 2663 C CA . PRO A 1 334 ? 13.344 -36.656 4.309 1 83.75 334 PRO A CA 1
ATOM 2664 C C . PRO A 1 334 ? 12.5 -36.812 5.574 1 83.75 334 PRO A C 1
ATOM 2666 O O . PRO A 1 334 ? 11.312 -36.5 5.582 1 83.75 334 PRO A O 1
ATOM 2669 N N . GLY A 1 335 ? 13.141 -37.312 6.535 1 81.69 335 GLY A N 1
ATOM 2670 C CA . GLY A 1 335 ? 12.445 -37.469 7.805 1 81.69 335 GLY A CA 1
ATOM 2671 C C . GLY A 1 335 ? 12.031 -36.156 8.422 1 81.69 335 GLY A C 1
ATOM 2672 O O . GLY A 1 335 ? 10.898 -36 8.883 1 81.69 335 GLY A O 1
ATOM 2673 N N . GLN A 1 336 ? 12.883 -35.219 8.422 1 77.38 336 GLN A N 1
ATOM 2674 C CA . GLN A 1 336 ? 12.602 -33.875 8.945 1 77.38 336 GLN A CA 1
ATOM 2675 C C . GLN A 1 336 ? 11.5 -33.188 8.141 1 77.38 336 GLN A C 1
ATOM 2677 O O . GLN A 1 336 ? 10.625 -32.562 8.711 1 77.38 336 GLN A O 1
ATOM 2682 N N . TYR A 1 337 ? 11.633 -33.375 6.906 1 77.12 337 TYR A N 1
ATOM 2683 C CA . TYR A 1 337 ? 10.633 -32.812 6.02 1 77.12 337 TYR A CA 1
ATOM 2684 C C . TYR A 1 337 ? 9.242 -33.312 6.344 1 77.12 337 TYR A C 1
ATOM 2686 O O . TYR A 1 337 ? 8.289 -32.562 6.449 1 77.12 337 TYR A O 1
ATOM 2694 N N . ARG A 1 338 ? 9.141 -34.562 6.477 1 75.81 338 ARG A N 1
ATOM 2695 C CA . ARG A 1 338 ? 7.867 -35.188 6.793 1 75.81 338 ARG A CA 1
ATOM 2696 C C . ARG A 1 338 ? 7.301 -34.656 8.109 1 75.81 338 ARG A C 1
ATOM 2698 O O . ARG A 1 338 ? 6.098 -34.438 8.219 1 75.81 338 ARG A O 1
ATOM 2705 N N . THR A 1 339 ? 8.203 -34.469 9.016 1 74.19 339 THR A N 1
ATOM 2706 C CA . THR A 1 339 ? 7.793 -34 10.328 1 74.19 339 THR A CA 1
ATOM 2707 C C . THR A 1 339 ? 7.348 -32.531 10.258 1 74.19 339 THR A C 1
ATOM 2709 O O . THR A 1 339 ? 6.371 -32.125 10.906 1 74.19 339 THR A O 1
ATOM 2712 N N . GLN A 1 340 ? 8.07 -31.844 9.492 1 68.31 340 GLN A N 1
ATOM 2713 C CA . GLN A 1 340 ? 7.793 -30.406 9.383 1 68.31 340 GLN A CA 1
ATOM 2714 C C . GLN A 1 340 ? 6.457 -30.156 8.688 1 68.31 340 GLN A C 1
ATOM 2716 O O . GLN A 1 340 ? 5.684 -29.297 9.109 1 68.31 340 GLN A O 1
ATOM 2721 N N . VAL A 1 341 ? 6.184 -30.906 7.742 1 65.25 341 VAL A N 1
ATOM 2722 C CA . VAL A 1 341 ? 4.961 -30.719 6.969 1 65.25 341 VAL A CA 1
ATOM 2723 C C . VAL A 1 341 ? 3.77 -31.266 7.75 1 65.25 341 VAL A C 1
ATOM 2725 O O . VAL A 1 341 ? 2.695 -30.656 7.766 1 65.25 341 VAL A O 1
ATOM 2728 N N . ALA A 1 342 ? 3.986 -32.375 8.367 1 62.12 342 ALA A N 1
ATOM 2729 C CA . ALA A 1 342 ? 2.941 -33 9.172 1 62.12 342 ALA A CA 1
ATOM 2730 C C . ALA A 1 342 ? 2.648 -32.156 10.43 1 62.12 342 ALA A C 1
ATOM 2732 O O . ALA A 1 342 ? 1.495 -32.062 10.852 1 62.12 342 ALA A O 1
ATOM 2733 N N . ALA A 1 343 ? 3.682 -31.656 11.07 1 58.5 343 ALA A N 1
ATOM 2734 C CA . ALA A 1 343 ? 3.516 -30.891 12.305 1 58.5 343 ALA A CA 1
ATOM 2735 C C . ALA A 1 343 ? 2.662 -29.656 12.078 1 58.5 343 ALA A C 1
ATOM 2737 O O . ALA A 1 343 ? 1.844 -29.281 12.922 1 58.5 343 ALA A O 1
ATOM 2738 N N . GLU A 1 344 ? 2.74 -29.031 11.07 1 57.28 344 GLU A N 1
ATOM 2739 C CA . GLU A 1 344 ? 2.002 -27.812 10.797 1 57.28 344 GLU A CA 1
ATOM 2740 C C . GLU A 1 344 ? 0.53 -28.094 10.516 1 57.28 344 GLU A C 1
ATOM 2742 O O . GLU A 1 344 ? -0.349 -27.344 10.945 1 57.28 344 GLU A O 1
ATOM 2747 N N . THR A 1 345 ? 0.335 -29.266 9.891 1 54.44 345 THR A N 1
ATOM 2748 C CA . THR A 1 345 ? -1.037 -29.703 9.68 1 54.44 345 THR A CA 1
ATOM 2749 C C . THR A 1 345 ? -1.721 -29.984 11.016 1 54.44 345 THR A C 1
ATOM 2751 O O . THR A 1 345 ? -2.889 -29.641 11.211 1 54.44 345 THR A O 1
ATOM 2754 N N . ALA A 1 346 ? -0.88 -30.562 11.844 1 54.88 346 ALA A N 1
ATOM 2755 C CA . ALA A 1 346 ? -1.401 -30.875 13.172 1 54.88 346 ALA A CA 1
ATOM 2756 C C . ALA A 1 346 ? -1.637 -29.609 13.992 1 54.88 346 ALA A C 1
ATOM 2758 O O . ALA A 1 346 ? -2.646 -29.484 14.688 1 54.88 346 ALA A O 1
ATOM 2759 N N . SER A 1 347 ? -0.61 -28.641 13.953 1 56.16 347 SER A N 1
ATOM 2760 C CA . SER A 1 347 ? -0.751 -27.391 14.695 1 56.16 347 SER A CA 1
ATOM 2761 C C . SER A 1 347 ? -1.934 -26.578 14.188 1 56.16 347 SER A C 1
ATOM 2763 O O . SER A 1 347 ? -2.676 -25.984 14.977 1 56.16 347 SER A O 1
ATOM 2765 N N . ALA A 1 348 ? -2.188 -26.578 12.984 1 58.59 348 ALA A N 1
ATOM 2766 C CA . ALA A 1 348 ? -3.309 -25.875 12.359 1 58.59 348 ALA A CA 1
ATOM 2767 C C . ALA A 1 348 ? -4.641 -26.5 12.758 1 58.59 348 ALA A C 1
ATOM 2769 O O . ALA A 1 348 ? -5.629 -25.797 12.977 1 58.59 348 ALA A O 1
ATOM 2770 N N . GLU A 1 349 ? -4.598 -27.797 12.859 1 54.34 349 GLU A N 1
ATOM 2771 C CA . GLU A 1 349 ? -5.781 -28.547 13.266 1 54.34 349 GLU A CA 1
ATOM 2772 C C . GLU A 1 349 ? -6.133 -28.266 14.727 1 54.34 349 GLU A C 1
ATOM 2774 O O . GLU A 1 349 ? -7.309 -28.156 15.078 1 54.34 349 GLU A O 1
ATOM 2779 N N . SER A 1 350 ? -5.059 -28.094 15.438 1 52.06 350 SER A N 1
ATOM 2780 C CA . SER A 1 350 ? -5.273 -27.797 16.844 1 52.06 350 SER A CA 1
ATOM 2781 C C . SER A 1 350 ? -5.762 -26.359 17.031 1 52.06 350 SER A C 1
ATOM 2783 O O . SER A 1 350 ? -6.625 -26.094 17.875 1 52.06 350 SER A O 1
ATOM 2785 N N . SER A 1 351 ? -5.191 -25.469 16.297 1 50.72 351 SER A N 1
ATOM 2786 C CA . SER A 1 351 ? -5.629 -24.094 16.391 1 50.72 351 SER A CA 1
ATOM 2787 C C . SER A 1 351 ? -7.023 -23.906 15.805 1 50.72 351 SER A C 1
ATOM 2789 O O . SER A 1 351 ? -7.812 -23.094 16.297 1 50.72 351 SER A O 1
ATOM 2791 N N . GLY A 1 352 ? -7.316 -24.594 14.828 1 46.31 352 GLY A N 1
ATOM 2792 C CA . GLY A 1 352 ? -8.664 -24.609 14.273 1 46.31 352 GLY A CA 1
ATOM 2793 C C . GLY A 1 352 ? -9.688 -25.219 15.211 1 46.31 352 GLY A C 1
ATOM 2794 O O . GLY A 1 352 ? -10.812 -24.719 15.312 1 46.31 352 GLY A O 1
ATOM 2795 N N . VAL A 1 353 ? -9.312 -26.266 15.914 1 45.81 353 VAL A N 1
ATOM 2796 C CA . VAL A 1 353 ? -10.18 -26.875 16.906 1 45.81 353 VAL A CA 1
ATOM 2797 C C . VAL A 1 353 ? -10.375 -25.922 18.078 1 45.81 353 VAL A C 1
ATOM 2799 O O . VAL A 1 353 ? -11.492 -25.781 18.609 1 45.81 353 VAL A O 1
ATOM 2802 N N . LEU A 1 354 ? -9.414 -25.219 18.438 1 43.12 354 LEU A N 1
ATOM 2803 C CA . LEU A 1 354 ? -9.531 -24.281 19.562 1 43.12 354 LEU A CA 1
ATOM 2804 C C . LEU A 1 354 ? -10.422 -23.094 19.203 1 43.12 354 LEU A C 1
ATOM 2806 O O . LEU A 1 354 ? -11.18 -22.609 20.031 1 43.12 354 LEU A O 1
ATOM 2810 N N . SER A 1 355 ? -10.297 -22.656 18.078 1 43.94 355 SER A N 1
ATOM 2811 C CA . SER A 1 355 ? -11.164 -21.562 17.641 1 43.94 355 SER A CA 1
ATOM 2812 C C . SER A 1 355 ? -12.609 -22.016 17.516 1 43.94 355 SER A C 1
ATOM 2814 O O . SER A 1 355 ? -13.531 -21.266 17.828 1 43.94 355 SER A O 1
ATOM 2816 N N . GLU A 1 356 ? -12.852 -23.203 17.156 1 41.88 356 GLU A N 1
ATOM 2817 C CA . GLU A 1 356 ? -14.203 -23.75 17.156 1 41.88 356 GLU A CA 1
ATOM 2818 C C . GLU A 1 356 ? -14.75 -23.844 18.578 1 41.88 356 GLU A C 1
ATOM 2820 O O . GLU A 1 356 ? -15.938 -23.641 18.812 1 41.88 356 GLU A O 1
ATOM 2825 N N . THR A 1 357 ? -13.953 -24.125 19.5 1 40.88 357 THR A N 1
ATOM 2826 C CA . THR A 1 357 ? -14.398 -24.234 20.891 1 40.88 357 THR A CA 1
ATOM 2827 C C . THR A 1 357 ? -14.641 -22.859 21.5 1 40.88 357 THR A C 1
ATOM 2829 O O . THR A 1 357 ? -15.562 -22.688 22.297 1 40.88 357 THR A O 1
ATOM 2832 N N . LEU A 1 358 ? -13.93 -21.891 21.172 1 39.72 358 LEU A N 1
ATOM 2833 C CA . LEU A 1 358 ? -14.125 -20.562 21.75 1 39.72 358 LEU A CA 1
ATOM 2834 C C . LEU A 1 358 ? -15.273 -19.828 21.062 1 39.72 358 LEU A C 1
ATOM 2836 O O . LEU A 1 358 ? -15.812 -18.875 21.609 1 39.72 358 LEU A O 1
ATOM 2840 N N . GLY A 1 359 ? -15.625 -20.156 19.875 1 32.97 359 GLY A N 1
ATOM 2841 C CA . GLY A 1 359 ? -16.797 -19.578 19.234 1 32.97 359 GLY A CA 1
ATOM 2842 C C . GLY A 1 359 ? -18.109 -20.094 19.812 1 32.97 359 GLY A C 1
ATOM 2843 O O . GLY A 1 359 ? -19.188 -19.641 19.422 1 32.97 359 GLY A O 1
ATOM 2844 N N . HIS A 1 360 ? -18.141 -21.312 20.375 1 32.41 360 HIS A N 1
ATOM 2845 C CA . HIS A 1 360 ? -19.375 -21.797 20.969 1 32.41 360 HIS A CA 1
ATOM 2846 C C . HIS A 1 360 ? -19.625 -21.172 22.344 1 32.41 360 HIS A C 1
ATOM 2848 O O . HIS A 1 360 ? -20.641 -21.438 22.984 1 32.41 360 HIS A O 1
ATOM 2854 N N . ARG A 1 361 ? -18.641 -20.453 22.938 1 24.86 361 ARG A N 1
ATOM 2855 C CA . ARG A 1 361 ? -19.172 -19.781 24.125 1 24.86 361 ARG A CA 1
ATOM 2856 C C . ARG A 1 361 ? -19.594 -18.359 23.797 1 24.86 361 ARG A C 1
ATOM 2858 O O . ARG A 1 361 ? -18.906 -17.641 23.078 1 24.86 361 ARG A O 1
ATOM 2865 N N . MET B 1 1 ? -9.086 42.594 44.375 1 28.28 1 MET B N 1
ATOM 2866 C CA . MET B 1 1 ? -8.695 42.688 42.969 1 28.28 1 MET B CA 1
ATOM 2867 C C . MET B 1 1 ? -7.828 41.5 42.562 1 28.28 1 MET B C 1
ATOM 2869 O O . MET B 1 1 ? -6.602 41.562 42.688 1 28.28 1 MET B O 1
ATOM 2873 N N . LYS B 1 2 ? -8.086 40.312 43.125 1 36.62 2 LYS B N 1
ATOM 2874 C CA . LYS B 1 2 ? -7.508 38.969 43.25 1 36.62 2 LYS B CA 1
ATOM 2875 C C . LYS B 1 2 ? -7.215 38.406 41.844 1 36.62 2 LYS B C 1
ATOM 2877 O O . LYS B 1 2 ? -8.086 38.375 40.969 1 36.62 2 LYS B O 1
ATOM 2882 N N . ASN B 1 3 ? -5.918 38.531 41.406 1 30.11 3 ASN B N 1
ATOM 2883 C CA . ASN B 1 3 ? -5.211 38.281 40.156 1 30.11 3 ASN B CA 1
ATOM 2884 C C . ASN B 1 3 ? -5.559 36.906 39.594 1 30.11 3 ASN B C 1
ATOM 2886 O O . ASN B 1 3 ? -5.34 35.875 40.25 1 30.11 3 ASN B O 1
ATOM 2890 N N . ASP B 1 4 ? -6.684 36.719 38.844 1 28.53 4 ASP B N 1
ATOM 2891 C CA . ASP B 1 4 ? -7.184 35.656 38 1 28.53 4 ASP B CA 1
ATOM 2892 C C . ASP B 1 4 ? -6.047 35 37.188 1 28.53 4 ASP B C 1
ATOM 2894 O O . ASP B 1 4 ? -5.895 35.25 36 1 28.53 4 ASP B O 1
ATOM 2898 N N . GLY B 1 5 ? -4.777 34.969 37.625 1 31.06 5 GLY B N 1
ATOM 2899 C CA . GLY B 1 5 ? -3.611 34.219 37.125 1 31.06 5 GLY B CA 1
ATOM 2900 C C . GLY B 1 5 ? -3.922 32.812 36.75 1 31.06 5 GLY B C 1
ATOM 2901 O O . GLY B 1 5 ? -3.027 31.953 36.719 1 31.06 5 GLY B O 1
ATOM 2902 N N . GLU B 1 6 ? -5.129 32.312 37 1 31.02 6 GLU B N 1
ATOM 2903 C CA . GLU B 1 6 ? -5.344 30.875 36.906 1 31.02 6 GLU B CA 1
ATOM 2904 C C . GLU B 1 6 ? -4.605 30.281 35.688 1 31.02 6 GLU B C 1
ATOM 2906 O O . GLU B 1 6 ? -4.184 31.016 34.812 1 31.02 6 GLU B O 1
ATOM 2911 N N . THR B 1 7 ? -4.77 28.859 35.5 1 33.09 7 THR B N 1
ATOM 2912 C CA . THR B 1 7 ? -4.191 27.719 34.812 1 33.09 7 THR B CA 1
ATOM 2913 C C . THR B 1 7 ? -4.25 27.938 33.281 1 33.09 7 THR B C 1
ATOM 2915 O O . THR B 1 7 ? -5.301 27.766 32.688 1 33.09 7 THR B O 1
ATOM 2918 N N . GLN B 1 8 ? -4.18 29.031 32.844 1 34.47 8 GLN B N 1
ATOM 2919 C CA . GLN B 1 8 ? -4.07 29.047 31.391 1 34.47 8 GLN B CA 1
ATOM 2920 C C . GLN B 1 8 ? -3.205 27.906 30.875 1 34.47 8 GLN B C 1
ATOM 2922 O O . GLN B 1 8 ? -1.978 27.938 31 1 34.47 8 GLN B O 1
ATOM 2927 N N . ALA B 1 9 ? -3.586 26.688 31.109 1 39.12 9 ALA B N 1
ATOM 2928 C CA . ALA B 1 9 ? -3.004 25.438 30.609 1 39.12 9 ALA B CA 1
ATOM 2929 C C . ALA B 1 9 ? -2.34 25.656 29.25 1 39.12 9 ALA B C 1
ATOM 2931 O O . ALA B 1 9 ? -2.971 26.156 28.312 1 39.12 9 ALA B O 1
ATOM 2932 N N . SER B 1 10 ? -1.168 25.844 29.188 1 44 10 SER B N 1
ATOM 2933 C CA . SER B 1 10 ? -0.294 26.062 28.031 1 44 10 SER B CA 1
ATOM 2934 C C . SER B 1 10 ? -0.678 25.156 26.859 1 44 10 SER B C 1
ATOM 2936 O O . SER B 1 10 ? -0.931 23.969 27.047 1 44 10 SER B O 1
ATOM 2938 N N . THR B 1 11 ? -1.424 25.688 25.844 1 54.12 11 THR B N 1
ATOM 2939 C CA . THR B 1 11 ? -1.812 25.094 24.562 1 54.12 11 THR B CA 1
ATOM 2940 C C . THR B 1 11 ? -0.66 24.281 23.984 1 54.12 11 THR B C 1
ATOM 2942 O O . THR B 1 11 ? -0.846 23.547 23.016 1 54.12 11 THR B O 1
ATOM 2945 N N . LYS B 1 12 ? 0.558 24.281 24.859 1 57.03 12 LYS B N 1
ATOM 2946 C CA . LYS B 1 12 ? 1.736 23.562 24.391 1 57.03 12 LYS B CA 1
ATOM 2947 C C . LYS B 1 12 ? 1.626 22.062 24.672 1 57.03 12 LYS B C 1
ATOM 2949 O O . LYS B 1 12 ? 1.412 21.656 25.812 1 57.03 12 LYS B O 1
ATOM 2954 N N . GLY B 1 13 ? 1.771 21.312 23.562 1 73.25 13 GLY B N 1
ATOM 2955 C CA . GLY B 1 13 ? 1.792 19.875 23.766 1 73.25 13 GLY B CA 1
ATOM 2956 C C . GLY B 1 13 ? 0.437 19.297 24.125 1 73.25 13 GLY B C 1
ATOM 2957 O O . GLY B 1 13 ? 0.351 18.203 24.688 1 73.25 13 GLY B O 1
ATOM 2958 N N . THR B 1 14 ? -0.529 20.312 23.938 1 83.56 14 THR B N 1
ATOM 2959 C CA . THR B 1 14 ? -1.858 19.828 24.281 1 83.56 14 THR B CA 1
ATOM 2960 C C . THR B 1 14 ? -2.797 19.906 23.078 1 83.56 14 THR B C 1
ATOM 2962 O O . THR B 1 14 ? -2.475 20.547 22.078 1 83.56 14 THR B O 1
ATOM 2965 N N . ILE B 1 15 ? -3.844 19.203 23.172 1 88.44 15 ILE B N 1
ATOM 2966 C CA . ILE B 1 15 ? -4.871 19.109 22.141 1 88.44 15 ILE B CA 1
ATOM 2967 C C . ILE B 1 15 ? -6.246 19.344 22.75 1 88.44 15 ILE B C 1
ATOM 2969 O O . ILE B 1 15 ? -6.539 18.844 23.844 1 88.44 15 ILE B O 1
ATOM 2973 N N . SER B 1 16 ? -7.004 20.125 22.078 1 89.94 16 SER B N 1
ATOM 2974 C CA . SER B 1 16 ? -8.352 20.391 22.562 1 89.94 16 SER B CA 1
ATOM 2975 C C . SER B 1 16 ? -9.164 19.109 22.688 1 89.94 16 SER B C 1
ATOM 2977 O O . SER B 1 16 ? -9.078 18.219 21.828 1 89.94 16 SER B O 1
ATOM 2979 N N . VAL B 1 17 ? -10.023 19.062 23.672 1 91 17 VAL B N 1
ATOM 2980 C CA . VAL B 1 17 ? -10.883 17.906 23.906 1 91 17 VAL B CA 1
ATOM 2981 C C . VAL B 1 17 ? -11.906 17.781 22.781 1 91 17 VAL B C 1
ATOM 2983 O O . VAL B 1 17 ? -12.43 16.703 22.531 1 91 17 VAL B O 1
ATOM 2986 N N . ARG B 1 18 ? -12.18 18.828 22.078 1 92.06 18 ARG B N 1
ATOM 2987 C CA . ARG B 1 18 ? -13.086 18.797 20.938 1 92.06 18 ARG B CA 1
ATOM 2988 C C . ARG B 1 18 ? -12.578 17.844 19.859 1 92.06 18 ARG B C 1
ATOM 2990 O O . ARG B 1 18 ? -13.367 17.172 19.203 1 92.06 18 ARG B O 1
ATOM 2997 N N . LEU B 1 19 ? -11.273 17.828 19.688 1 94.19 19 LEU B N 1
ATOM 2998 C CA . LEU B 1 19 ? -10.695 16.906 18.719 1 94.19 19 LEU B CA 1
ATOM 2999 C C . LEU B 1 19 ? -10.773 15.461 19.219 1 94.19 19 LEU B C 1
ATOM 3001 O O . LEU B 1 19 ? -10.914 14.531 18.422 1 94.19 19 LEU B O 1
ATOM 3005 N N . VAL B 1 20 ? -10.695 15.32 20.531 1 95.31 20 VAL B N 1
ATOM 3006 C CA . VAL B 1 20 ? -10.93 14.016 21.141 1 95.31 20 VAL B CA 1
ATOM 3007 C C . VAL B 1 20 ? -12.344 13.539 20.797 1 95.31 20 VAL B C 1
ATOM 3009 O O . VAL B 1 20 ? -12.531 12.406 20.359 1 95.31 20 VAL B O 1
ATOM 3012 N N . GLY B 1 21 ? -13.281 14.445 21.016 1 95.44 21 GLY B N 1
ATOM 3013 C CA . GLY B 1 21 ? -14.664 14.133 20.703 1 95.44 21 GLY B CA 1
ATOM 3014 C C . GLY B 1 21 ? -14.875 13.781 19.234 1 95.44 21 GLY B C 1
ATOM 3015 O O . GLY B 1 21 ? -15.602 12.836 18.922 1 95.44 21 GLY B O 1
ATOM 3016 N N . GLU B 1 22 ? -14.219 14.5 18.359 1 95.38 22 GLU B N 1
ATOM 3017 C CA . GLU B 1 22 ? -14.32 14.258 16.938 1 95.38 22 GLU B CA 1
ATOM 3018 C C . GLU B 1 22 ? -13.773 12.883 16.562 1 95.38 22 GLU B C 1
ATOM 3020 O O . GLU B 1 22 ? -14.359 12.172 15.742 1 95.38 22 GLU B O 1
ATOM 3025 N N . ALA B 1 23 ? -12.672 12.477 17.156 1 96.44 23 ALA B N 1
ATOM 3026 C CA . ALA B 1 23 ? -12.031 11.195 16.875 1 96.44 23 ALA B CA 1
ATOM 3027 C C . ALA B 1 23 ? -12.93 10.031 17.281 1 96.44 23 ALA B C 1
ATOM 3029 O O . ALA B 1 23 ? -12.852 8.945 16.703 1 96.44 23 ALA B O 1
ATOM 3030 N N . LEU B 1 24 ? -13.859 10.266 18.203 1 97.25 24 LEU B N 1
ATOM 3031 C CA . LEU B 1 24 ? -14.656 9.195 18.797 1 97.25 24 LEU B CA 1
ATOM 3032 C C . LEU B 1 24 ? -15.992 9.047 18.062 1 97.25 24 LEU B C 1
ATOM 3034 O O . LEU B 1 24 ? -16.719 8.086 18.312 1 97.25 24 LEU B O 1
ATOM 3038 N N . VAL B 1 25 ? -16.312 9.914 17.172 1 96.69 25 VAL B N 1
ATOM 3039 C CA . VAL B 1 25 ? -17.641 10 16.562 1 96.69 25 VAL B CA 1
ATOM 3040 C C . VAL B 1 25 ? -18 8.664 15.906 1 96.69 25 VAL B C 1
ATOM 3042 O O . VAL B 1 25 ? -19.031 8.07 16.219 1 96.69 25 VAL B O 1
ATOM 3045 N N . GLU B 1 26 ? -17.109 8.18 15.031 1 96.31 26 GLU B N 1
ATOM 3046 C CA . GLU B 1 26 ? -17.438 6.957 14.312 1 96.31 26 GLU B CA 1
ATOM 3047 C C . GLU B 1 26 ? -17.422 5.746 15.242 1 96.31 26 GLU B C 1
ATOM 3049 O O . GLU B 1 26 ? -18.203 4.809 15.062 1 96.31 26 GLU B O 1
ATOM 3054 N N . TRP B 1 27 ? -16.5 5.758 16.203 1 96.69 27 TRP B N 1
ATOM 3055 C CA . TRP B 1 27 ? -16.469 4.695 17.188 1 96.69 27 TRP B CA 1
ATOM 3056 C C . TRP B 1 27 ? -17.812 4.582 17.922 1 96.69 27 TRP B C 1
ATOM 3058 O O . TRP B 1 27 ? -18.359 3.486 18.062 1 96.69 27 TRP B O 1
ATOM 3068 N N . ARG B 1 28 ? -18.344 5.707 18.297 1 95.75 28 ARG B N 1
ATOM 3069 C CA . ARG B 1 28 ? -19.641 5.754 18.969 1 95.75 28 ARG B CA 1
ATOM 3070 C C . ARG B 1 28 ? -20.766 5.309 18.047 1 95.75 28 ARG B C 1
ATOM 3072 O O . ARG B 1 28 ? -21.656 4.555 18.453 1 95.75 28 ARG B O 1
ATOM 3079 N N . ARG B 1 29 ? -20.688 5.746 16.891 1 95.62 29 ARG B N 1
ATOM 3080 C CA . ARG B 1 29 ? -21.703 5.41 15.898 1 95.62 29 ARG B CA 1
ATOM 3081 C C . ARG B 1 29 ? -21.781 3.906 15.672 1 95.62 29 ARG B C 1
ATOM 3083 O O . ARG B 1 29 ? -22.859 3.359 15.43 1 95.62 29 ARG B O 1
ATOM 3090 N N . GLN B 1 30 ? -20.672 3.27 15.766 1 94.5 30 GLN B N 1
ATOM 3091 C CA . GLN B 1 30 ? -20.609 1.829 15.547 1 94.5 30 GLN B CA 1
ATOM 3092 C C . GLN B 1 30 ? -20.922 1.06 16.828 1 94.5 30 GLN B C 1
ATOM 3094 O O . GLN B 1 30 ? -20.781 -0.165 16.875 1 94.5 30 GLN B O 1
ATOM 3099 N N . GLY B 1 31 ? -21.219 1.723 17.859 1 94.31 31 GLY B N 1
ATOM 3100 C CA . GLY B 1 31 ? -21.656 1.092 19.094 1 94.31 31 GLY B CA 1
ATOM 3101 C C . GLY B 1 31 ? -20.547 0.906 20.094 1 94.31 31 GLY B C 1
ATOM 3102 O O . GLY B 1 31 ? -20.719 0.21 21.094 1 94.31 31 GLY B O 1
ATOM 3103 N N . GLY B 1 32 ? -19.453 1.525 19.891 1 94.62 32 GLY B N 1
ATOM 3104 C CA . GLY B 1 32 ? -18.328 1.406 20.812 1 94.62 32 GLY B CA 1
ATOM 3105 C C . GLY B 1 32 ? -18.531 2.199 22.094 1 94.62 32 GLY B C 1
ATOM 3106 O O . GLY B 1 32 ? -19.156 3.266 22.078 1 94.62 32 GLY B O 1
ATOM 3107 N N . GLU B 1 33 ? -17.984 1.68 23.141 1 93.56 33 GLU B N 1
ATOM 3108 C CA . GLU B 1 33 ? -18.016 2.373 24.422 1 93.56 33 GLU B CA 1
ATOM 3109 C C . GLU B 1 33 ? -16.844 3.33 24.562 1 93.56 33 GLU B C 1
ATOM 3111 O O . GLU B 1 33 ? -15.695 2.896 24.656 1 93.56 33 GLU B O 1
ATOM 3116 N N . GLN B 1 34 ? -17.109 4.539 24.688 1 93.12 34 GLN B N 1
ATOM 3117 C CA . GLN B 1 34 ? -16.047 5.527 24.672 1 93.12 34 GLN B CA 1
ATOM 3118 C C . GLN B 1 34 ? -15.281 5.535 26 1 93.12 34 GLN B C 1
ATOM 3120 O O . GLN B 1 34 ? -14.102 5.871 26.031 1 93.12 34 GLN B O 1
ATOM 3125 N N . GLY B 1 35 ? -15.969 5.102 27.109 1 92.69 35 GLY B N 1
ATOM 3126 C CA . GLY B 1 35 ? -15.312 5.117 28.406 1 92.69 35 GLY B CA 1
ATOM 3127 C C . GLY B 1 35 ? -14.055 4.277 28.453 1 92.69 35 GLY B C 1
ATOM 3128 O O . GLY B 1 35 ? -13.023 4.723 28.969 1 92.69 35 GLY B O 1
ATOM 3129 N N . GLU B 1 36 ? -14.094 3.164 27.938 1 91.75 36 GLU B N 1
ATOM 3130 C CA . GLU B 1 36 ? -12.953 2.25 27.938 1 91.75 36 GLU B CA 1
ATOM 3131 C C . GLU B 1 36 ? -11.789 2.812 27.141 1 91.75 36 GLU B C 1
ATOM 3133 O O . GLU B 1 36 ? -10.633 2.734 27.562 1 91.75 36 GLU B O 1
ATOM 3138 N N . VAL B 1 37 ? -12.117 3.383 26.016 1 95.31 37 VAL B N 1
ATOM 3139 C CA . VAL B 1 37 ? -11.086 3.918 25.125 1 95.31 37 VAL B CA 1
ATOM 3140 C C . VAL B 1 37 ? -10.445 5.148 25.766 1 95.31 37 VAL B C 1
ATOM 3142 O O . VAL B 1 37 ? -9.219 5.316 25.719 1 95.31 37 VAL B O 1
ATOM 3145 N N . LEU B 1 38 ? -11.211 5.957 26.391 1 96.94 38 LEU B N 1
ATOM 3146 C CA . LEU B 1 38 ? -10.711 7.16 27.047 1 96.94 38 LEU B CA 1
ATOM 3147 C C . LEU B 1 38 ? -9.852 6.797 28.266 1 96.94 38 LEU B C 1
ATOM 3149 O O . LEU B 1 38 ? -8.766 7.344 28.438 1 96.94 38 LEU B O 1
ATOM 3153 N N . GLN B 1 39 ? -10.297 5.875 29 1 94.44 39 GLN B N 1
ATOM 3154 C CA . GLN B 1 39 ? -9.555 5.441 30.188 1 94.44 39 GLN B CA 1
ATOM 3155 C C . GLN B 1 39 ? -8.211 4.836 29.781 1 94.44 39 GLN B C 1
ATOM 3157 O O . GLN B 1 39 ? -7.188 5.105 30.422 1 94.44 39 GLN B O 1
ATOM 3162 N N . ALA B 1 40 ? -8.227 4.078 28.812 1 95.44 40 ALA B N 1
ATOM 3163 C CA . ALA B 1 40 ? -6.996 3.453 28.344 1 95.44 40 ALA B CA 1
ATOM 3164 C C . ALA B 1 40 ? -5.992 4.504 27.875 1 95.44 40 ALA B C 1
ATOM 3166 O O . ALA B 1 40 ? -4.781 4.309 27.984 1 95.44 40 ALA B O 1
ATOM 3167 N N . ALA B 1 41 ? -6.512 5.613 27.391 1 96.25 41 ALA B N 1
ATOM 3168 C CA . ALA B 1 41 ? -5.66 6.684 26.875 1 96.25 41 ALA B CA 1
ATOM 3169 C C . ALA B 1 41 ? -5.25 7.641 27.984 1 96.25 41 ALA B C 1
ATOM 3171 O O . ALA B 1 41 ? -4.469 8.57 27.766 1 96.25 41 ALA B O 1
ATOM 3172 N N . GLY B 1 42 ? -5.801 7.414 29.156 1 95.38 42 GLY B N 1
ATOM 3173 C CA . GLY B 1 42 ? -5.516 8.305 30.281 1 95.38 42 GLY B CA 1
ATOM 3174 C C . GLY B 1 42 ? -6.297 9.602 30.219 1 95.38 42 GLY B C 1
ATOM 3175 O O . GLY B 1 42 ? -5.828 10.641 30.703 1 95.38 42 GLY B O 1
ATOM 3176 N N . ILE B 1 43 ? -7.406 9.586 29.562 1 96.19 43 ILE B N 1
ATOM 3177 C CA . ILE B 1 43 ? -8.25 10.773 29.438 1 96.19 43 ILE B CA 1
ATOM 3178 C C . ILE B 1 43 ? -9.5 10.617 30.297 1 96.19 43 ILE B C 1
ATOM 3180 O O . ILE B 1 43 ? -10.234 9.641 30.156 1 96.19 43 ILE B O 1
ATOM 3184 N N . ASP B 1 44 ? -9.688 11.547 31.141 1 93.12 44 ASP B N 1
ATOM 3185 C CA . ASP B 1 44 ? -10.898 11.562 31.953 1 93.12 44 ASP B CA 1
ATOM 3186 C C . ASP B 1 44 ? -12.141 11.805 31.094 1 93.12 44 ASP B C 1
ATOM 3188 O O . ASP B 1 44 ? -12.266 12.852 30.469 1 93.12 44 ASP B O 1
ATOM 3192 N N . PRO B 1 45 ? -13.055 10.844 31.188 1 93.25 45 PRO B N 1
ATOM 3193 C CA . PRO B 1 45 ? -14.258 10.984 30.344 1 93.25 45 PRO B CA 1
ATOM 3194 C C . PRO B 1 45 ? -15.039 12.258 30.641 1 93.25 45 PRO B C 1
ATOM 3196 O O . PRO B 1 45 ? -15.719 12.789 29.766 1 93.25 45 PRO B O 1
ATOM 3199 N N . GLN B 1 46 ? -14.969 12.797 31.734 1 90.31 46 GLN B N 1
ATOM 3200 C CA . GLN B 1 46 ? -15.711 13.984 32.125 1 90.31 46 GLN B CA 1
ATOM 3201 C C . GLN B 1 46 ? -15.219 15.219 31.359 1 90.31 46 GLN B C 1
ATOM 3203 O O . GLN B 1 46 ? -15.938 16.219 31.266 1 90.31 46 GLN B O 1
ATOM 3208 N N . LEU B 1 47 ? -13.992 15.117 30.859 1 88.88 47 LEU B N 1
ATOM 3209 C CA . LEU B 1 47 ? -13.422 16.234 30.125 1 88.88 47 LEU B CA 1
ATOM 3210 C C . LEU B 1 47 ? -14.211 16.5 28.844 1 88.88 47 LEU B C 1
ATOM 3212 O O . LEU B 1 47 ? -14.203 17.625 28.328 1 88.88 47 LEU B O 1
ATOM 3216 N N . LEU B 1 48 ? -14.875 15.508 28.312 1 90.62 48 LEU B N 1
ATOM 3217 C CA . LEU B 1 48 ? -15.602 15.656 27.047 1 90.62 48 LEU B CA 1
ATOM 3218 C C . LEU B 1 48 ? -16.766 16.641 27.203 1 90.62 48 LEU B C 1
ATOM 3220 O O . LEU B 1 48 ? -17.219 17.219 26.219 1 90.62 48 LEU B O 1
ATOM 3224 N N . GLY B 1 49 ? -17.188 16.781 28.391 1 86.12 49 GLY B N 1
ATOM 3225 C CA . GLY B 1 49 ? -18.281 17.703 28.656 1 86.12 49 GLY B CA 1
ATOM 3226 C C . GLY B 1 49 ? -17.812 19.125 28.875 1 86.12 49 GLY B C 1
ATOM 3227 O O . GLY B 1 49 ? -18.641 20.031 29.031 1 86.12 49 GLY B O 1
ATOM 3228 N N . LYS B 1 50 ? -16.531 19.344 28.859 1 84.12 50 LYS B N 1
ATOM 3229 C CA . LYS B 1 50 ? -15.938 20.656 29.047 1 84.12 50 LYS B CA 1
ATOM 3230 C C . LYS B 1 50 ? -15.312 21.172 27.75 1 84.12 50 LYS B C 1
ATOM 3232 O O . LYS B 1 50 ? -14.172 20.844 27.438 1 84.12 50 LYS B O 1
ATOM 3237 N N . PRO B 1 51 ? -15.961 22.047 27.125 1 78.94 51 PRO B N 1
ATOM 3238 C CA . PRO B 1 51 ? -15.57 22.422 25.766 1 78.94 51 PRO B CA 1
ATOM 3239 C C . PRO B 1 51 ? -14.195 23.062 25.703 1 78.94 51 PRO B C 1
ATOM 3241 O O . PRO B 1 51 ? -13.547 23.047 24.656 1 78.94 51 PRO B O 1
ATOM 3244 N N . TYR B 1 52 ? -13.633 23.594 26.766 1 81.06 52 TYR B N 1
ATOM 3245 C CA . TYR B 1 52 ? -12.352 24.297 26.734 1 81.06 52 TYR B CA 1
ATOM 3246 C C . TYR B 1 52 ? -11.25 23.438 27.344 1 81.06 52 TYR B C 1
ATOM 3248 O O . TYR B 1 52 ? -10.102 23.875 27.438 1 81.06 52 TYR B O 1
ATOM 3256 N N . ALA B 1 53 ? -11.656 22.219 27.703 1 85.5 53 ALA B N 1
ATOM 3257 C CA . ALA B 1 53 ? -10.656 21.328 28.281 1 85.5 53 ALA B CA 1
ATOM 3258 C C . ALA B 1 53 ? -9.656 20.875 27.234 1 85.5 53 ALA B C 1
ATOM 3260 O O . ALA B 1 53 ? -9.93 20.938 26.031 1 85.5 53 ALA B O 1
ATOM 3261 N N . ARG B 1 54 ? -8.438 20.578 27.688 1 90.19 54 ARG B N 1
ATOM 3262 C CA . ARG B 1 54 ? -7.371 20.094 26.828 1 90.19 54 ARG B CA 1
ATOM 3263 C C . ARG B 1 54 ? -6.734 18.828 27.391 1 90.19 54 ARG B C 1
ATOM 3265 O O . ARG B 1 54 ? -6.863 18.547 28.594 1 90.19 54 ARG B O 1
ATOM 3272 N N . VAL B 1 55 ? -6.188 18.047 26.516 1 91 55 VAL B N 1
ATOM 3273 C CA . VAL B 1 55 ? -5.438 16.859 26.906 1 91 55 VAL B CA 1
ATOM 3274 C C . VAL B 1 55 ? -4.016 16.938 26.344 1 91 55 VAL B C 1
ATOM 3276 O O . VAL B 1 55 ? -3.742 17.734 25.438 1 91 55 VAL B O 1
ATOM 3279 N N . THR B 1 56 ? -3.109 16.172 26.891 1 87.06 56 THR B N 1
ATOM 3280 C CA . THR B 1 56 ? -1.745 16.188 26.375 1 87.06 56 THR B CA 1
ATOM 3281 C C . THR B 1 56 ? -1.686 15.547 25 1 87.06 56 THR B C 1
ATOM 3283 O O . THR B 1 56 ? -2.492 14.672 24.672 1 87.06 56 THR B O 1
ATOM 3286 N N . SER B 1 57 ? -0.723 15.961 24.203 1 88.75 57 SER B N 1
ATOM 3287 C CA . SER B 1 57 ? -0.502 15.352 22.906 1 88.75 57 SER B CA 1
ATOM 3288 C C . SER B 1 57 ? -0.219 13.859 23.031 1 88.75 57 SER B C 1
ATOM 3290 O O . SER B 1 57 ? -0.634 13.062 22.188 1 88.75 57 SER B O 1
ATOM 3292 N N . HIS B 1 58 ? 0.403 13.5 24.094 1 89.88 58 HIS B N 1
ATOM 3293 C CA . HIS B 1 58 ? 0.699 12.094 24.344 1 89.88 58 HIS B CA 1
ATOM 3294 C C . HIS B 1 58 ? -0.573 11.305 24.625 1 89.88 58 HIS B C 1
ATOM 3296 O O . HIS B 1 58 ? -0.735 10.18 24.141 1 89.88 58 HIS B O 1
ATOM 3302 N N . ALA B 1 59 ? -1.432 11.906 25.391 1 92.88 59 ALA B N 1
ATOM 3303 C CA . ALA B 1 59 ? -2.705 11.25 25.672 1 92.88 59 ALA B CA 1
ATOM 3304 C C . ALA B 1 59 ? -3.537 11.102 24.406 1 92.88 59 ALA B C 1
ATOM 3306 O O . ALA B 1 59 ? -4.141 10.047 24.172 1 92.88 59 ALA B O 1
ATOM 3307 N N . TYR B 1 60 ? -3.566 12.125 23.672 1 94.44 60 TYR B N 1
ATOM 3308 C CA . TYR B 1 60 ? -4.277 12.07 22.391 1 94.44 60 TYR B CA 1
ATOM 3309 C C . TYR B 1 60 ? -3.666 11.023 21.469 1 94.44 60 TYR B C 1
ATOM 3311 O O . TYR B 1 60 ? -4.383 10.312 20.766 1 94.44 60 TYR B O 1
ATOM 3319 N N . SER B 1 61 ? -2.373 10.922 21.469 1 94.19 61 SER B N 1
ATOM 3320 C CA . SER B 1 61 ? -1.669 9.922 20.688 1 94.19 61 SER B CA 1
ATOM 3321 C C . SER B 1 61 ? -2.059 8.508 21.109 1 94.19 61 SER B C 1
ATOM 3323 O O . SER B 1 61 ? -2.279 7.637 20.266 1 94.19 61 SER B O 1
ATOM 3325 N N . ARG B 1 62 ? -2.137 8.305 22.344 1 95.69 62 ARG B N 1
ATOM 3326 C CA . ARG B 1 62 ? -2.555 7 22.859 1 95.69 62 ARG B CA 1
ATOM 3327 C C . ARG B 1 62 ? -3.975 6.668 22.406 1 95.69 62 ARG B C 1
ATOM 3329 O O . ARG B 1 62 ? -4.27 5.527 22.047 1 95.69 62 ARG B O 1
ATOM 3336 N N . LEU B 1 63 ? -4.805 7.672 22.5 1 96.62 63 LEU B N 1
ATOM 3337 C CA . LEU B 1 63 ? -6.172 7.488 22.031 1 96.62 63 LEU B CA 1
ATOM 3338 C C . LEU B 1 63 ? -6.195 7.094 20.562 1 96.62 63 LEU B C 1
ATOM 3340 O O . LEU B 1 63 ? -6.891 6.148 20.172 1 96.62 63 LEU B O 1
ATOM 3344 N N . TRP B 1 64 ? -5.422 7.828 19.812 1 95.06 64 TRP B N 1
ATOM 3345 C CA . TRP B 1 64 ? -5.324 7.594 18.375 1 95.06 64 TRP B CA 1
ATOM 3346 C C . TRP B 1 64 ? -4.906 6.16 18.078 1 95.06 64 TRP B C 1
ATOM 3348 O O . TRP B 1 64 ? -5.539 5.473 17.281 1 95.06 64 TRP B O 1
ATOM 3358 N N . LEU B 1 65 ? -3.902 5.688 18.688 1 95.69 65 LEU B N 1
ATOM 3359 C CA . LEU B 1 65 ? -3.346 4.359 18.469 1 95.69 65 LEU B CA 1
ATOM 3360 C C . LEU B 1 65 ? -4.316 3.279 18.938 1 95.69 65 LEU B C 1
ATOM 3362 O O . LEU B 1 65 ? -4.473 2.252 18.266 1 95.69 65 LEU B O 1
ATOM 3366 N N . ASP B 1 66 ? -4.926 3.57 20.016 1 96.5 66 ASP B N 1
ATOM 3367 C CA . ASP B 1 66 ? -5.883 2.602 20.531 1 96.5 66 ASP B CA 1
ATOM 3368 C C . ASP B 1 66 ? -7.098 2.471 19.625 1 96.5 66 ASP B C 1
ATOM 3370 O O . ASP B 1 66 ? -7.555 1.361 19.344 1 96.5 66 ASP B O 1
ATOM 3374 N N . LEU B 1 67 ? -7.652 3.561 19.188 1 96.31 67 LEU B N 1
ATOM 3375 C CA . LEU B 1 67 ? -8.766 3.549 18.25 1 96.31 67 LEU B CA 1
ATOM 3376 C C . LEU B 1 67 ? -8.391 2.824 16.969 1 96.31 67 LEU B C 1
ATOM 3378 O O . LEU B 1 67 ? -9.164 2.018 16.453 1 96.31 67 LEU B O 1
ATOM 3382 N N . ALA B 1 68 ? -7.207 3.156 16.469 1 96.31 68 ALA B N 1
ATOM 3383 C CA . ALA B 1 68 ? -6.719 2.525 15.25 1 96.31 68 ALA B CA 1
ATOM 3384 C C . ALA B 1 68 ? -6.668 1.007 15.398 1 96.31 68 ALA B C 1
ATOM 3386 O O . ALA B 1 68 ? -7.07 0.273 14.492 1 96.31 68 ALA B O 1
ATOM 3387 N N . ARG B 1 69 ? -6.18 0.556 16.5 1 95.75 69 ARG B N 1
ATOM 3388 C CA . ARG B 1 69 ? -6.066 -0.875 16.766 1 95.75 69 ARG B CA 1
ATOM 3389 C C . ARG B 1 69 ? -7.445 -1.52 16.891 1 95.75 69 ARG B C 1
ATOM 3391 O O . ARG B 1 69 ? -7.715 -2.545 16.25 1 95.75 69 ARG B O 1
ATOM 3398 N N . ARG B 1 70 ? -8.352 -0.918 17.641 1 96.06 70 ARG B N 1
ATOM 3399 C CA . ARG B 1 70 ? -9.672 -1.477 17.922 1 96.06 70 ARG B CA 1
ATOM 3400 C C . ARG B 1 70 ? -10.508 -1.537 16.641 1 96.06 70 ARG B C 1
ATOM 3402 O O . ARG B 1 70 ? -11.266 -2.486 16.438 1 96.06 70 ARG B O 1
ATOM 3409 N N . MET B 1 71 ? -10.32 -0.587 15.852 1 96.56 71 MET B N 1
ATOM 3410 C CA . MET B 1 71 ? -11.133 -0.492 14.648 1 96.56 71 MET B CA 1
ATOM 3411 C C . MET B 1 71 ? -10.414 -1.1 13.453 1 96.56 71 MET B C 1
ATOM 3413 O O . MET B 1 71 ? -10.992 -1.23 12.367 1 96.56 71 MET B O 1
ATOM 3417 N N . ASP B 1 72 ? -9.07 -1.438 13.586 1 97 72 ASP B N 1
ATOM 3418 C CA . ASP B 1 72 ? -8.195 -1.765 12.469 1 97 72 ASP B CA 1
ATOM 3419 C C . ASP B 1 72 ? -8.312 -0.719 11.359 1 97 72 ASP B C 1
ATOM 3421 O O . ASP B 1 72 ? -8.547 -1.061 10.195 1 97 72 ASP B O 1
ATOM 3425 N N . ASP B 1 73 ? -8.273 0.478 11.789 1 98 73 ASP B N 1
ATOM 3426 C CA . ASP B 1 73 ? -8.445 1.621 10.898 1 98 73 ASP B CA 1
ATOM 3427 C C . ASP B 1 73 ? -7.699 2.846 11.422 1 98 73 ASP B C 1
ATOM 3429 O O . ASP B 1 73 ? -8.141 3.486 12.383 1 98 73 ASP B O 1
ATOM 3433 N N . GLU B 1 74 ? -6.676 3.242 10.758 1 97.62 74 GLU B N 1
ATOM 3434 C CA . GLU B 1 74 ? -5.855 4.375 11.172 1 97.62 74 GLU B CA 1
ATOM 3435 C C . GLU B 1 74 ? -6.512 5.699 10.805 1 97.62 74 GLU B C 1
ATOM 3437 O O . GLU B 1 74 ? -5.98 6.77 11.109 1 97.62 74 GLU B O 1
ATOM 3442 N N . PHE B 1 75 ? -7.742 5.605 10.203 1 97.31 75 PHE B N 1
ATOM 3443 C CA . PHE B 1 75 ? -8.484 6.789 9.781 1 97.31 75 PHE B CA 1
ATOM 3444 C C . PHE B 1 75 ? -9.812 6.883 10.516 1 97.31 75 PHE B C 1
ATOM 3446 O O . PHE B 1 75 ? -10.688 7.664 10.133 1 97.31 75 PHE B O 1
ATOM 3453 N N . PHE B 1 76 ? -10.086 6.121 11.445 1 95.12 76 PHE B N 1
ATOM 3454 C CA . PHE B 1 76 ? -11.148 6.184 12.438 1 95.12 76 PHE B CA 1
ATOM 3455 C C . PHE B 1 76 ? -12.516 6.078 11.781 1 95.12 76 PHE B C 1
ATOM 3457 O O . PHE B 1 76 ? -13.453 6.797 12.156 1 95.12 76 PHE B O 1
ATOM 3464 N N . GLY B 1 77 ? -12.594 5.383 10.781 1 95.75 77 GLY B N 1
ATOM 3465 C CA . GLY B 1 77 ? -13.883 5.16 10.156 1 95.75 77 GLY B CA 1
ATOM 3466 C C . GLY B 1 77 ? -14.352 6.328 9.305 1 95.75 77 GLY B C 1
ATOM 3467 O O . GLY B 1 77 ? -15.5 6.375 8.875 1 95.75 77 GLY B O 1
ATOM 3468 N N . MET B 1 78 ? -13.453 7.207 9.016 1 95.75 78 MET B N 1
ATOM 3469 C CA . MET B 1 78 ? -13.859 8.438 8.344 1 95.75 78 MET B CA 1
ATOM 3470 C C . MET B 1 78 ? -13.828 8.273 6.828 1 95.75 78 MET B C 1
ATOM 3472 O O . MET B 1 78 ? -14.219 9.18 6.094 1 95.75 78 MET B O 1
ATOM 3476 N N . ASP B 1 79 ? -13.375 7.219 6.352 1 95.88 79 ASP B N 1
ATOM 3477 C CA . ASP B 1 79 ? -13.484 6.793 4.961 1 95.88 79 ASP B CA 1
ATOM 3478 C C . ASP B 1 79 ? -14.312 5.516 4.844 1 95.88 79 ASP B C 1
ATOM 3480 O O . ASP B 1 79 ? -14.344 4.703 5.77 1 95.88 79 ASP B O 1
ATOM 3484 N N . SER B 1 80 ? -14.977 5.375 3.719 1 94.06 80 SER B N 1
ATOM 3485 C CA . SER B 1 80 ? -15.773 4.176 3.49 1 94.06 80 SER B CA 1
ATOM 3486 C C . SER B 1 80 ? -14.914 2.92 3.518 1 94.06 80 SER B C 1
ATOM 3488 O O . SER B 1 80 ? -15.398 1.828 3.812 1 94.06 80 SER B O 1
ATOM 3490 N N . ARG B 1 81 ? -13.703 3.127 3.201 1 95.44 81 ARG B N 1
ATOM 3491 C CA . ARG B 1 81 ? -12.711 2.057 3.248 1 95.44 81 ARG B CA 1
ATOM 3492 C C . ARG B 1 81 ? -11.68 2.312 4.344 1 95.44 81 ARG B C 1
ATOM 3494 O O . ARG B 1 81 ? -11.109 3.404 4.426 1 95.44 81 ARG B O 1
ATOM 3501 N N . ARG B 1 82 ? -11.414 1.262 5.141 1 96.31 82 ARG B N 1
ATOM 3502 C CA . ARG B 1 82 ? -10.516 1.417 6.281 1 96.31 82 ARG B CA 1
ATOM 3503 C C . ARG B 1 82 ? -9.078 1.602 5.816 1 96.31 82 ARG B C 1
ATOM 3505 O O . ARG B 1 82 ? -8.625 0.931 4.887 1 96.31 82 ARG B O 1
ATOM 3512 N N . LEU B 1 83 ? -8.445 2.525 6.375 1 97.94 83 LEU B N 1
ATOM 3513 C CA . LEU B 1 83 ? -6.984 2.529 6.359 1 97.94 83 LEU B CA 1
ATOM 3514 C C . LEU B 1 83 ? -6.426 1.579 7.414 1 97.94 83 LEU B C 1
ATOM 3516 O O . LEU B 1 83 ? -6.223 1.974 8.562 1 97.94 83 LEU B O 1
ATOM 3520 N N . LYS B 1 84 ? -6.098 0.431 7.098 1 97.56 84 LYS B N 1
ATOM 3521 C CA . LYS B 1 84 ? -5.809 -0.63 8.062 1 97.56 84 LYS B CA 1
ATOM 3522 C C . LYS B 1 84 ? -4.57 -0.302 8.891 1 97.56 84 LYS B C 1
ATOM 3524 O O . LYS B 1 84 ? -3.68 0.414 8.422 1 97.56 84 LYS B O 1
ATOM 3529 N N . SER B 1 85 ? -4.574 -0.905 10.125 1 96.81 85 SER B N 1
ATOM 3530 C CA . SER B 1 85 ? -3.422 -0.738 11 1 96.81 85 SER B CA 1
ATOM 3531 C C . SER B 1 85 ? -2.145 -1.235 10.336 1 96.81 85 SER B C 1
ATOM 3533 O O . SER B 1 85 ? -2.119 -2.328 9.766 1 96.81 85 SER B O 1
ATOM 3535 N N . GLY B 1 86 ? -1.148 -0.351 10.344 1 96.75 86 GLY B N 1
ATOM 3536 C CA . GLY B 1 86 ? 0.117 -0.659 9.695 1 96.75 86 GLY B CA 1
ATOM 3537 C C . GLY B 1 86 ? 0.324 0.096 8.398 1 96.75 86 GLY B C 1
ATOM 3538 O O . GLY B 1 86 ? 1.422 0.089 7.836 1 96.75 86 GLY B O 1
ATOM 3539 N N . SER B 1 87 ? -0.702 0.731 7.918 1 98.12 87 SER B N 1
ATOM 3540 C CA . SER B 1 87 ? -0.625 1.462 6.656 1 98.12 87 SER B CA 1
ATOM 3541 C C . SER B 1 87 ? 0.41 2.58 6.727 1 98.12 87 SER B C 1
ATOM 3543 O O . SER B 1 87 ? 1.238 2.725 5.824 1 98.12 87 SER B O 1
ATOM 3545 N N . PHE B 1 88 ? 0.37 3.365 7.809 1 97.88 88 PHE B N 1
ATOM 3546 C CA . PHE B 1 88 ? 1.329 4.453 7.965 1 97.88 88 PHE B CA 1
ATOM 3547 C C . PHE B 1 88 ? 2.756 3.918 7.973 1 97.88 88 PHE B C 1
ATOM 3549 O O . PHE B 1 88 ? 3.631 4.461 7.297 1 97.88 88 PHE B O 1
ATOM 3556 N N . ALA B 1 89 ? 2.969 2.9 8.742 1 97.56 89 ALA B N 1
ATOM 3557 C CA . ALA B 1 89 ? 4.289 2.279 8.797 1 97.56 89 ALA B CA 1
ATOM 3558 C C . ALA B 1 89 ? 4.738 1.806 7.418 1 97.56 89 ALA B C 1
ATOM 3560 O O . ALA B 1 89 ? 5.887 2.012 7.027 1 97.56 89 ALA B O 1
ATOM 3561 N N . PHE B 1 90 ? 3.863 1.212 6.707 1 97.81 90 PHE B N 1
ATOM 3562 C CA . PHE B 1 90 ? 4.191 0.659 5.398 1 97.81 90 PHE B CA 1
ATOM 3563 C C . PHE B 1 90 ? 4.57 1.766 4.422 1 97.81 90 PHE B C 1
ATOM 3565 O O . PHE B 1 90 ? 5.602 1.687 3.758 1 97.81 90 PHE B O 1
ATOM 3572 N N . MET B 1 91 ? 3.709 2.775 4.285 1 96.94 91 MET B N 1
ATOM 3573 C CA . MET B 1 91 ? 4.004 3.836 3.326 1 96.94 91 MET B CA 1
ATOM 3574 C C . MET B 1 91 ? 5.281 4.574 3.707 1 96.94 91 MET B C 1
ATOM 3576 O O . MET B 1 91 ? 6.012 5.051 2.834 1 96.94 91 MET B O 1
ATOM 3580 N N . SER B 1 92 ? 5.582 4.664 5.027 1 98 92 SER B N 1
ATOM 3581 C CA . SER B 1 92 ? 6.836 5.266 5.477 1 98 92 SER B CA 1
ATOM 3582 C C . SER B 1 92 ? 8.031 4.43 5.047 1 98 92 SER B C 1
ATOM 3584 O O . SER B 1 92 ? 9.031 4.973 4.57 1 98 92 SER B O 1
ATOM 3586 N N . ARG B 1 93 ? 7.887 3.145 5.18 1 96.75 93 ARG B N 1
ATOM 3587 C CA . ARG B 1 93 ? 8.953 2.225 4.805 1 96.75 93 ARG B CA 1
ATOM 3588 C C . ARG B 1 93 ? 9.266 2.324 3.314 1 96.75 93 ARG B C 1
ATOM 3590 O O . ARG B 1 93 ? 10.414 2.189 2.902 1 96.75 93 ARG B O 1
ATOM 3597 N N . CYS B 1 94 ? 8.258 2.521 2.533 1 96.44 94 CYS B N 1
ATOM 3598 C CA . CYS B 1 94 ? 8.453 2.672 1.095 1 96.44 94 CYS B CA 1
ATOM 3599 C C . CYS B 1 94 ? 9.086 4.02 0.767 1 96.44 94 CYS B C 1
ATOM 3601 O O . CYS B 1 94 ? 9.961 4.105 -0.091 1 96.44 94 CYS B O 1
ATOM 3603 N N . ALA B 1 95 ? 8.75 5.035 1.498 1 97.44 95 ALA B N 1
ATOM 3604 C CA . ALA B 1 95 ? 9.102 6.414 1.167 1 97.44 95 ALA B CA 1
ATOM 3605 C C . ALA B 1 95 ? 10.586 6.672 1.419 1 97.44 95 ALA B C 1
ATOM 3607 O O . ALA B 1 95 ? 11.211 7.461 0.709 1 97.44 95 ALA B O 1
ATOM 3608 N N . ILE B 1 96 ? 11.172 6.008 2.381 1 96.56 96 ILE B N 1
ATOM 3609 C CA . ILE B 1 96 ? 12.539 6.312 2.775 1 96.56 96 ILE B CA 1
ATOM 3610 C C . ILE B 1 96 ? 13.5 5.887 1.668 1 96.56 96 ILE B C 1
ATOM 3612 O O . ILE B 1 96 ? 14.672 6.273 1.671 1 96.56 96 ILE B O 1
ATOM 3616 N N . HIS B 1 97 ? 13.023 5.113 0.655 1 94.44 97 HIS B N 1
ATOM 3617 C CA . HIS B 1 97 ? 13.891 4.617 -0.409 1 94.44 97 HIS B CA 1
ATOM 3618 C C . HIS B 1 97 ? 13.992 5.617 -1.554 1 94.44 97 HIS B C 1
ATOM 3620 O O . HIS B 1 97 ? 14.805 5.449 -2.461 1 94.44 97 HIS B O 1
ATOM 3626 N N . GLU B 1 98 ? 13.211 6.656 -1.514 1 96.19 98 GLU B N 1
ATOM 3627 C CA . GLU B 1 98 ? 13.242 7.668 -2.564 1 96.19 98 GLU B CA 1
ATOM 3628 C C . GLU B 1 98 ? 14.367 8.672 -2.324 1 96.19 98 GLU B C 1
ATOM 3630 O O . GLU B 1 98 ? 14.812 8.852 -1.189 1 96.19 98 GLU B O 1
ATOM 3635 N N . GLN B 1 99 ? 14.742 9.344 -3.385 1 96 99 GLN B N 1
ATOM 3636 C CA . GLN B 1 99 ? 15.883 10.242 -3.307 1 96 99 GLN B CA 1
ATOM 3637 C C . GLN B 1 99 ? 15.453 11.648 -2.904 1 96 99 GLN B C 1
ATOM 3639 O O . GLN B 1 99 ? 16.203 12.375 -2.25 1 96 99 GLN B O 1
ATOM 3644 N N . THR B 1 100 ? 14.289 12.031 -3.367 1 97.75 100 THR B N 1
ATOM 3645 C CA . THR B 1 100 ? 13.773 13.367 -3.082 1 97.75 100 THR B CA 1
ATOM 3646 C C . THR B 1 100 ? 12.312 13.297 -2.633 1 97.75 100 THR B C 1
ATOM 3648 O O . THR B 1 100 ? 11.688 12.234 -2.691 1 97.75 100 THR B O 1
ATOM 3651 N N . LEU B 1 101 ? 11.812 14.414 -2.213 1 97.69 101 LEU B N 1
ATOM 3652 C CA . LEU B 1 101 ? 10.469 14.469 -1.641 1 97.69 101 LEU B CA 1
ATOM 3653 C C . LEU B 1 101 ? 9.414 14.195 -2.703 1 97.69 101 LEU B C 1
ATOM 3655 O O . LEU B 1 101 ? 8.391 13.57 -2.418 1 97.69 101 LEU B O 1
ATOM 3659 N N . GLU B 1 102 ? 9.617 14.609 -3.902 1 98.12 102 GLU B N 1
ATOM 3660 C CA . GLU B 1 102 ? 8.578 14.5 -4.918 1 98.12 102 GLU B CA 1
ATOM 3661 C C . GLU B 1 102 ? 8.195 13.047 -5.164 1 98.12 102 GLU B C 1
ATOM 3663 O O . GLU B 1 102 ? 7.027 12.672 -5.02 1 98.12 102 GLU B O 1
ATOM 3668 N N . PRO B 1 103 ? 9.172 12.172 -5.523 1 97.5 103 PRO B N 1
ATOM 3669 C CA . PRO B 1 103 ? 8.781 10.766 -5.688 1 97.5 103 PRO B CA 1
ATOM 3670 C C . PRO B 1 103 ? 8.289 10.133 -4.387 1 97.5 103 PRO B C 1
ATOM 3672 O O . PRO B 1 103 ? 7.43 9.25 -4.414 1 97.5 103 PRO B O 1
ATOM 3675 N N . ALA B 1 104 ? 8.828 10.539 -3.275 1 98.19 104 ALA B N 1
ATOM 3676 C CA . ALA B 1 104 ? 8.367 10.016 -1.992 1 98.19 104 ALA B CA 1
ATOM 3677 C C . ALA B 1 104 ? 6.906 10.359 -1.745 1 98.19 104 ALA B C 1
ATOM 3679 O O . ALA B 1 104 ? 6.102 9.484 -1.417 1 98.19 104 ALA B O 1
ATOM 3680 N N . LEU B 1 105 ? 6.605 11.625 -1.9 1 98.38 105 LEU B N 1
ATOM 3681 C CA . LEU B 1 105 ? 5.246 12.102 -1.686 1 98.38 105 LEU B CA 1
ATOM 3682 C C . LEU B 1 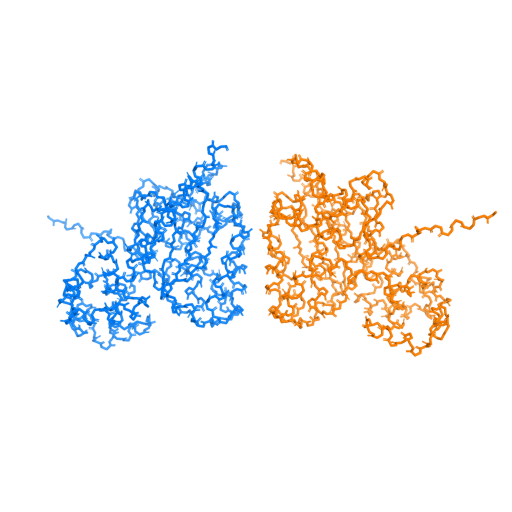105 ? 4.289 11.492 -2.703 1 98.38 105 LEU B C 1
ATOM 3684 O O . LEU B 1 105 ? 3.16 11.125 -2.361 1 98.38 105 LEU B O 1
ATOM 3688 N N . THR B 1 106 ? 4.703 11.383 -3.939 1 98 106 THR B N 1
ATOM 3689 C CA . THR B 1 106 ? 3.893 10.742 -4.969 1 98 106 THR B CA 1
ATOM 3690 C C . THR B 1 106 ? 3.574 9.305 -4.59 1 98 106 THR B C 1
ATOM 3692 O O . THR B 1 106 ? 2.438 8.852 -4.75 1 98 106 THR B O 1
ATOM 3695 N N . GLY B 1 107 ? 4.582 8.547 -4.113 1 97.81 107 GLY B N 1
ATOM 3696 C CA . GLY B 1 107 ? 4.367 7.184 -3.658 1 97.81 107 GLY B CA 1
ATOM 3697 C C . GLY B 1 107 ? 3.412 7.09 -2.482 1 97.81 107 GLY B C 1
ATOM 3698 O O . GLY B 1 107 ? 2.543 6.215 -2.449 1 97.81 107 GLY B O 1
ATOM 3699 N N . ILE B 1 108 ? 3.564 7.977 -1.551 1 98.44 108 ILE B N 1
ATOM 3700 C CA . ILE B 1 108 ? 2.699 8.039 -0.377 1 98.44 108 ILE B CA 1
ATOM 3701 C C . ILE B 1 108 ? 1.251 8.25 -0.814 1 98.44 108 ILE B C 1
ATOM 3703 O O . ILE B 1 108 ? 0.357 7.516 -0.384 1 98.44 108 ILE B O 1
ATOM 3707 N N . LEU B 1 109 ? 1.052 9.219 -1.663 1 98.5 109 LEU B N 1
ATOM 3708 C CA . LEU B 1 109 ? -0.297 9.57 -2.098 1 98.5 109 LEU B CA 1
ATOM 3709 C C . LEU B 1 109 ? -0.899 8.461 -2.949 1 98.5 109 LEU B C 1
ATOM 3711 O O . LEU B 1 109 ? -2.092 8.164 -2.844 1 98.5 109 LEU B O 1
ATOM 3715 N N . ARG B 1 110 ? -0.129 7.824 -3.756 1 97.62 110 ARG B N 1
ATOM 3716 C CA . ARG B 1 110 ? -0.602 6.684 -4.535 1 97.62 110 ARG B CA 1
ATOM 3717 C C . ARG B 1 110 ? -1.053 5.547 -3.621 1 97.62 110 ARG B C 1
ATOM 3719 O O . ARG B 1 110 ? -2.078 4.914 -3.873 1 97.62 110 ARG B O 1
ATOM 3726 N N . PHE B 1 111 ? -0.263 5.262 -2.646 1 98.38 111 PHE B N 1
ATOM 3727 C CA . PHE B 1 111 ? -0.643 4.242 -1.676 1 98.38 111 PHE B CA 1
ATOM 3728 C C . PHE B 1 111 ? -1.999 4.559 -1.059 1 98.38 111 PHE B C 1
ATOM 3730 O O . PHE B 1 111 ? -2.863 3.688 -0.964 1 98.38 111 PHE B O 1
ATOM 3737 N N . LEU B 1 112 ? -2.129 5.777 -0.625 1 98.31 112 LEU B N 1
ATOM 3738 C CA . LEU B 1 112 ? -3.369 6.184 0.028 1 98.31 112 LEU B CA 1
ATOM 3739 C C . LEU B 1 112 ? -4.551 6.074 -0.932 1 98.31 112 LEU B C 1
ATOM 3741 O O . LEU B 1 112 ? -5.66 5.734 -0.521 1 98.31 112 LEU B O 1
ATOM 3745 N N . CYS B 1 113 ? -4.355 6.363 -2.217 1 97.25 113 CYS B N 1
ATOM 3746 C CA . CYS B 1 113 ? -5.402 6.195 -3.221 1 97.25 113 CYS B CA 1
ATOM 3747 C C . CYS B 1 113 ? -5.84 4.738 -3.312 1 97.25 113 CYS B C 1
ATOM 3749 O O . CYS B 1 113 ? -7.004 4.449 -3.592 1 97.25 113 CYS B O 1
ATOM 3751 N N . LEU B 1 114 ? -4.902 3.828 -3.088 1 97.38 114 LEU B N 1
ATOM 3752 C CA . LEU B 1 114 ? -5.223 2.404 -3.129 1 97.38 114 LEU B CA 1
ATOM 3753 C C . LEU B 1 114 ? -5.969 1.979 -1.87 1 97.38 114 LEU B C 1
ATOM 3755 O O . LEU B 1 114 ? -6.633 0.94 -1.857 1 97.38 114 LEU B O 1
ATOM 3759 N N . GLN B 1 115 ? -5.816 2.746 -0.835 1 96.88 115 GLN B N 1
ATOM 3760 C CA . GLN B 1 115 ? -6.445 2.414 0.44 1 96.88 115 GLN B CA 1
ATOM 3761 C C . GLN B 1 115 ? -7.824 3.059 0.559 1 96.88 115 GLN B C 1
ATOM 3763 O O . GLN B 1 115 ? -8.75 2.461 1.114 1 96.88 115 GLN B O 1
ATOM 3768 N N . PHE B 1 116 ? -7.969 4.234 0.022 1 95.88 116 PHE B N 1
ATOM 3769 C CA . PHE B 1 116 ? -9.18 5.008 0.247 1 95.88 116 PHE B CA 1
ATOM 3770 C C . PHE B 1 116 ? -10.156 4.836 -0.91 1 95.88 116 PHE B C 1
ATOM 3772 O O . PHE B 1 116 ? -9.75 4.531 -2.033 1 95.88 116 PHE B O 1
ATOM 3779 N N . ASP B 1 117 ? -11.453 5.066 -0.592 1 94.62 117 ASP B N 1
ATOM 3780 C CA . ASP B 1 117 ? -12.477 5.152 -1.631 1 94.62 117 ASP B CA 1
ATOM 3781 C C . ASP B 1 117 ? -13.008 6.578 -1.756 1 94.62 117 ASP B C 1
ATOM 3783 O O . ASP B 1 117 ? -13.43 6.996 -2.838 1 94.62 117 ASP B O 1
ATOM 3787 N N . ASP B 1 118 ? -12.961 7.328 -0.608 1 93.62 118 ASP B N 1
ATOM 3788 C CA . ASP B 1 118 ? -13.641 8.617 -0.591 1 93.62 118 ASP B CA 1
ATOM 3789 C C . ASP B 1 118 ? -12.68 9.75 -0.92 1 93.62 118 ASP B C 1
ATOM 3791 O O . ASP B 1 118 ? -13.102 10.836 -1.341 1 93.62 118 ASP B O 1
ATOM 3795 N N . PHE B 1 119 ? -11.398 9.484 -0.644 1 92 119 PHE B N 1
ATOM 3796 C CA . PHE B 1 119 ? -10.359 10.477 -0.921 1 92 119 PHE B CA 1
ATOM 3797 C C . PHE B 1 119 ? -9.367 9.945 -1.952 1 92 119 PHE B C 1
ATOM 3799 O O . PHE B 1 119 ? -8.922 8.797 -1.856 1 92 119 PHE B O 1
ATOM 3806 N N . GLN B 1 120 ? -9.086 10.75 -2.92 1 93.75 120 GLN B N 1
ATOM 3807 C CA . GLN B 1 120 ? -8.023 10.453 -3.875 1 93.75 120 GLN B CA 1
ATOM 3808 C C . GLN B 1 120 ? -7.023 11.609 -3.959 1 93.75 120 GLN B C 1
ATOM 3810 O O . GLN B 1 120 ? -7.129 12.461 -4.84 1 93.75 120 GLN B O 1
ATOM 3815 N N . PRO B 1 121 ? -6.074 11.578 -3.061 1 96.94 121 PRO B N 1
ATOM 3816 C CA . PRO B 1 121 ? -5.098 12.664 -3.055 1 96.94 121 PRO B CA 1
ATOM 3817 C C . PRO B 1 121 ? -4.102 12.57 -4.207 1 96.94 121 PRO B C 1
ATOM 3819 O O . PRO B 1 121 ? -3.662 11.477 -4.559 1 96.94 121 PRO B O 1
ATOM 3822 N N . ARG B 1 122 ? -3.754 13.688 -4.758 1 96.69 122 ARG B N 1
ATOM 3823 C CA . ARG B 1 122 ? -2.795 13.758 -5.855 1 96.69 122 ARG B CA 1
ATOM 3824 C C . ARG B 1 122 ? -1.886 14.977 -5.711 1 96.69 122 ARG B C 1
ATOM 3826 O O . ARG B 1 122 ? -2.324 16.031 -5.254 1 96.69 122 ARG B O 1
ATOM 3833 N N . LEU B 1 123 ? -0.682 14.781 -6.137 1 97.88 123 LEU B N 1
ATOM 3834 C CA . LEU B 1 123 ? 0.284 15.875 -6.148 1 97.88 123 LEU B CA 1
ATOM 3835 C C . LEU B 1 123 ? 0.256 16.609 -7.484 1 97.88 123 LEU B C 1
ATOM 3837 O O . LEU B 1 123 ? 0.277 15.984 -8.547 1 97.88 123 LEU B O 1
ATOM 3841 N N . GLN B 1 124 ? 0.108 17.859 -7.426 1 95.38 124 GLN B N 1
ATOM 3842 C CA . GLN B 1 124 ? 0.129 18.688 -8.625 1 95.38 124 GLN B CA 1
ATOM 3843 C C . GLN B 1 124 ? 1.074 19.875 -8.453 1 95.38 124 GLN B C 1
ATOM 3845 O O . GLN B 1 124 ? 1.158 20.469 -7.371 1 95.38 124 GLN B O 1
ATOM 3850 N N . ARG B 1 125 ? 1.782 20.141 -9.5 1 90.38 125 ARG B N 1
ATOM 3851 C CA . ARG B 1 125 ? 2.646 21.312 -9.531 1 90.38 125 ARG B CA 1
ATOM 3852 C C . ARG B 1 125 ? 2.049 22.406 -10.414 1 90.38 125 ARG B C 1
ATOM 3854 O O . ARG B 1 125 ? 1.521 22.125 -11.492 1 90.38 125 ARG B O 1
ATOM 3861 N N . ARG B 1 126 ? 2.072 23.562 -9.906 1 79.38 126 ARG B N 1
ATOM 3862 C CA . ARG B 1 126 ? 1.624 24.734 -10.648 1 79.38 126 ARG B CA 1
ATOM 3863 C C . ARG B 1 126 ? 2.598 25.891 -10.477 1 79.38 126 ARG B C 1
ATOM 3865 O O . ARG B 1 126 ? 2.41 26.734 -9.609 1 79.38 126 ARG B O 1
ATOM 3872 N N . GLY B 1 127 ? 3.436 25.953 -11.445 1 75.75 127 GLY B N 1
ATOM 3873 C CA . GLY B 1 127 ? 4.461 26.969 -11.312 1 75.75 127 GLY B CA 1
ATOM 3874 C C . GLY B 1 127 ? 5.348 26.781 -10.102 1 75.75 127 GLY B C 1
ATOM 3875 O O . GLY B 1 127 ? 5.926 25.703 -9.906 1 75.75 127 GLY B O 1
ATOM 3876 N N . GLY B 1 128 ? 5.371 27.781 -9.289 1 77.06 128 GLY B N 1
ATOM 3877 C CA . GLY B 1 128 ? 6.199 27.75 -8.094 1 77.06 128 GLY B CA 1
ATOM 3878 C C . GLY B 1 128 ? 5.5 27.125 -6.902 1 77.06 128 GLY B C 1
ATOM 3879 O O . GLY B 1 128 ? 6.09 27 -5.824 1 77.06 128 GLY B O 1
ATOM 3880 N N . LEU B 1 129 ? 4.297 26.625 -7.188 1 81.62 129 LEU B N 1
ATOM 3881 C CA . LEU B 1 129 ? 3.512 26.047 -6.105 1 81.62 129 LEU B CA 1
ATOM 3882 C C . LEU B 1 129 ? 3.287 24.547 -6.336 1 81.62 129 LEU B C 1
ATOM 3884 O O . LEU B 1 129 ? 3.268 24.094 -7.48 1 81.62 129 LEU B O 1
ATOM 3888 N N . ALA B 1 130 ? 3.279 23.906 -5.23 1 92.88 130 ALA B N 1
ATOM 3889 C CA . ALA B 1 130 ? 2.832 22.516 -5.207 1 92.88 130 ALA B CA 1
ATOM 3890 C C . ALA B 1 130 ? 1.578 22.359 -4.352 1 92.88 130 ALA B C 1
ATOM 3892 O O . ALA B 1 130 ? 1.366 23.109 -3.404 1 92.88 130 ALA B O 1
ATOM 3893 N N . GLU B 1 131 ? 0.767 21.484 -4.773 1 95.06 131 GLU B N 1
ATOM 3894 C CA . GLU B 1 131 ? -0.454 21.25 -4.008 1 95.06 131 GLU B CA 1
ATOM 3895 C C . GLU B 1 131 ? -0.786 19.766 -3.938 1 95.06 131 GLU B C 1
ATOM 3897 O O . GLU B 1 131 ? -0.55 19.016 -4.898 1 95.06 131 GLU B O 1
ATOM 3902 N N . ILE B 1 132 ? -1.244 19.297 -2.811 1 97.94 132 ILE B N 1
ATOM 3903 C CA . ILE B 1 132 ? -1.953 18.031 -2.682 1 97.94 132 ILE B CA 1
ATOM 3904 C C . ILE B 1 132 ? -3.457 18.266 -2.789 1 97.94 132 ILE B C 1
ATOM 3906 O O . ILE B 1 132 ? -4.066 18.859 -1.893 1 97.94 132 ILE B O 1
ATOM 3910 N N . VAL B 1 133 ? -4.023 17.812 -3.855 1 97 133 VAL B N 1
ATOM 3911 C CA . VAL B 1 133 ? -5.441 18.031 -4.125 1 97 133 VAL B CA 1
ATOM 3912 C C . VAL B 1 133 ? -6.219 16.75 -3.857 1 97 133 VAL B C 1
ATOM 3914 O O . VAL B 1 133 ? -5.758 15.648 -4.188 1 97 133 VAL B O 1
ATOM 3917 N N . LEU B 1 134 ? -7.348 16.906 -3.211 1 96.19 134 LEU B N 1
ATOM 3918 C CA . LEU B 1 134 ? -8.211 15.758 -2.947 1 96.19 134 LEU B CA 1
ATOM 3919 C C . LEU B 1 134 ? -9.352 15.695 -3.949 1 96.19 134 LEU B C 1
ATOM 3921 O O . LEU B 1 134 ? -10.172 16.625 -4.023 1 96.19 134 LEU B O 1
ATOM 3925 N N . ASP B 1 135 ? -9.383 14.633 -4.723 1 91.12 135 ASP B N 1
ATOM 3926 C CA . ASP B 1 135 ? -10.57 14.352 -5.523 1 91.12 135 ASP B CA 1
ATOM 3927 C C . ASP B 1 135 ? -11.641 13.656 -4.688 1 91.12 135 ASP B C 1
ATOM 3929 O O . ASP B 1 135 ? -11.414 12.57 -4.152 1 91.12 135 ASP B O 1
ATOM 3933 N N . GLU B 1 136 ? -12.727 14.305 -4.461 1 90.25 136 GLU B N 1
ATOM 3934 C CA . GLU B 1 136 ? -13.859 13.82 -3.666 1 90.25 136 GLU B CA 1
ATOM 3935 C C . GLU B 1 136 ? -15.109 13.672 -4.523 1 90.25 136 GLU B C 1
ATOM 3937 O O . GLU B 1 136 ? -15.258 14.352 -5.543 1 90.25 136 GLU B O 1
ATOM 3942 N N . ALA B 1 137 ? -15.93 12.727 -4.09 1 82.94 137 ALA B N 1
ATOM 3943 C CA . ALA B 1 137 ? -17.219 12.617 -4.777 1 82.94 137 ALA B CA 1
ATOM 3944 C C . ALA B 1 137 ? -18.016 13.914 -4.664 1 82.94 137 ALA B C 1
ATOM 3946 O O . ALA B 1 137 ? -17.984 14.578 -3.629 1 82.94 137 ALA B O 1
ATOM 3947 N N . PRO B 1 138 ? -18.656 14.117 -5.762 1 79.62 138 PRO B N 1
ATOM 3948 C CA . PRO B 1 138 ? -19.453 15.352 -5.746 1 79.62 138 PRO B CA 1
ATOM 3949 C C . PRO B 1 138 ? -20.547 15.328 -4.684 1 79.62 138 PRO B C 1
ATOM 3951 O O . PRO B 1 138 ? -21.172 14.289 -4.449 1 79.62 138 PRO B O 1
ATOM 3954 N N . GLY B 1 139 ? -20.766 16.469 -4.113 1 79.12 139 GLY B N 1
ATOM 3955 C CA . GLY B 1 139 ? -21.875 16.672 -3.195 1 79.12 139 GLY B CA 1
ATOM 3956 C C . GLY B 1 139 ? -21.625 16.094 -1.816 1 79.12 139 GLY B C 1
ATOM 3957 O O . GLY B 1 139 ? -22.469 16.203 -0.928 1 79.12 139 GLY B O 1
ATOM 3958 N N . ARG B 1 140 ? -20.609 15.43 -1.688 1 85.12 140 ARG B N 1
ATOM 3959 C CA . ARG B 1 140 ? -20.297 14.859 -0.379 1 85.12 140 ARG B CA 1
ATOM 3960 C C . ARG B 1 140 ? -18.922 15.32 0.106 1 85.12 140 ARG B C 1
ATOM 3962 O O . ARG B 1 140 ? -17.984 15.453 -0.688 1 85.12 140 ARG B O 1
ATOM 3969 N N . TYR B 1 141 ? -18.906 15.82 1.347 1 89 141 TYR B N 1
ATOM 3970 C CA . TYR B 1 141 ? -17.625 16.141 1.955 1 89 141 TYR B CA 1
ATOM 3971 C C . TYR B 1 141 ? -17.5 15.5 3.33 1 89 141 TYR B C 1
ATOM 3973 O O . TYR B 1 141 ? -18.5 15.172 3.967 1 89 141 TYR B O 1
ATOM 3981 N N . GLY B 1 142 ? -16.344 15.234 3.699 1 91.31 142 GLY B N 1
ATOM 3982 C CA . GLY B 1 142 ? -16.078 14.688 5.02 1 91.31 142 GLY B CA 1
ATOM 3983 C C . GLY B 1 142 ? -16.094 15.734 6.113 1 91.31 142 GLY B C 1
ATOM 3984 O O . GLY B 1 142 ? -16.297 16.922 5.84 1 91.31 142 GLY B O 1
ATOM 3985 N N . ARG B 1 143 ? -15.953 15.281 7.305 1 94.31 143 ARG B N 1
ATOM 3986 C CA . ARG B 1 143 ? -15.727 16.188 8.43 1 94.31 143 ARG B CA 1
ATOM 3987 C C . ARG B 1 143 ? -14.336 16.812 8.367 1 94.31 143 ARG B C 1
ATOM 3989 O O . ARG B 1 143 ? -13.422 16.234 7.762 1 94.31 143 ARG B O 1
ATOM 3996 N N . ALA B 1 144 ? -14.219 17.938 8.992 1 96.75 144 ALA B N 1
ATOM 3997 C CA . ALA B 1 144 ? -12.938 18.641 8.992 1 96.75 144 ALA B CA 1
ATOM 3998 C C . ALA B 1 144 ? -11.812 17.734 9.5 1 96.75 144 ALA B C 1
ATOM 4000 O O . ALA B 1 144 ? -10.711 17.734 8.945 1 96.75 144 ALA B O 1
ATOM 4001 N N . LEU B 1 145 ? -12.062 16.953 10.492 1 96.75 145 LEU B N 1
ATOM 4002 C CA . LEU B 1 145 ? -11.047 16.094 11.086 1 96.75 145 LEU B CA 1
ATOM 4003 C C . LEU B 1 145 ? -10.484 15.117 10.055 1 96.75 145 LEU B C 1
ATOM 4005 O O . LEU B 1 145 ? -9.305 14.766 10.109 1 96.75 145 LEU B O 1
ATOM 4009 N N . SER B 1 146 ? -11.305 14.672 9.109 1 96.81 146 SER B N 1
ATOM 4010 C CA . SER B 1 146 ? -10.836 13.727 8.094 1 96.81 146 SER B CA 1
ATOM 4011 C C . SER B 1 146 ? -9.734 14.344 7.238 1 96.81 146 SER B C 1
ATOM 4013 O O . SER B 1 146 ? -8.703 13.719 6.996 1 96.81 146 SER B O 1
ATOM 4015 N N . TYR B 1 147 ? -9.906 15.57 6.84 1 97.06 147 TYR B N 1
ATOM 4016 C CA . TYR B 1 147 ? -8.906 16.266 6.023 1 97.06 147 TYR B CA 1
ATOM 4017 C C . TYR B 1 147 ? -7.625 16.484 6.812 1 97.06 147 TYR B C 1
ATOM 4019 O O . TYR B 1 147 ? -6.527 16.219 6.32 1 97.06 147 TYR B O 1
ATOM 4027 N N . PHE B 1 148 ? -7.816 16.906 7.941 1 95.69 148 PHE B N 1
ATOM 4028 C CA . PHE B 1 148 ? -6.648 17.281 8.734 1 95.69 148 PHE B CA 1
ATOM 4029 C C . PHE B 1 148 ? -5.891 16.047 9.195 1 95.69 148 PHE B C 1
ATOM 4031 O O . PHE B 1 148 ? -4.664 16.078 9.32 1 95.69 148 PHE B O 1
ATOM 4038 N N . THR B 1 149 ? -6.582 14.945 9.438 1 95.88 149 THR B N 1
ATOM 4039 C CA . THR B 1 149 ? -5.91 13.68 9.711 1 95.88 149 THR B CA 1
ATOM 4040 C C . THR B 1 149 ? -5.078 13.234 8.508 1 95.88 149 THR B C 1
ATOM 4042 O O . THR B 1 149 ? -3.924 12.836 8.656 1 95.88 149 THR B O 1
ATOM 4045 N N . LEU B 1 150 ? -5.66 13.336 7.367 1 97 150 LEU B N 1
ATOM 4046 C CA . LEU B 1 150 ? -4.941 13.008 6.141 1 97 150 LEU B CA 1
ATOM 4047 C C . LEU B 1 150 ? -3.699 13.883 5.992 1 97 150 LEU B C 1
ATOM 4049 O O . LEU B 1 150 ? -2.619 13.383 5.668 1 97 150 LEU B O 1
ATOM 4053 N N . TRP B 1 151 ? -3.846 15.164 6.254 1 95.75 151 TRP B N 1
ATOM 4054 C CA . TRP B 1 151 ? -2.729 16.094 6.145 1 95.75 151 TRP B CA 1
ATOM 4055 C C . TRP B 1 151 ? -1.678 15.812 7.215 1 95.75 151 TRP B C 1
ATOM 4057 O O . TRP B 1 151 ? -0.479 15.961 6.969 1 95.75 151 TRP B O 1
ATOM 4067 N N . MET B 1 152 ? -2.135 15.484 8.375 1 93.31 152 MET B N 1
ATOM 4068 C CA . MET B 1 152 ? -1.193 15.148 9.445 1 93.31 152 MET B CA 1
ATOM 4069 C C . MET B 1 152 ? -0.311 13.977 9.039 1 93.31 152 MET B C 1
ATOM 4071 O O . MET B 1 152 ? 0.909 14.023 9.203 1 93.31 152 MET B O 1
ATOM 4075 N N . ILE B 1 153 ? -0.909 12.977 8.453 1 94.44 153 ILE B N 1
ATOM 4076 C CA . ILE B 1 153 ? -0.205 11.766 8.055 1 94.44 153 ILE B CA 1
ATOM 4077 C C . ILE B 1 153 ? 0.73 12.07 6.883 1 94.44 153 ILE B C 1
ATOM 4079 O O . ILE B 1 153 ? 1.902 11.688 6.902 1 94.44 153 ILE B O 1
ATOM 4083 N N . THR B 1 154 ? 0.323 12.797 5.922 1 97.06 154 THR B N 1
ATOM 4084 C CA . THR B 1 154 ? 1.083 13.008 4.695 1 97.06 154 THR B CA 1
ATOM 4085 C C . THR B 1 154 ? 2.135 14.094 4.891 1 97.06 154 THR B C 1
ATOM 4087 O O . THR B 1 154 ? 3.318 13.875 4.621 1 97.06 154 THR B O 1
ATOM 4090 N N . HIS B 1 155 ? 1.703 15.242 5.418 1 95.56 155 HIS B N 1
ATOM 4091 C CA . HIS B 1 155 ? 2.611 16.359 5.625 1 95.56 155 HIS B CA 1
ATOM 4092 C C . HIS B 1 155 ? 3.605 16.062 6.746 1 95.56 155 HIS B C 1
ATOM 4094 O O . HIS B 1 155 ? 4.781 16.422 6.645 1 95.56 155 HIS B O 1
ATOM 4100 N N . GLY B 1 156 ? 3.084 15.469 7.848 1 93.88 156 GLY B N 1
ATOM 4101 C CA . GLY B 1 156 ? 3.982 15.086 8.922 1 93.88 156 GLY B CA 1
ATOM 4102 C C . GLY B 1 156 ? 5.094 14.156 8.469 1 93.88 156 GLY B C 1
ATOM 4103 O O . GLY B 1 156 ? 6.262 14.367 8.805 1 93.88 156 GLY B O 1
ATOM 4104 N N . LEU B 1 157 ? 4.723 13.203 7.707 1 96.31 157 LEU B N 1
ATOM 4105 C CA . LEU B 1 157 ? 5.719 12.281 7.168 1 96.31 157 LEU B CA 1
ATOM 4106 C C . LEU B 1 157 ? 6.672 13.008 6.223 1 96.31 157 LEU B C 1
ATOM 4108 O O . LEU B 1 157 ? 7.883 12.781 6.266 1 96.31 157 LEU B O 1
ATOM 4112 N N . ALA B 1 158 ? 6.156 13.836 5.383 1 96 158 ALA B N 1
ATOM 4113 C CA . ALA B 1 158 ? 6.98 14.602 4.449 1 96 158 ALA B CA 1
ATOM 4114 C C . ALA B 1 158 ? 8.031 15.422 5.195 1 96 158 ALA B C 1
ATOM 4116 O O . ALA B 1 158 ? 9.203 15.43 4.812 1 96 158 ALA B O 1
ATOM 4117 N N . CYS B 1 159 ? 7.59 16.094 6.23 1 92.25 159 CYS B N 1
ATOM 4118 C CA . CYS B 1 159 ? 8.5 16.891 7.039 1 92.25 159 CYS B CA 1
ATOM 4119 C C . CYS B 1 159 ? 9.602 16.016 7.641 1 92.25 159 CYS B C 1
ATOM 4121 O O . CYS B 1 159 ? 10.773 16.406 7.637 1 92.25 159 CYS B O 1
ATOM 4123 N N . TRP B 1 160 ? 9.227 14.914 8.148 1 93 160 TRP B N 1
ATOM 4124 C CA . TRP B 1 160 ? 10.211 14.023 8.75 1 93 160 TRP B CA 1
ATOM 4125 C C . TRP B 1 160 ? 11.203 13.531 7.699 1 93 160 TRP B C 1
ATOM 4127 O O . TRP B 1 160 ? 12.414 13.492 7.945 1 93 160 TRP B O 1
ATOM 4137 N N . LEU B 1 161 ? 10.734 13.141 6.551 1 95.94 161 LEU B N 1
ATOM 4138 C CA . LEU B 1 161 ? 11.57 12.594 5.484 1 95.94 161 LEU B CA 1
ATOM 4139 C C . LEU B 1 161 ? 12.68 13.57 5.109 1 95.94 161 LEU B C 1
ATOM 4141 O O . LEU B 1 161 ? 13.82 13.164 4.906 1 95.94 161 LEU B O 1
ATOM 4145 N N . VAL B 1 162 ? 12.352 14.859 5.109 1 91.69 162 VAL B N 1
ATOM 4146 C CA . VAL B 1 162 ? 13.32 15.844 4.617 1 91.69 162 VAL B CA 1
ATOM 4147 C C . VAL B 1 162 ? 14.047 16.484 5.793 1 91.69 162 VAL B C 1
ATOM 4149 O O . VAL B 1 162 ? 14.961 17.281 5.598 1 91.69 162 VAL B O 1
ATOM 4152 N N . GLY B 1 163 ? 13.594 16.25 6.977 1 86.88 163 GLY B N 1
ATOM 4153 C CA . GLY B 1 163 ? 14.305 16.656 8.172 1 86.88 163 GLY B CA 1
ATOM 4154 C C . GLY B 1 163 ? 14.031 18.109 8.562 1 86.88 163 GLY B C 1
ATOM 4155 O O . GLY B 1 163 ? 14.828 18.719 9.281 1 86.88 163 GLY B O 1
ATOM 4156 N N . ARG B 1 164 ? 12.914 18.656 8.055 1 81.25 164 ARG B N 1
ATOM 4157 C CA . ARG B 1 164 ? 12.523 20.031 8.383 1 81.25 164 ARG B CA 1
ATOM 4158 C C . ARG B 1 164 ? 11.031 20.234 8.133 1 81.25 164 ARG B C 1
ATOM 4160 O O . ARG B 1 164 ? 10.398 19.469 7.418 1 81.25 164 ARG B O 1
ATOM 4167 N N . ARG B 1 165 ? 10.5 21.297 8.688 1 82.19 165 ARG B N 1
ATOM 4168 C CA . ARG B 1 165 ? 9.102 21.641 8.453 1 82.19 165 ARG B CA 1
ATOM 4169 C C . ARG B 1 165 ? 8.914 22.234 7.055 1 82.19 165 ARG B C 1
ATOM 4171 O O . ARG B 1 165 ? 9.664 23.125 6.652 1 82.19 165 ARG B O 1
ATOM 4178 N N . ILE B 1 166 ? 8.031 21.719 6.363 1 86.25 166 ILE B N 1
ATOM 4179 C CA . ILE B 1 166 ? 7.598 22.281 5.094 1 86.25 166 ILE B CA 1
ATOM 4180 C C . ILE B 1 166 ? 6.48 23.297 5.332 1 86.25 166 ILE B C 1
ATOM 4182 O O . ILE B 1 166 ? 5.391 22.938 5.785 1 86.25 166 ILE B O 1
ATOM 4186 N N . PRO B 1 167 ? 6.707 24.5 5.059 1 80.94 167 PRO B N 1
ATOM 4187 C CA . PRO B 1 167 ? 5.676 25.5 5.324 1 80.94 167 PRO B CA 1
ATOM 4188 C C . PRO B 1 167 ? 4.418 25.297 4.484 1 80.94 167 PRO B C 1
ATOM 4190 O O . PRO B 1 167 ? 4.508 25.094 3.27 1 80.94 167 PRO B O 1
ATOM 4193 N N . ILE B 1 168 ? 3.311 25.344 5.133 1 87.19 168 ILE B N 1
ATOM 4194 C CA . ILE B 1 168 ? 2.02 25.281 4.453 1 87.19 168 ILE B CA 1
ATOM 4195 C C . ILE B 1 168 ? 1.529 26.703 4.168 1 87.19 168 ILE B C 1
ATOM 4197 O O . ILE B 1 168 ? 1.371 27.516 5.086 1 87.19 168 ILE B O 1
ATOM 4201 N N . LEU B 1 169 ? 1.286 26.922 2.965 1 77.12 169 LEU B N 1
ATOM 4202 C CA . LEU B 1 169 ? 0.858 28.266 2.57 1 77.12 169 LEU B CA 1
ATOM 4203 C C . LEU B 1 169 ? -0.627 28.453 2.85 1 77.12 169 LEU B C 1
ATOM 4205 O O . LEU B 1 169 ? -1.036 29.516 3.326 1 77.12 169 LEU B O 1
ATOM 4209 N N . ALA B 1 170 ? -1.367 27.469 2.479 1 84.31 170 ALA B N 1
ATOM 4210 C CA . ALA B 1 170 ? -2.812 27.531 2.689 1 84.31 170 ALA B CA 1
ATOM 4211 C C . ALA B 1 170 ? -3.426 26.125 2.619 1 84.31 170 ALA B C 1
ATOM 4213 O O . ALA B 1 170 ? -2.838 25.219 2.041 1 84.31 170 ALA B O 1
ATOM 4214 N N . ILE B 1 171 ? -4.535 26.016 3.273 1 93.56 171 ILE B N 1
ATOM 4215 C CA . ILE B 1 171 ? -5.375 24.828 3.15 1 93.56 171 ILE B CA 1
ATOM 4216 C C . ILE B 1 171 ? -6.797 25.25 2.779 1 93.56 171 ILE B C 1
ATOM 4218 O O . ILE B 1 171 ? -7.406 26.078 3.459 1 93.56 171 ILE B O 1
ATOM 4222 N N . ASP B 1 172 ? -7.246 24.734 1.68 1 93.88 172 ASP B N 1
ATOM 4223 C CA . ASP B 1 172 ? -8.641 24.875 1.28 1 93.88 172 ASP B CA 1
ATOM 4224 C C . ASP B 1 172 ? -9.438 23.609 1.594 1 93.88 172 ASP B C 1
ATOM 4226 O O . ASP B 1 172 ? -8.93 22.5 1.415 1 93.88 172 ASP B O 1
ATOM 4230 N N . LEU B 1 173 ? -10.602 23.812 2.082 1 96.31 173 LEU B N 1
ATOM 4231 C CA . LEU B 1 173 ? -11.453 22.672 2.385 1 96.31 173 LEU B CA 1
ATOM 4232 C C . LEU B 1 173 ? -12.859 22.875 1.839 1 96.31 173 LEU B C 1
ATOM 4234 O O . LEU B 1 173 ? -13.422 23.969 1.952 1 96.31 173 LEU B O 1
ATOM 4238 N N . ARG B 1 174 ? -13.391 21.875 1.297 1 95.25 174 ARG B N 1
ATOM 4239 C CA . ARG B 1 174 ? -14.758 21.922 0.793 1 95.25 174 ARG B CA 1
ATOM 4240 C C . ARG B 1 174 ? -15.758 21.969 1.94 1 95.25 174 ARG B C 1
ATOM 4242 O O . ARG B 1 174 ? -16.844 22.547 1.806 1 95.25 174 ARG B O 1
ATOM 4249 N N . CYS B 1 175 ? -15.484 21.391 3.018 1 95.81 175 CYS B N 1
ATOM 4250 C CA . CYS B 1 175 ? -16.406 21.328 4.141 1 95.81 175 CYS B CA 1
ATOM 4251 C C . CYS B 1 175 ? -16.594 22.688 4.785 1 95.81 175 CYS B C 1
ATOM 4253 O O . CYS B 1 175 ? -15.711 23.547 4.684 1 95.81 175 CYS B O 1
ATOM 4255 N N . PRO B 1 176 ? -17.75 22.875 5.43 1 95.5 176 PRO B N 1
ATOM 4256 C CA . PRO B 1 176 ? -17.922 24.125 6.184 1 95.5 176 PRO B CA 1
ATOM 4257 C C . PRO B 1 176 ? -16.984 24.219 7.395 1 95.5 176 PRO B C 1
ATOM 4259 O O . PRO B 1 176 ? -16.516 23.188 7.887 1 95.5 176 PRO B O 1
ATOM 4262 N N . GLN B 1 177 ? -16.734 25.422 7.832 1 95.19 177 GLN B N 1
ATOM 4263 C CA . GLN B 1 177 ? -15.906 25.641 9.016 1 95.19 177 GLN B CA 1
ATOM 4264 C C . GLN B 1 177 ? -16.578 25.062 10.258 1 95.19 177 GLN B C 1
ATOM 4266 O O . GLN B 1 177 ? -17.734 25.359 10.555 1 95.19 177 GLN B O 1
ATOM 4271 N N . PRO B 1 178 ? -15.859 24.219 10.914 1 94.81 178 PRO B N 1
ATOM 4272 C CA . PRO B 1 178 ? -16.422 23.734 12.18 1 94.81 178 PRO B CA 1
ATOM 4273 C C . PRO B 1 178 ? -16.375 24.781 13.289 1 94.81 178 PRO B C 1
ATOM 4275 O O . PRO B 1 178 ? -15.773 25.844 13.109 1 94.81 178 PRO B O 1
ATOM 4278 N N . ASP B 1 179 ? -17 24.422 14.398 1 89 179 ASP B N 1
ATOM 4279 C CA . ASP B 1 179 ? -17.125 25.344 15.516 1 89 179 ASP B CA 1
ATOM 4280 C C . ASP B 1 179 ? -15.75 25.656 16.125 1 89 179 ASP B C 1
ATOM 4282 O O . ASP B 1 179 ? -15.539 26.734 16.688 1 89 179 ASP B O 1
ATOM 4286 N N . TYR B 1 180 ? -14.867 24.766 15.984 1 88.44 180 TYR B N 1
ATOM 4287 C CA . TYR B 1 180 ? -13.547 24.922 16.578 1 88.44 180 TYR B CA 1
ATOM 4288 C C . TYR B 1 180 ? -12.453 24.578 15.578 1 88.44 180 TYR B C 1
ATOM 4290 O O . TYR B 1 180 ? -12.43 23.484 15.016 1 88.44 180 TYR B O 1
ATOM 4298 N N . ILE B 1 181 ? -11.477 25.516 15.398 1 88.94 181 ILE B N 1
ATOM 4299 C CA . ILE B 1 181 ? -10.453 25.25 14.398 1 88.94 181 ILE B CA 1
ATOM 4300 C C . ILE B 1 181 ? -9.086 25.672 14.93 1 88.94 181 ILE B C 1
ATOM 4302 O O . ILE B 1 181 ? -8.086 25.594 14.219 1 88.94 181 ILE B O 1
ATOM 4306 N N . GLU B 1 182 ? -8.953 26.109 16.156 1 81.38 182 GLU B N 1
ATOM 4307 C CA . GLU B 1 182 ? -7.738 26.734 16.672 1 81.38 182 GLU B CA 1
ATOM 4308 C C . GLU B 1 182 ? -6.566 25.766 16.656 1 81.38 182 GLU B C 1
ATOM 4310 O O . GLU B 1 182 ? -5.445 26.141 16.297 1 81.38 182 GLU B O 1
ATOM 4315 N N . ASP B 1 183 ? -6.801 24.547 17.047 1 85.56 183 ASP B N 1
ATOM 4316 C CA . ASP B 1 183 ? -5.711 23.578 17.016 1 85.56 183 ASP B CA 1
ATOM 4317 C C . ASP B 1 183 ? -5.238 23.312 15.586 1 85.56 183 ASP B C 1
ATOM 4319 O O . ASP B 1 183 ? -4.055 23.062 15.352 1 85.56 183 ASP B O 1
ATOM 4323 N N . TYR B 1 184 ? -6.188 23.359 14.625 1 89.25 184 TYR B N 1
ATOM 4324 C CA . TYR B 1 184 ? -5.797 23.172 13.234 1 89.25 184 TYR B CA 1
ATOM 4325 C C . TYR B 1 184 ? -4.879 24.297 12.773 1 89.25 184 TYR B C 1
ATOM 4327 O O . TYR B 1 184 ? -3.893 24.062 12.07 1 89.25 184 TYR B O 1
ATOM 4335 N N . ARG B 1 185 ? -5.191 25.469 13.211 1 82.62 185 ARG B N 1
ATOM 4336 C CA . ARG B 1 185 ? -4.383 26.625 12.852 1 82.62 185 ARG B CA 1
ATOM 4337 C C . ARG B 1 185 ? -2.969 26.5 13.406 1 82.62 185 ARG B C 1
ATOM 4339 O O . ARG B 1 185 ? -1.996 26.797 12.711 1 82.62 185 ARG B O 1
ATOM 4346 N N . VAL B 1 186 ? -2.906 25.984 14.562 1 75 186 VAL B N 1
ATOM 4347 C CA . VAL B 1 186 ? -1.615 25.844 15.227 1 75 186 VAL B CA 1
ATOM 4348 C C . VAL B 1 186 ? -0.804 24.75 14.555 1 75 186 VAL B C 1
ATOM 4350 O O . VAL B 1 186 ? 0.396 24.906 14.32 1 75 186 VAL B O 1
ATOM 4353 N N . MET B 1 187 ? -1.431 23.734 14.188 1 82.31 187 MET B N 1
ATOM 4354 C CA . MET B 1 187 ? -0.753 22.547 13.688 1 82.31 187 MET B CA 1
ATOM 4355 C C . MET B 1 187 ? -0.37 22.703 12.227 1 82.31 187 MET B C 1
ATOM 4357 O O . MET B 1 187 ? 0.648 22.172 11.781 1 82.31 187 MET B O 1
ATOM 4361 N N . PHE B 1 188 ? -1.148 23.516 11.516 1 88 188 PHE B N 1
ATOM 4362 C CA . PHE B 1 188 ? -0.944 23.516 10.07 1 88 188 PHE B CA 1
ATOM 4363 C C . PHE B 1 188 ? -0.647 24.922 9.555 1 88 188 PHE B C 1
ATOM 4365 O O . PHE B 1 188 ? 0.487 25.219 9.18 1 88 188 PHE B O 1
ATOM 4372 N N . SER B 1 189 ? -1.682 25.688 9.586 1 78.69 189 SER B N 1
ATOM 4373 C CA . SER B 1 189 ? -1.552 27.031 9.039 1 78.69 189 SER B CA 1
ATOM 4374 C C . SER B 1 189 ? -2.672 27.938 9.531 1 78.69 189 SER B C 1
ATOM 4376 O O . SER B 1 189 ? -3.779 27.469 9.805 1 78.69 189 SER B O 1
ATOM 4378 N N . ASP B 1 190 ? -2.357 29.188 9.562 1 75.56 190 ASP B N 1
ATOM 4379 C CA . ASP B 1 190 ? -3.371 30.172 9.891 1 75.56 190 ASP B CA 1
ATOM 4380 C C . ASP B 1 190 ? -4.301 30.422 8.711 1 75.56 190 ASP B C 1
ATOM 4382 O O . ASP B 1 190 ? -5.383 31 8.867 1 75.56 190 ASP B O 1
ATOM 4386 N N . ASN B 1 191 ? -3.816 30.078 7.598 1 79.31 191 ASN B N 1
ATOM 4387 C CA . ASN B 1 191 ? -4.582 30.312 6.379 1 79.31 191 ASN B CA 1
ATOM 4388 C C . ASN B 1 191 ? -5.441 29.109 6.016 1 79.31 191 ASN B C 1
ATOM 4390 O O . ASN B 1 191 ? -5.18 28.438 5.02 1 79.31 191 ASN B O 1
ATOM 4394 N N . LEU B 1 192 ? -6.492 28.953 6.805 1 88.75 192 LEU B N 1
ATOM 4395 C CA . LEU B 1 192 ? -7.484 27.922 6.559 1 88.75 192 LEU B CA 1
ATOM 4396 C C . LEU B 1 192 ? -8.734 28.5 5.91 1 88.75 192 LEU B C 1
ATOM 4398 O O . LEU B 1 192 ? -9.328 29.453 6.438 1 88.75 192 LEU B O 1
ATOM 4402 N N . ARG B 1 193 ? -9.117 27.969 4.758 1 89.31 193 ARG B N 1
ATOM 4403 C CA . ARG B 1 193 ? -10.32 28.438 4.066 1 89.31 193 ARG B CA 1
ATOM 4404 C C . ARG B 1 193 ? -11.305 27.281 3.871 1 89.31 193 ARG B C 1
ATOM 4406 O O . ARG B 1 193 ? -10.938 26.219 3.377 1 89.31 193 ARG B O 1
ATOM 4413 N N . PHE B 1 194 ? -12.539 27.547 4.25 1 94.38 194 PHE B N 1
ATOM 4414 C CA . PHE B 1 194 ? -13.578 26.516 4.238 1 94.38 194 PHE B CA 1
ATOM 4415 C C . PHE B 1 194 ? -14.625 26.828 3.18 1 94.38 194 PHE B C 1
ATOM 4417 O O . PHE B 1 194 ? -14.625 27.906 2.592 1 94.38 194 PHE B O 1
ATOM 4424 N N . SER B 1 195 ? -15.453 25.875 2.896 1 94.25 195 SER B N 1
ATOM 4425 C CA . SER B 1 195 ? -16.516 25.969 1.906 1 94.25 195 SER B CA 1
ATOM 4426 C C . SER B 1 195 ? -15.977 26.391 0.544 1 94.25 195 SER B C 1
ATOM 4428 O O . SER B 1 195 ? -16.516 27.281 -0.101 1 94.25 195 SER B O 1
ATOM 4430 N N . ARG B 1 196 ? -14.875 25.766 0.206 1 91.88 196 ARG B N 1
ATOM 4431 C CA . ARG B 1 196 ? -14.234 25.984 -1.086 1 91.88 196 ARG B CA 1
ATOM 4432 C C . ARG B 1 196 ? -14.633 24.891 -2.076 1 91.88 196 ARG B C 1
ATOM 4434 O O . ARG B 1 196 ? -15.156 23.844 -1.682 1 91.88 196 ARG B O 1
ATOM 4441 N N . PRO B 1 197 ? -14.406 25.109 -3.348 1 88.69 197 PRO B N 1
ATOM 4442 C CA . PRO B 1 197 ? -14.812 24.125 -4.352 1 88.69 197 PRO B CA 1
ATOM 4443 C C . PRO B 1 197 ? -13.961 22.859 -4.324 1 88.69 197 PRO B C 1
ATOM 4445 O O . PRO B 1 197 ? -14.398 21.7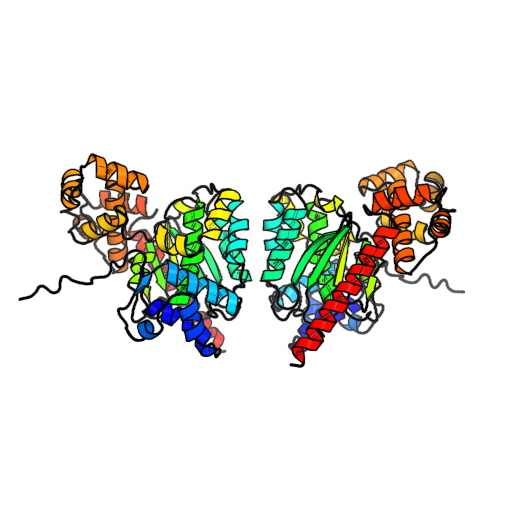97 -4.777 1 88.69 197 PRO B O 1
ATOM 4448 N N . LEU B 1 198 ? -12.773 23.031 -3.807 1 91.38 198 LEU B N 1
ATOM 4449 C CA . LEU B 1 198 ? -11.883 21.875 -3.729 1 91.38 198 LEU B CA 1
ATOM 4450 C C . LEU B 1 198 ? -11.117 21.875 -2.41 1 91.38 198 LEU B C 1
ATOM 4452 O O . LEU B 1 198 ? -10.914 22.938 -1.8 1 91.38 198 LEU B O 1
ATOM 4456 N N . SER B 1 199 ? -10.734 20.734 -1.988 1 96.06 199 SER B N 1
ATOM 4457 C CA . SER B 1 199 ? -9.859 20.578 -0.828 1 96.06 199 SER B CA 1
ATOM 4458 C C . SER B 1 199 ? -8.406 20.375 -1.25 1 96.06 199 SER B C 1
ATOM 4460 O O . SER B 1 199 ? -8.109 19.516 -2.074 1 96.06 199 SER B O 1
ATOM 4462 N N . ARG B 1 200 ? -7.527 21.188 -0.675 1 96.31 200 ARG B N 1
ATOM 4463 C CA . ARG B 1 200 ? -6.125 21.078 -1.074 1 96.31 200 ARG B CA 1
ATOM 4464 C C . ARG B 1 200 ? -5.211 21.688 -0.014 1 96.31 200 ARG B C 1
ATOM 4466 O O . ARG B 1 200 ? -5.641 22.531 0.783 1 96.31 200 ARG B O 1
ATOM 4473 N N . LEU B 1 201 ? -4.02 21.234 0.063 1 96.38 201 LEU B N 1
ATOM 4474 C CA . LEU B 1 201 ? -2.91 21.75 0.852 1 96.38 201 LEU B CA 1
ATOM 4475 C C . LEU B 1 201 ? -1.821 22.328 -0.053 1 96.38 201 LEU B C 1
ATOM 4477 O O . LEU B 1 201 ? -1.307 21.625 -0.926 1 96.38 201 LEU B O 1
ATOM 4481 N N . LEU B 1 202 ? -1.512 23.594 0.188 1 89.19 202 LEU B N 1
ATOM 4482 C CA . LEU B 1 202 ? -0.583 24.297 -0.687 1 89.19 202 LEU B CA 1
ATOM 4483 C C . LEU B 1 202 ? 0.757 24.516 0.006 1 89.19 202 LEU B C 1
ATOM 4485 O O . LEU B 1 202 ? 0.799 24.875 1.188 1 89.19 202 LEU B O 1
ATOM 4489 N N . PHE B 1 203 ? 1.841 24.312 -0.744 1 88.06 203 PHE B N 1
ATOM 4490 C CA . PHE B 1 203 ? 3.189 24.609 -0.277 1 88.06 203 PHE B CA 1
ATOM 4491 C C . PHE B 1 203 ? 4.105 24.969 -1.446 1 88.06 203 PHE B C 1
ATOM 4493 O O . PHE B 1 203 ? 3.691 24.891 -2.605 1 88.06 203 PHE B O 1
ATOM 4500 N N . ASN B 1 204 ? 5.258 25.391 -1.167 1 82.12 204 ASN B N 1
ATOM 4501 C CA . ASN B 1 204 ? 6.199 25.781 -2.211 1 82.12 204 ASN B CA 1
ATOM 4502 C C . ASN B 1 204 ? 6.73 24.562 -2.973 1 82.12 204 ASN B C 1
ATOM 4504 O O . ASN B 1 204 ? 7.168 23.594 -2.365 1 82.12 204 ASN B O 1
ATOM 4508 N N . ALA B 1 205 ? 6.781 24.688 -4.301 1 89.69 205 ALA B N 1
ATOM 4509 C CA . ALA B 1 205 ? 7.176 23.578 -5.156 1 89.69 205 ALA B CA 1
ATOM 4510 C C . ALA B 1 205 ? 8.648 23.234 -4.969 1 89.69 205 ALA B C 1
ATOM 4512 O O . ALA B 1 205 ? 9.07 22.094 -5.203 1 89.69 205 ALA B O 1
ATOM 4513 N N . ASP B 1 206 ? 9.445 24.141 -4.543 1 84.12 206 ASP B N 1
ATOM 4514 C CA . ASP B 1 206 ? 10.875 23.922 -4.352 1 84.12 206 ASP B CA 1
ATOM 4515 C C . ASP B 1 206 ? 11.125 22.844 -3.295 1 84.12 206 ASP B C 1
ATOM 4517 O O . ASP B 1 206 ? 12.164 22.172 -3.312 1 84.12 206 ASP B O 1
ATOM 4521 N N . CYS B 1 207 ? 10.188 22.719 -2.424 1 89.5 207 CYS B N 1
ATOM 4522 C CA . CYS B 1 207 ? 10.328 21.719 -1.37 1 89.5 207 CYS B CA 1
ATOM 4523 C C . CYS B 1 207 ? 10.359 20.312 -1.953 1 89.5 207 CYS B C 1
ATOM 4525 O O . CYS B 1 207 ? 10.891 19.391 -1.33 1 89.5 207 CYS B O 1
ATOM 4527 N N . LEU B 1 208 ? 9.828 20.125 -3.135 1 95.88 208 LEU B N 1
ATOM 4528 C CA . LEU B 1 208 ? 9.734 18.812 -3.764 1 95.88 208 LEU B CA 1
ATOM 4529 C C . LEU B 1 208 ? 11.109 18.281 -4.125 1 95.88 208 LEU B C 1
ATOM 4531 O O . LEU B 1 208 ? 11.312 17.062 -4.215 1 95.88 208 LEU B O 1
ATOM 4535 N N . ALA B 1 209 ? 12.016 19.172 -4.242 1 94.31 209 ALA B N 1
ATOM 4536 C CA . ALA B 1 209 ? 13.367 18.781 -4.645 1 94.31 209 ALA B CA 1
ATOM 4537 C C . ALA B 1 209 ? 14.227 18.469 -3.43 1 94.31 209 ALA B C 1
ATOM 4539 O O . ALA B 1 209 ? 15.352 17.969 -3.57 1 94.31 209 ALA B O 1
ATOM 4540 N N . LEU B 1 210 ? 13.773 18.688 -2.25 1 92.31 210 LEU B N 1
ATOM 4541 C CA . LEU B 1 210 ? 14.539 18.438 -1.037 1 92.31 210 LEU B CA 1
ATOM 4542 C C . LEU B 1 210 ? 14.906 16.953 -0.922 1 92.31 210 LEU B C 1
ATOM 4544 O O . LEU B 1 210 ? 14.094 16.078 -1.243 1 92.31 210 LEU B O 1
ATOM 4548 N N . PRO B 1 211 ? 16.094 16.688 -0.485 1 95.94 211 PRO B N 1
ATOM 4549 C CA . PRO B 1 211 ? 16.562 15.297 -0.395 1 95.94 211 PRO B CA 1
ATOM 4550 C C . PRO B 1 211 ? 15.93 14.539 0.777 1 95.94 211 PRO B C 1
ATOM 4552 O O . PRO B 1 211 ? 15.703 15.125 1.84 1 95.94 211 PRO B O 1
ATOM 4555 N N . VAL B 1 212 ? 15.648 13.227 0.562 1 95.88 212 VAL B N 1
ATOM 4556 C CA . VAL B 1 212 ? 15.258 12.305 1.623 1 95.88 212 VAL B CA 1
ATOM 4557 C C . VAL B 1 212 ? 16.5 11.672 2.242 1 95.88 212 VAL B C 1
ATOM 4559 O O . VAL B 1 212 ? 17.25 10.961 1.564 1 95.88 212 VAL B O 1
ATOM 4562 N N . ARG B 1 213 ? 16.766 12.023 3.422 1 86.94 213 ARG B N 1
ATOM 4563 C CA . ARG B 1 213 ? 18 11.57 4.066 1 86.94 213 ARG B CA 1
ATOM 4564 C C . ARG B 1 213 ? 17.688 10.688 5.273 1 86.94 213 ARG B C 1
ATOM 4566 O O . ARG B 1 213 ? 18.062 11.023 6.402 1 86.94 213 ARG B O 1
ATOM 4573 N N . ARG B 1 214 ? 16.938 9.664 5.184 1 91.81 214 ARG B N 1
ATOM 4574 C CA . ARG B 1 214 ? 16.547 8.82 6.301 1 91.81 214 ARG B CA 1
ATOM 4575 C C . ARG B 1 214 ? 16.969 7.371 6.07 1 91.81 214 ARG B C 1
ATOM 4577 O O . ARG B 1 214 ? 17.062 6.922 4.93 1 91.81 214 ARG B O 1
ATOM 4584 N N . ASP B 1 215 ? 17.281 6.746 7.129 1 92.12 215 ASP B N 1
ATOM 4585 C CA . ASP B 1 215 ? 17.594 5.324 7.035 1 92.12 215 ASP B CA 1
ATOM 4586 C C . ASP B 1 215 ? 16.609 4.488 7.855 1 92.12 215 ASP B C 1
ATOM 4588 O O . ASP B 1 215 ? 15.711 5.035 8.492 1 92.12 215 ASP B O 1
ATOM 4592 N N . LYS B 1 216 ? 16.797 3.201 7.766 1 92.75 216 LYS B N 1
ATOM 4593 C CA . LYS B 1 216 ? 15.859 2.266 8.375 1 92.75 216 LYS B CA 1
ATOM 4594 C C . LYS B 1 216 ? 15.852 2.4 9.891 1 92.75 216 LYS B C 1
ATOM 4596 O O . LYS B 1 216 ? 14.812 2.256 10.531 1 92.75 216 LYS B O 1
ATOM 4601 N N . ARG B 1 217 ? 16.984 2.67 10.461 1 94.5 217 ARG B N 1
ATOM 4602 C CA . ARG B 1 217 ? 17.078 2.844 11.906 1 94.5 217 ARG B CA 1
ATOM 4603 C C . ARG B 1 217 ? 16.328 4.09 12.359 1 94.5 217 ARG B C 1
ATOM 4605 O O . ARG B 1 217 ? 15.586 4.051 13.344 1 94.5 217 ARG B O 1
ATOM 4612 N N . GLU B 1 218 ? 16.531 5.105 11.664 1 94.62 218 GLU B N 1
ATOM 4613 C CA . GLU B 1 218 ? 15.812 6.344 11.953 1 94.62 218 GLU B CA 1
ATOM 4614 C C . GLU B 1 218 ? 14.305 6.156 11.805 1 94.62 218 GLU B C 1
ATOM 4616 O O . GLU B 1 218 ? 13.523 6.699 12.586 1 94.62 218 GLU B O 1
ATOM 4621 N N . LEU B 1 219 ? 13.969 5.406 10.812 1 96.25 219 LEU B N 1
ATOM 4622 C CA . LEU B 1 219 ? 12.547 5.148 10.578 1 96.25 219 LEU B CA 1
ATOM 4623 C C . LEU B 1 219 ? 11.938 4.391 11.75 1 96.25 219 LEU B C 1
ATOM 4625 O O . LEU B 1 219 ? 10.828 4.707 12.188 1 96.25 219 LEU B O 1
ATOM 4629 N N . ARG B 1 220 ? 12.617 3.422 12.234 1 95.25 220 ARG B N 1
ATOM 4630 C CA . ARG B 1 220 ? 12.125 2.66 13.375 1 95.25 220 ARG B CA 1
ATOM 4631 C C . ARG B 1 220 ? 11.859 3.57 14.57 1 95.25 220 ARG B C 1
ATOM 4633 O O . ARG B 1 220 ? 10.82 3.449 15.234 1 95.25 220 ARG B O 1
ATOM 4640 N N . ARG B 1 221 ? 12.742 4.469 14.836 1 94.12 221 ARG B N 1
ATOM 4641 C CA . ARG B 1 221 ? 12.594 5.418 15.938 1 94.12 221 ARG B CA 1
ATOM 4642 C C . ARG B 1 221 ? 11.414 6.355 15.695 1 94.12 221 ARG B C 1
ATOM 4644 O O . ARG B 1 221 ? 10.633 6.625 16.609 1 94.12 221 ARG B O 1
ATOM 4651 N N . PHE B 1 222 ? 11.406 6.805 14.523 1 94.19 222 PHE B N 1
ATOM 4652 C CA . PHE B 1 222 ? 10.312 7.699 14.148 1 94.19 222 PHE B CA 1
ATOM 4653 C C . PHE B 1 222 ? 8.969 7.016 14.352 1 94.19 222 PHE B C 1
ATOM 4655 O O . PHE B 1 222 ? 8.055 7.598 14.945 1 94.19 222 PHE B O 1
ATOM 4662 N N . LEU B 1 223 ? 8.836 5.727 13.914 1 95.31 223 LEU B N 1
ATOM 4663 C CA . LEU B 1 223 ? 7.578 4.988 13.969 1 95.31 223 LEU B CA 1
ATOM 4664 C C . LEU B 1 223 ? 7.203 4.656 15.414 1 95.31 223 LEU B C 1
ATOM 4666 O O . LEU B 1 223 ? 6.02 4.621 15.758 1 95.31 223 LEU B O 1
ATOM 4670 N N . LEU B 1 224 ? 8.148 4.496 16.219 1 92.69 224 LEU B N 1
ATOM 4671 C CA . LEU B 1 224 ? 7.895 4.211 17.625 1 92.69 224 LEU B CA 1
ATOM 4672 C C . LEU B 1 224 ? 7.281 5.422 18.328 1 92.69 224 LEU B C 1
ATOM 4674 O O . LEU B 1 224 ? 6.52 5.273 19.281 1 92.69 224 LEU B O 1
ATOM 4678 N N . GLY B 1 225 ? 7.566 6.559 17.875 1 90.81 225 GLY B N 1
ATOM 4679 C CA . GLY B 1 225 ? 7.086 7.781 18.5 1 90.81 225 GLY B CA 1
ATOM 4680 C C . GLY B 1 225 ? 5.82 8.32 17.859 1 90.81 225 GLY B C 1
ATOM 4681 O O . GLY B 1 225 ? 5.195 9.242 18.391 1 90.81 225 GLY B O 1
ATOM 4682 N N . ALA B 1 226 ? 5.531 7.758 16.781 1 90.44 226 ALA B N 1
ATOM 4683 C CA . ALA B 1 226 ? 4.352 8.25 16.062 1 90.44 226 ALA B CA 1
ATOM 4684 C C . ALA B 1 226 ? 3.07 7.727 16.703 1 90.44 226 ALA B C 1
ATOM 4686 O O . ALA B 1 226 ? 3.025 6.586 17.188 1 90.44 226 ALA B O 1
ATOM 4687 N N . PRO B 1 227 ? 1.97 8.648 16.734 1 90.81 227 PRO B N 1
ATOM 4688 C CA . PRO B 1 227 ? 1.868 9.945 16.062 1 90.81 227 PRO B CA 1
ATOM 4689 C C . PRO B 1 227 ? 2.252 11.109 16.969 1 90.81 227 PRO B C 1
ATOM 4691 O O . PRO B 1 227 ? 2.215 12.266 16.531 1 90.81 227 PRO B O 1
ATOM 4694 N N . ALA B 1 228 ? 2.611 10.852 18.203 1 85.69 228 ALA B N 1
ATOM 4695 C CA . ALA B 1 228 ? 2.908 11.914 19.156 1 85.69 228 ALA B CA 1
ATOM 4696 C C . ALA B 1 228 ? 4 12.844 18.625 1 85.69 228 ALA B C 1
ATOM 4698 O O . ALA B 1 228 ? 3.9 14.062 18.75 1 85.69 228 ALA B O 1
ATOM 4699 N N . ASN B 1 229 ? 4.988 12.273 18.078 1 86.19 229 ASN B N 1
ATOM 4700 C CA . ASN B 1 229 ? 6.109 13.055 17.578 1 86.19 229 ASN B CA 1
ATOM 4701 C C . ASN B 1 229 ? 5.68 13.961 16.422 1 86.19 229 ASN B C 1
ATOM 4703 O O . ASN B 1 229 ? 6.234 15.047 16.25 1 86.19 229 ASN B O 1
ATOM 4707 N N . ILE B 1 230 ? 4.785 13.516 15.648 1 84.06 230 ILE B N 1
ATOM 4708 C CA . ILE B 1 230 ? 4.273 14.32 14.547 1 84.06 230 ILE B CA 1
ATOM 4709 C C . ILE B 1 230 ? 3.404 15.453 15.094 1 84.06 230 ILE B C 1
ATOM 4711 O O . ILE B 1 230 ? 3.496 16.594 14.633 1 84.06 230 ILE B O 1
ATOM 4715 N N . LEU B 1 231 ? 2.641 15.102 16.094 1 78.75 231 LEU B N 1
ATOM 4716 C CA . LEU B 1 231 ? 1.719 16.047 16.703 1 78.75 231 LEU B CA 1
ATOM 4717 C C . LEU B 1 231 ? 2.479 17.156 17.422 1 78.75 231 LEU B C 1
ATOM 4719 O O . LEU B 1 231 ? 2.033 18.312 17.453 1 78.75 231 LEU B O 1
ATOM 4723 N N . VAL B 1 232 ? 3.631 16.828 18.016 1 68.88 232 VAL B N 1
ATOM 4724 C CA . VAL B 1 232 ? 4.375 17.766 18.859 1 68.88 232 VAL B CA 1
ATOM 4725 C C . VAL B 1 232 ? 5.383 18.531 18 1 68.88 232 VAL B C 1
ATOM 4727 O O . VAL B 1 232 ? 5.527 19.75 18.141 1 68.88 232 VAL B O 1
ATOM 4730 N N . ARG B 1 233 ? 6.277 17.859 17.391 1 60.81 233 ARG B N 1
ATOM 4731 C CA . ARG B 1 233 ? 7.445 18.438 16.734 1 60.81 233 ARG B CA 1
ATOM 4732 C C . ARG B 1 233 ? 7.027 19.484 15.711 1 60.81 233 ARG B C 1
ATOM 4734 O O . ARG B 1 233 ? 7.598 20.578 15.672 1 60.81 233 ARG B O 1
ATOM 4741 N N . TYR B 1 234 ? 6.371 19.156 14.914 1 53.44 234 TYR B N 1
ATOM 4742 C CA . TYR B 1 234 ? 6.168 20.109 13.836 1 53.44 234 TYR B CA 1
ATOM 4743 C C . TYR B 1 234 ? 5.07 21.109 14.188 1 53.44 234 TYR B C 1
ATOM 4745 O O . TYR B 1 234 ? 4.652 21.906 13.344 1 53.44 234 TYR B O 1
ATOM 4753 N N . ARG B 1 235 ? 4.652 20.969 15.461 1 52 235 ARG B N 1
ATOM 4754 C CA . ARG B 1 235 ? 3.744 21.906 16.094 1 52 235 ARG B CA 1
ATOM 4755 C C . ARG B 1 235 ? 4.52 22.984 16.859 1 52 235 ARG B C 1
ATOM 4757 O O . ARG B 1 235 ? 3.92 23.859 17.484 1 52 235 ARG B O 1
ATOM 4764 N N . ASP B 1 236 ? 5.754 22.906 17.016 1 47.94 236 ASP B N 1
ATOM 4765 C CA . ASP B 1 236 ? 6.227 23.562 18.219 1 47.94 236 ASP B CA 1
ATOM 4766 C C . ASP B 1 236 ? 5.801 25.031 18.25 1 47.94 236 ASP B C 1
ATOM 4768 O O . ASP B 1 236 ? 6.523 25.906 17.766 1 47.94 236 ASP B O 1
ATOM 4772 N N . PRO B 1 237 ? 4.488 25.141 18.406 1 46.84 237 PRO B N 1
ATOM 4773 C CA . PRO B 1 237 ? 4.031 26.516 18.641 1 46.84 237 PRO B CA 1
ATOM 4774 C C . PRO B 1 237 ? 4.879 27.25 19.672 1 46.84 237 PRO B C 1
ATOM 4776 O O . PRO B 1 237 ? 4.848 28.484 19.75 1 46.84 237 PRO B O 1
ATOM 4779 N N . GLN B 1 238 ? 5.508 26.422 20.453 1 50.16 238 GLN B N 1
ATOM 4780 C CA . GLN B 1 238 ? 6.297 27.016 21.516 1 50.16 238 GLN B CA 1
ATOM 4781 C C . GLN B 1 238 ? 7.762 27.156 21.109 1 50.16 238 GLN B C 1
ATOM 4783 O O . GLN B 1 238 ? 8.602 27.562 21.922 1 50.16 238 GLN B O 1
ATOM 4788 N N . SER B 1 239 ? 7.98 26.688 19.859 1 64.5 239 SER B N 1
ATOM 4789 C CA . SER B 1 239 ? 9.328 26.984 19.375 1 64.5 239 SER B CA 1
ATOM 4790 C C . SER B 1 239 ? 9.602 28.484 19.406 1 64.5 239 SER B C 1
ATOM 4792 O O . SER B 1 239 ? 8.664 29.297 19.406 1 64.5 239 SER B O 1
ATOM 4794 N N . LEU B 1 240 ? 10.789 28.703 19.797 1 75.75 240 LEU B N 1
ATOM 4795 C CA . LEU B 1 240 ? 11.164 30.109 19.766 1 75.75 240 LEU B CA 1
ATOM 4796 C C . LEU B 1 240 ? 10.734 30.75 18.453 1 75.75 240 LEU B C 1
ATOM 4798 O O . LEU B 1 2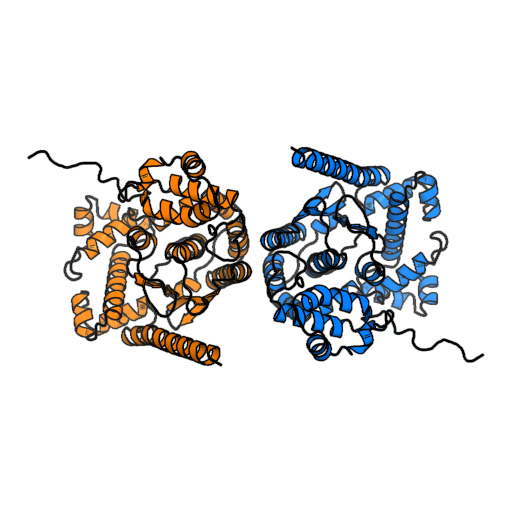40 ? 10.219 31.875 18.453 1 75.75 240 LEU B O 1
ATOM 4802 N N . ALA B 1 241 ? 10.719 29.875 17.484 1 76.5 241 ALA B N 1
ATOM 4803 C CA . ALA B 1 241 ? 10.328 30.375 16.172 1 76.5 241 ALA B CA 1
ATOM 4804 C C . ALA B 1 241 ? 8.836 30.688 16.125 1 76.5 241 ALA B C 1
ATOM 4806 O O . ALA B 1 241 ? 8.438 31.75 15.641 1 76.5 241 ALA B O 1
ATOM 4807 N N . ALA B 1 242 ? 8.102 29.844 16.625 1 73.25 242 ALA B N 1
ATOM 4808 C CA . ALA B 1 242 ? 6.652 30.047 16.609 1 73.25 242 ALA B CA 1
ATOM 4809 C C . ALA B 1 242 ? 6.25 31.25 17.453 1 73.25 242 ALA B C 1
ATOM 4811 O O . ALA B 1 242 ? 5.395 32.031 17.047 1 73.25 242 ALA B O 1
ATOM 4812 N N . ARG B 1 243 ? 6.914 31.391 18.578 1 78.62 243 ARG B N 1
ATOM 4813 C CA . ARG B 1 243 ? 6.633 32.531 19.453 1 78.62 243 ARG B CA 1
ATOM 4814 C C . ARG B 1 243 ? 7.051 33.844 18.797 1 78.62 243 ARG B C 1
ATOM 4816 O O . ARG B 1 243 ? 6.352 34.844 18.922 1 78.62 243 ARG B O 1
ATOM 4823 N N . ILE B 1 244 ? 8.102 33.75 18.172 1 86.56 244 ILE B N 1
ATOM 4824 C CA . ILE B 1 244 ? 8.586 34.938 17.484 1 86.56 244 ILE B CA 1
ATOM 4825 C C . ILE B 1 244 ? 7.621 35.312 16.359 1 86.56 244 ILE B C 1
ATOM 4827 O O . ILE B 1 244 ? 7.254 36.5 16.203 1 86.56 244 ILE B O 1
ATOM 4831 N N . LYS B 1 245 ? 7.141 34.312 15.695 1 81.88 245 LYS B N 1
ATOM 4832 C CA . LYS B 1 245 ? 6.211 34.562 14.602 1 81.88 245 LYS B CA 1
ATOM 4833 C C . LYS B 1 245 ? 4.906 35.156 15.133 1 81.88 245 LYS B C 1
ATOM 4835 O O .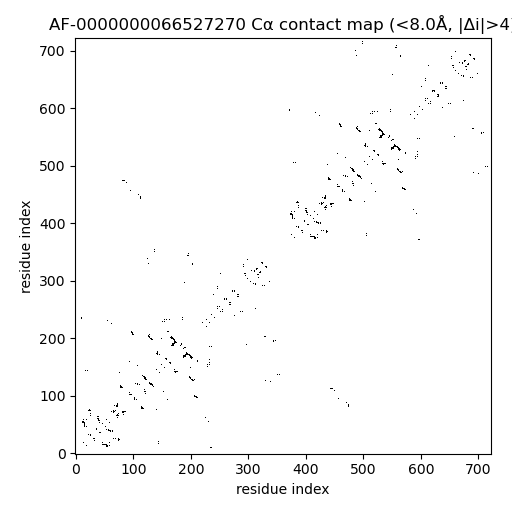 LYS B 1 245 ? 4.375 36.125 14.562 1 81.88 245 LYS B O 1
ATOM 4840 N N . ALA B 1 246 ? 4.461 34.656 16.156 1 79.62 246 ALA B N 1
ATOM 4841 C CA . ALA B 1 246 ? 3.248 35.188 16.781 1 79.62 246 ALA B CA 1
ATOM 4842 C C . ALA B 1 246 ? 3.436 36.625 17.219 1 79.62 246 ALA B C 1
ATOM 4844 O O . ALA B 1 246 ? 2.545 37.469 17.031 1 79.62 246 ALA B O 1
ATOM 4845 N N . TYR B 1 247 ? 4.582 36.875 17.797 1 86.94 247 TYR B N 1
ATOM 4846 C CA . TYR B 1 247 ? 4.926 38.219 18.219 1 86.94 247 TYR B CA 1
ATOM 4847 C C . TYR B 1 247 ? 4.973 39.188 17.031 1 86.94 247 TYR B C 1
ATOM 4849 O O . TYR B 1 247 ? 4.402 40.25 17.078 1 86.94 247 TYR B O 1
ATOM 4857 N N . LEU B 1 248 ? 5.535 38.719 15.992 1 90.12 248 LEU B N 1
ATOM 4858 C CA . LEU B 1 248 ? 5.645 39.562 14.789 1 90.12 248 LEU B CA 1
ATOM 4859 C C . LEU B 1 248 ? 4.266 39.844 14.203 1 90.12 248 LEU B C 1
ATOM 4861 O O . LEU B 1 248 ? 4.008 40.969 13.742 1 90.12 248 LEU B O 1
ATOM 4865 N N . ARG B 1 249 ? 3.4 38.875 14.289 1 85.12 249 ARG B N 1
ATOM 4866 C CA . ARG B 1 249 ? 2.061 39.031 13.727 1 85.12 249 ARG B CA 1
ATOM 4867 C C . ARG B 1 249 ? 1.247 40.031 14.531 1 85.12 249 ARG B C 1
ATOM 4869 O O . ARG B 1 249 ? 0.294 40.625 14.008 1 85.12 249 ARG B O 1
ATOM 4876 N N . SER B 1 250 ? 1.653 40.156 15.719 1 86.25 250 SER B N 1
ATOM 4877 C CA . SER B 1 250 ? 0.944 41.094 16.578 1 86.25 250 SER B CA 1
ATOM 4878 C C . SER B 1 250 ? 1.38 42.531 16.328 1 86.25 250 SER B C 1
ATOM 4880 O O . SER B 1 250 ? 0.743 43.469 16.797 1 86.25 250 SER B O 1
ATOM 4882 N N . LEU B 1 251 ? 2.383 42.75 15.516 1 88.62 251 LEU B N 1
ATOM 4883 C CA . LEU B 1 251 ? 2.93 44.062 15.195 1 88.62 251 LEU B CA 1
ATOM 4884 C C . LEU B 1 251 ? 2.729 44.406 13.719 1 88.62 251 LEU B C 1
ATOM 4886 O O . LEU B 1 251 ? 2.584 43.5 12.891 1 88.62 251 LEU B O 1
ATOM 4890 N N . ARG B 1 252 ? 2.605 45.688 13.477 1 88.81 252 ARG B N 1
ATOM 4891 C CA . ARG B 1 252 ? 2.691 46.094 12.078 1 88.81 252 ARG B CA 1
ATOM 4892 C C . ARG B 1 252 ? 4.074 45.812 11.508 1 88.81 252 ARG B C 1
ATOM 4894 O O . ARG B 1 252 ? 5.086 46.031 12.164 1 88.81 252 ARG B O 1
ATOM 4901 N N . PRO B 1 253 ? 4.09 45.281 10.289 1 90.5 253 PRO B N 1
ATOM 4902 C CA . PRO B 1 253 ? 5.379 44.875 9.719 1 90.5 253 PRO B CA 1
ATOM 4903 C C . PRO B 1 253 ? 6.398 46.031 9.695 1 90.5 253 PRO B C 1
ATOM 4905 O O . PRO B 1 253 ? 7.594 45.781 9.891 1 90.5 253 PRO B O 1
ATOM 4908 N N . GLY B 1 254 ? 5.988 47.188 9.477 1 86.31 254 GLY B N 1
ATOM 4909 C CA . GLY B 1 254 ? 6.883 48.312 9.5 1 86.31 254 GLY B CA 1
ATOM 4910 C C . GLY B 1 254 ? 7.5 48.562 10.859 1 86.31 254 GLY B C 1
ATOM 4911 O O . GLY B 1 254 ? 8.5 49.281 10.977 1 86.31 254 GLY B O 1
ATOM 4912 N N . ARG B 1 255 ? 6.988 47.938 11.93 1 89.5 255 ARG B N 1
ATOM 4913 C CA . ARG B 1 255 ? 7.426 48.188 13.297 1 89.5 255 ARG B CA 1
ATOM 4914 C C . ARG B 1 255 ? 8.117 46.969 13.875 1 89.5 255 ARG B C 1
ATOM 4916 O O . ARG B 1 255 ? 8.289 46.844 15.094 1 89.5 255 ARG B O 1
ATOM 4923 N N . TRP B 1 256 ? 8.406 45.969 13.008 1 94.12 256 TRP B N 1
ATOM 4924 C CA . TRP B 1 256 ? 9.07 44.781 13.492 1 94.12 256 TRP B CA 1
ATOM 4925 C C . TRP B 1 256 ? 10.422 45.094 14.109 1 94.12 256 TRP B C 1
ATOM 4927 O O . TRP B 1 256 ? 11.188 45.906 13.555 1 94.12 256 TRP B O 1
ATOM 4937 N N . PRO B 1 257 ? 10.719 44.531 15.266 1 93.81 257 PRO B N 1
ATOM 4938 C CA . PRO B 1 257 ? 11.984 44.812 15.938 1 93.81 257 PRO B CA 1
ATOM 4939 C C . PRO B 1 257 ? 13.188 44.219 15.211 1 93.81 257 PRO B C 1
ATOM 4941 O O . PRO B 1 257 ? 13.039 43.281 14.414 1 93.81 257 PRO B O 1
ATOM 4944 N N . ASP B 1 258 ? 14.305 44.906 15.336 1 93.19 258 ASP B N 1
ATOM 4945 C CA . ASP B 1 258 ? 15.547 44.25 14.906 1 93.19 258 ASP B CA 1
ATOM 4946 C C . ASP B 1 258 ? 15.93 43.125 15.867 1 93.19 258 ASP B C 1
ATOM 4948 O O . ASP B 1 258 ? 15.234 42.875 16.844 1 93.19 258 ASP B O 1
ATOM 4952 N N . ALA B 1 259 ? 16.984 42.438 15.562 1 93.12 259 ALA B N 1
ATOM 4953 C CA . ALA B 1 259 ? 17.375 41.219 16.297 1 93.12 259 ALA B CA 1
ATOM 4954 C C . ALA B 1 259 ? 17.641 41.531 17.766 1 93.12 259 ALA B C 1
ATOM 4956 O O . ALA B 1 259 ? 17.281 40.75 18.641 1 93.12 259 ALA B O 1
ATOM 4957 N N . ASP B 1 260 ? 18.266 42.688 17.969 1 92.88 260 ASP B N 1
ATOM 4958 C CA . ASP B 1 260 ? 18.594 43.094 19.344 1 92.88 260 ASP B CA 1
ATOM 4959 C C . ASP B 1 260 ? 17.328 43.375 20.156 1 92.88 260 ASP B C 1
ATOM 4961 O O . ASP B 1 260 ? 17.188 42.906 21.281 1 92.88 260 ASP B O 1
ATOM 4965 N N . ALA B 1 261 ? 16.453 44.125 19.547 1 94.44 261 ALA B N 1
ATOM 4966 C CA . ALA B 1 261 ? 15.195 44.469 20.203 1 94.44 261 ALA B CA 1
ATOM 4967 C C . ALA B 1 261 ? 14.359 43.219 20.438 1 94.44 261 ALA B C 1
ATOM 4969 O O . ALA B 1 261 ? 13.688 43.062 21.453 1 94.44 261 ALA B O 1
ATOM 4970 N N . LEU B 1 262 ? 14.398 42.281 19.438 1 94.81 262 LEU B N 1
ATOM 4971 C CA . LEU B 1 262 ? 13.672 41.031 19.562 1 94.81 262 LEU B CA 1
ATOM 4972 C C . LEU B 1 262 ? 14.203 40.188 20.734 1 94.81 262 LEU B C 1
ATOM 4974 O O . LEU B 1 262 ? 13.43 39.625 21.5 1 94.81 262 LEU B O 1
ATOM 4978 N N . ALA B 1 263 ? 15.516 40.094 20.781 1 94 263 ALA B N 1
ATOM 4979 C CA . ALA B 1 263 ? 16.141 39.344 21.875 1 94 263 ALA B CA 1
ATOM 4980 C C . ALA B 1 263 ? 15.719 39.906 23.234 1 94 263 ALA B C 1
ATOM 4982 O O . ALA B 1 263 ? 15.422 39.125 24.141 1 94 263 ALA B O 1
ATOM 4983 N N . GLY B 1 264 ? 15.734 41.219 23.328 1 92.19 264 GLY B N 1
ATOM 4984 C CA . GLY B 1 264 ? 15.273 41.875 24.562 1 92.19 264 GLY B CA 1
ATOM 4985 C C . GLY B 1 264 ? 13.852 41.5 24.922 1 92.19 264 GLY B C 1
ATOM 4986 O O . GLY B 1 264 ? 13.555 41.219 26.094 1 92.19 264 GLY B O 1
ATOM 4987 N N . HIS B 1 265 ? 13.016 41.469 23.922 1 92.62 265 HIS B N 1
ATOM 4988 C CA . HIS B 1 265 ? 11.609 41.156 24.141 1 92.62 265 HIS B CA 1
ATOM 4989 C C . HIS B 1 265 ? 11.453 39.75 24.703 1 92.62 265 HIS B C 1
ATOM 4991 O O . HIS B 1 265 ? 10.57 39.5 25.531 1 92.62 265 HIS B O 1
ATOM 4997 N N . PHE B 1 266 ? 12.25 38.844 24.266 1 91.31 266 PHE B N 1
ATOM 4998 C CA . PHE B 1 266 ? 12.148 37.469 24.688 1 91.31 266 PHE B CA 1
ATOM 4999 C C . PHE B 1 266 ? 13.133 37.156 25.812 1 91.31 266 PHE B C 1
ATOM 5001 O O . PHE B 1 266 ? 13.422 36 26.094 1 91.31 266 PHE B O 1
ATOM 5008 N N . PHE B 1 267 ? 13.711 38.219 26.359 1 91.69 267 PHE B N 1
ATOM 5009 C CA . PHE B 1 267 ? 14.57 38.188 27.547 1 91.69 267 PHE B CA 1
ATOM 5010 C C . PHE B 1 267 ? 15.758 37.25 27.328 1 91.69 267 PHE B C 1
ATOM 5012 O O . PHE B 1 267 ? 16.078 36.438 28.172 1 91.69 267 PHE B O 1
ATOM 5019 N N . MET B 1 268 ? 16.312 37.438 26.141 1 91.06 268 MET B N 1
ATOM 5020 C CA . MET B 1 268 ? 17.516 36.656 25.812 1 91.06 268 MET B CA 1
ATOM 5021 C C . MET B 1 268 ? 18.578 37.531 25.172 1 91.06 268 MET B C 1
ATOM 5023 O O . MET B 1 268 ? 18.266 38.625 24.703 1 91.06 268 MET B O 1
ATOM 5027 N N . ALA B 1 269 ? 19.859 37.031 25.219 1 92.12 269 ALA B N 1
ATOM 5028 C CA . ALA B 1 269 ? 20.922 37.688 24.453 1 92.12 269 ALA B CA 1
ATOM 5029 C C . ALA B 1 269 ? 20.766 37.438 22.969 1 92.12 269 ALA B C 1
ATOM 5031 O O . ALA B 1 269 ? 20.266 36.375 22.562 1 92.12 269 ALA B O 1
ATOM 5032 N N . PRO B 1 270 ? 21.141 38.469 22.219 1 92.75 270 PRO B N 1
ATOM 5033 C CA . PRO B 1 270 ? 21.062 38.25 20.766 1 92.75 270 PRO B CA 1
ATOM 5034 C C . PRO B 1 270 ? 21.781 36.969 20.328 1 92.75 270 PRO B C 1
ATOM 5036 O O . PRO B 1 270 ? 21.312 36.281 19.406 1 92.75 270 PRO B O 1
ATOM 5039 N N . SER B 1 271 ? 22.859 36.719 21.016 1 92.5 271 SER B N 1
ATOM 5040 C CA . SER B 1 271 ? 23.609 35.5 20.672 1 92.5 271 SER B CA 1
ATOM 5041 C C . SER B 1 271 ? 22.812 34.25 21 1 92.5 271 SER B C 1
ATOM 5043 O O . SER B 1 271 ? 22.828 33.281 20.25 1 92.5 271 SER B O 1
ATOM 5045 N N . THR B 1 272 ? 22.125 34.219 22.078 1 91.75 272 THR B N 1
ATOM 5046 C CA . THR B 1 272 ? 21.266 33.125 22.5 1 91.75 272 THR B CA 1
ATOM 5047 C C . THR B 1 272 ? 20.078 32.938 21.547 1 91.75 272 THR B C 1
ATOM 5049 O O . THR B 1 272 ? 19.719 31.828 21.188 1 91.75 272 THR B O 1
ATOM 5052 N N . LEU B 1 273 ? 19.484 34.062 21.156 1 92.62 273 LEU B N 1
ATOM 5053 C CA . LEU B 1 273 ? 18.391 34.031 20.203 1 92.62 273 LEU B CA 1
ATOM 5054 C C . LEU B 1 273 ? 18.812 33.375 18.891 1 92.62 273 LEU B C 1
ATOM 5056 O O . LEU B 1 273 ? 18.125 32.5 18.375 1 92.62 273 LEU B O 1
ATOM 5060 N N . ARG B 1 274 ? 19.938 33.812 18.422 1 89.69 274 ARG B N 1
ATOM 5061 C CA . ARG B 1 274 ? 20.453 33.281 17.156 1 89.69 274 ARG B CA 1
ATOM 5062 C C . ARG B 1 274 ? 20.734 31.781 17.266 1 89.69 274 ARG B C 1
ATOM 5064 O O . ARG B 1 274 ? 20.422 31.016 16.359 1 89.69 274 ARG B O 1
ATOM 5071 N N . ARG B 1 275 ? 21.344 31.359 18.328 1 86.19 275 ARG B N 1
ATOM 5072 C CA . ARG B 1 275 ? 21.656 29.953 18.547 1 86.19 275 ARG B CA 1
ATOM 5073 C C . ARG B 1 275 ? 20.391 29.109 18.625 1 86.19 275 ARG B C 1
ATOM 5075 O O . ARG B 1 275 ? 20.312 28.047 17.984 1 86.19 275 ARG B O 1
ATOM 5082 N N . LYS B 1 276 ? 19.422 29.562 19.328 1 82.38 276 LYS B N 1
ATOM 5083 C CA . LYS B 1 276 ? 18.172 28.828 19.516 1 82.38 276 LYS B CA 1
ATOM 5084 C C . LYS B 1 276 ? 17.406 28.703 18.203 1 82.38 276 LYS B C 1
ATOM 5086 O O . LYS B 1 276 ? 16.828 27.656 17.906 1 82.38 276 LYS B O 1
ATOM 5091 N N . LEU B 1 277 ? 17.391 29.75 17.516 1 83.31 277 LEU B N 1
ATOM 5092 C CA . LEU B 1 277 ? 16.734 29.719 16.219 1 83.31 277 LEU B CA 1
ATOM 5093 C C . LEU B 1 277 ? 17.469 28.781 15.258 1 83.31 277 LEU B C 1
ATOM 5095 O O . LEU B 1 277 ? 16.828 28.047 14.5 1 83.31 277 LEU B O 1
ATOM 5099 N N . SER B 1 278 ? 18.781 28.812 15.391 1 79.25 278 SER B N 1
ATOM 5100 C CA . SER B 1 278 ? 19.578 27.922 14.555 1 79.25 278 SER B CA 1
ATOM 5101 C C . SER B 1 278 ? 19.297 26.453 14.875 1 79.25 278 SER B C 1
ATOM 5103 O O . SER B 1 278 ? 19.25 25.625 13.977 1 79.25 278 SER B O 1
ATOM 5105 N N . LEU B 1 279 ? 19.062 26.188 16.094 1 67.12 279 LEU B N 1
ATOM 5106 C CA . LEU B 1 279 ? 18.719 24.828 16.531 1 67.12 279 LEU B CA 1
ATOM 5107 C C . LEU B 1 279 ? 17.391 24.391 15.922 1 67.12 279 LEU B C 1
ATOM 5109 O O . LEU B 1 279 ? 17.172 23.203 15.695 1 67.12 279 LEU B O 1
ATOM 5113 N N . GLU B 1 280 ? 16.688 25.453 15.711 1 67.25 280 GLU B N 1
ATOM 5114 C CA . GLU B 1 280 ? 15.391 25.156 15.094 1 67.25 280 GLU B CA 1
ATOM 5115 C C . GLU B 1 280 ? 15.477 25.25 13.57 1 67.25 280 GLU B C 1
ATOM 5117 O O . GLU B 1 280 ? 14.453 25.203 12.883 1 67.25 280 GLU B O 1
ATOM 5122 N N . GLY B 1 281 ? 16.688 25.484 13.102 1 67.19 281 GLY B N 1
ATOM 5123 C CA . GLY B 1 281 ? 16.875 25.641 11.672 1 67.19 281 GLY B CA 1
ATOM 5124 C C . GLY B 1 281 ? 16.297 26.922 11.125 1 67.19 281 GLY B C 1
ATOM 5125 O O . GLY B 1 281 ? 15.891 26.984 9.961 1 67.19 281 GLY B O 1
ATOM 5126 N N . GLN B 1 282 ? 16.078 27.828 12.023 1 74.75 282 GLN B N 1
ATOM 5127 C CA . GLN B 1 282 ? 15.461 29.094 11.656 1 74.75 282 GLN B CA 1
ATOM 5128 C C . GLN B 1 282 ? 16.422 30.25 11.883 1 74.75 282 GLN B C 1
ATOM 5130 O O . GLN B 1 282 ? 17.422 30.109 12.586 1 74.75 282 GLN B O 1
ATOM 5135 N N . SER B 1 283 ? 16.25 31.359 11.172 1 85.19 283 SER B N 1
ATOM 5136 C CA . SER B 1 283 ? 16.844 32.656 11.438 1 85.19 283 SER B CA 1
ATOM 5137 C C . SER B 1 283 ? 15.781 33.719 11.609 1 85.19 283 SER B C 1
ATOM 5139 O O . SER B 1 283 ? 14.641 33.562 11.188 1 85.19 283 SER B O 1
ATOM 5141 N N . TYR B 1 284 ? 16.125 34.812 12.297 1 89.31 284 TYR B N 1
ATOM 5142 C CA . TYR B 1 284 ? 15.148 35.875 12.492 1 89.31 284 TYR B CA 1
ATOM 5143 C C . TYR B 1 284 ? 14.664 36.438 11.156 1 89.31 284 TYR B C 1
ATOM 5145 O O . TYR B 1 284 ? 13.469 36.625 10.961 1 89.31 284 TYR B O 1
ATOM 5153 N N . GLN B 1 285 ? 15.617 36.531 10.266 1 88.06 285 GLN B N 1
ATOM 5154 C CA . GLN B 1 285 ? 15.25 37.031 8.953 1 88.06 285 GLN B CA 1
ATOM 5155 C C . GLN B 1 285 ? 14.297 36.094 8.242 1 88.06 285 GLN B C 1
ATOM 5157 O O . GLN B 1 285 ? 13.336 36.531 7.598 1 88.06 285 GLN B O 1
ATOM 5162 N N . ALA B 1 286 ? 14.539 34.844 8.438 1 82.94 286 ALA B N 1
ATOM 5163 C CA . ALA B 1 286 ? 13.672 33.844 7.828 1 82.94 286 ALA B CA 1
ATOM 5164 C C . AL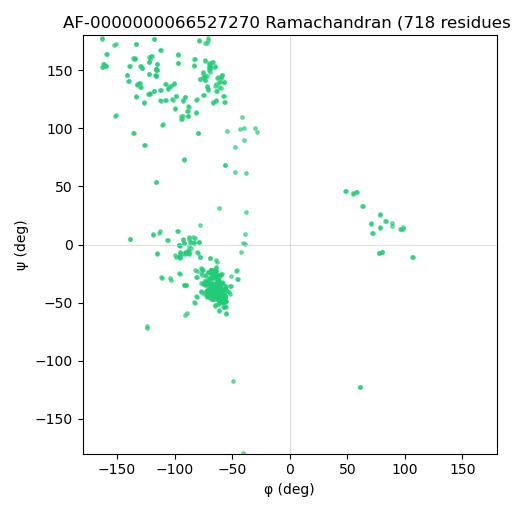A B 1 286 ? 12.266 33.906 8.414 1 82.94 286 ALA B C 1
ATOM 5166 O O . ALA B 1 286 ? 11.273 33.781 7.691 1 82.94 286 ALA B O 1
ATOM 5167 N N . LEU B 1 287 ? 12.227 34.094 9.68 1 85.19 287 LEU B N 1
ATOM 5168 C CA . LEU B 1 287 ? 10.93 34.188 10.352 1 85.19 287 LEU B CA 1
ATOM 5169 C C . LEU B 1 287 ? 10.156 35.406 9.875 1 85.19 287 LEU B C 1
ATOM 5171 O O . LEU B 1 287 ? 8.945 35.344 9.641 1 85.19 287 LEU B O 1
ATOM 5175 N N . LYS B 1 288 ? 10.852 36.562 9.75 1 87.75 288 LYS B N 1
ATOM 5176 C CA . LYS B 1 288 ? 10.234 37.781 9.219 1 87.75 288 LYS B CA 1
ATOM 5177 C C . LYS B 1 288 ? 9.672 37.531 7.82 1 87.75 288 LYS B C 1
ATOM 5179 O O . LYS B 1 288 ? 8.539 37.906 7.527 1 87.75 288 LYS B O 1
ATOM 5184 N N . ASP B 1 289 ? 10.477 36.844 7.086 1 83.06 289 ASP B N 1
ATOM 5185 C CA . ASP B 1 289 ? 10.07 36.562 5.711 1 83.06 289 ASP B CA 1
ATOM 5186 C C . ASP B 1 289 ? 8.844 35.656 5.672 1 83.06 289 ASP B C 1
ATOM 5188 O O . ASP B 1 289 ? 7.93 35.875 4.875 1 83.06 289 ASP B O 1
ATOM 5192 N N . GLN B 1 290 ? 8.883 34.688 6.492 1 78.31 290 GLN B N 1
ATOM 5193 C CA . GLN B 1 290 ? 7.758 33.75 6.566 1 78.31 290 GLN B CA 1
ATOM 5194 C C . GLN B 1 290 ? 6.473 34.469 6.961 1 78.31 290 GLN B C 1
ATOM 5196 O O . GLN B 1 290 ? 5.426 34.281 6.348 1 78.31 290 GLN B O 1
ATOM 5201 N N . VAL B 1 291 ? 6.531 35.281 7.98 1 83 291 VAL B N 1
ATOM 5202 C CA . VAL B 1 291 ? 5.359 36 8.453 1 83 291 VAL B CA 1
ATOM 5203 C C . VAL B 1 291 ? 4.871 36.969 7.363 1 83 291 VAL B C 1
ATOM 5205 O O . VAL B 1 291 ? 3.67 37.062 7.105 1 83 291 VAL B O 1
ATOM 5208 N N . ARG B 1 292 ? 5.816 37.625 6.711 1 86.56 292 ARG B N 1
ATOM 5209 C CA . ARG B 1 292 ? 5.465 38.562 5.637 1 86.56 292 ARG B CA 1
ATOM 5210 C C . ARG B 1 292 ? 4.77 37.812 4.496 1 86.56 292 ARG B C 1
ATOM 5212 O O . ARG B 1 292 ? 3.775 38.312 3.951 1 86.56 292 ARG B O 1
ATOM 5219 N N . ARG B 1 293 ? 5.34 36.75 4.145 1 79.75 293 ARG B N 1
ATOM 5220 C CA . ARG B 1 293 ? 4.742 35.906 3.104 1 79.75 293 ARG B CA 1
ATOM 5221 C C . ARG B 1 293 ? 3.316 35.531 3.471 1 79.75 293 ARG B C 1
ATOM 5223 O O . ARG B 1 293 ? 2.395 35.688 2.668 1 79.75 293 ARG B O 1
ATOM 5230 N N . ASP B 1 294 ? 3.223 35 4.617 1 75.75 294 ASP B N 1
ATOM 5231 C CA . ASP B 1 294 ? 1.916 34.562 5.078 1 75.75 294 ASP B CA 1
ATOM 5232 C C . ASP B 1 294 ? 0.898 35.688 5.055 1 75.75 294 ASP B C 1
ATOM 5234 O O . ASP B 1 294 ? -0.244 35.5 4.633 1 75.75 294 ASP B O 1
ATOM 5238 N N . LEU B 1 295 ? 1.301 36.812 5.512 1 80.44 295 LEU B N 1
ATOM 5239 C CA . LEU B 1 295 ? 0.443 37.969 5.52 1 80.44 295 LEU B CA 1
ATOM 5240 C C . LEU B 1 295 ? 0.09 38.406 4.098 1 80.44 295 LEU B C 1
ATOM 5242 O O . LEU B 1 295 ? -1.06 38.75 3.816 1 80.44 295 LEU B O 1
ATOM 5246 N N . ALA B 1 296 ? 1.068 38.344 3.262 1 84 296 ALA B N 1
ATOM 5247 C CA . ALA B 1 296 ? 0.854 38.688 1.863 1 84 296 ALA B CA 1
ATOM 5248 C C . ALA B 1 296 ? -0.184 37.781 1.212 1 84 296 ALA B C 1
ATOM 5250 O O . ALA B 1 296 ? -1.131 38.281 0.583 1 84 296 ALA B O 1
ATOM 5251 N N . ILE B 1 297 ? 0.022 36.531 1.409 1 79.56 297 ILE B N 1
ATOM 5252 C CA . ILE B 1 297 ? -0.861 35.531 0.822 1 79.56 297 ILE B CA 1
ATOM 5253 C C . ILE B 1 297 ? -2.277 35.719 1.367 1 79.56 297 ILE B C 1
ATOM 5255 O O . ILE B 1 297 ? -3.248 35.688 0.607 1 79.56 297 ILE B O 1
ATOM 5259 N N . ALA B 1 298 ? -2.398 35.906 2.625 1 75.12 298 ALA B N 1
ATOM 5260 C CA . ALA B 1 298 ? -3.699 36.094 3.256 1 75.12 298 ALA B CA 1
ATOM 5261 C C . ALA B 1 298 ? -4.402 37.344 2.68 1 75.12 298 ALA B C 1
ATOM 5263 O O . ALA B 1 298 ? -5.609 37.312 2.428 1 75.12 298 ALA B O 1
ATOM 5264 N N . ARG B 1 299 ? -3.674 38.344 2.49 1 80.25 299 ARG B N 1
ATOM 5265 C CA . ARG B 1 299 ? -4.227 39.562 1.956 1 80.25 299 ARG B CA 1
ATOM 5266 C C . ARG B 1 299 ? -4.641 39.406 0.497 1 80.25 299 ARG B C 1
ATOM 5268 O O . ARG B 1 299 ? -5.672 39.938 0.075 1 80.25 299 ARG B O 1
ATOM 5275 N N . LEU B 1 300 ? -3.85 38.719 -0.219 1 79.38 300 LEU B N 1
ATOM 5276 C CA . LEU B 1 300 ? -4.168 38.438 -1.619 1 79.38 300 LEU B CA 1
ATOM 5277 C C . LEU B 1 300 ? -5.422 37.594 -1.741 1 79.38 300 LEU B C 1
ATOM 5279 O O . LEU B 1 300 ? -6.285 37.844 -2.58 1 79.38 300 LEU B O 1
ATOM 5283 N N . ASP B 1 301 ? -5.43 36.656 -0.89 1 72.12 301 ASP B N 1
ATOM 5284 C CA . ASP B 1 301 ? -6.578 35.75 -0.881 1 72.12 301 ASP B CA 1
ATOM 5285 C C . ASP B 1 301 ? -7.852 36.469 -0.469 1 72.12 301 ASP B C 1
ATOM 5287 O O . ASP B 1 301 ? -8.953 36.125 -0.883 1 72.12 301 ASP B O 1
ATOM 5291 N N . ALA B 1 302 ? -7.66 37.5 0.337 1 71.38 302 ALA B N 1
ATOM 5292 C CA . ALA B 1 302 ? -8.781 38.312 0.8 1 71.38 302 ALA B CA 1
ATOM 5293 C C . ALA B 1 302 ? -9.164 39.375 -0.235 1 71.38 302 ALA B C 1
ATOM 5295 O O . ALA B 1 302 ? -10.047 40.188 0.006 1 71.38 302 ALA B O 1
ATOM 5296 N N . GLY B 1 303 ? -8.43 39.344 -1.373 1 75.31 303 GLY B N 1
ATOM 5297 C CA . GLY B 1 303 ? -8.844 40.188 -2.482 1 75.31 303 GLY B CA 1
ATOM 5298 C C . GLY B 1 303 ? -8.062 41.5 -2.566 1 75.31 303 GLY B C 1
ATOM 5299 O O . GLY B 1 303 ? -8.508 42.438 -3.205 1 75.31 303 GLY B O 1
ATOM 5300 N N . ALA B 1 304 ? -7.016 41.594 -1.906 1 72.25 304 ALA B N 1
ATOM 5301 C CA . ALA B 1 304 ? -6.207 42.812 -1.995 1 72.25 304 ALA B CA 1
ATOM 5302 C C . ALA B 1 304 ? -5.789 43.094 -3.436 1 72.25 304 ALA B C 1
ATOM 5304 O O . ALA B 1 304 ? -5.254 42.188 -4.113 1 72.25 304 ALA B O 1
ATOM 5305 N N . ALA B 1 305 ? -6.16 44.219 -3.84 1 69.19 305 ALA B N 1
ATOM 5306 C CA . ALA B 1 305 ? -5.996 44.531 -5.262 1 69.19 305 ALA B CA 1
ATOM 5307 C C . ALA B 1 305 ? -4.805 45.438 -5.492 1 69.19 305 ALA B C 1
ATOM 5309 O O . ALA B 1 305 ? -4.215 45.469 -6.578 1 69.19 305 ALA B O 1
ATOM 5310 N N . ASN B 1 306 ? -4.473 46.25 -4.621 1 83 306 ASN B N 1
ATOM 5311 C CA . ASN B 1 306 ? -3.377 47.188 -4.801 1 83 306 ASN B CA 1
ATOM 5312 C C . ASN B 1 306 ? -2.066 46.625 -4.246 1 83 306 ASN B C 1
ATOM 5314 O O . ASN B 1 306 ? -1.838 46.656 -3.035 1 83 306 ASN B O 1
ATOM 5318 N N . PHE B 1 307 ? -1.237 46.281 -5.098 1 87.12 307 PHE B N 1
ATOM 5319 C CA . PHE B 1 307 ? 0.002 45.625 -4.719 1 87.12 307 PHE B CA 1
ATOM 5320 C C . PHE B 1 307 ? 0.98 46.625 -4.094 1 87.12 307 PHE B C 1
ATOM 5322 O O . PHE B 1 307 ? 1.743 46.25 -3.193 1 87.12 307 PHE B O 1
ATOM 5329 N N . ALA B 1 308 ? 0.89 47.844 -4.613 1 86.69 308 ALA B N 1
ATOM 5330 C CA . ALA B 1 308 ? 1.773 48.844 -4.055 1 86.69 308 ALA B CA 1
ATOM 5331 C C . ALA B 1 308 ? 1.438 49.125 -2.592 1 86.69 308 ALA B C 1
ATOM 5333 O O . ALA B 1 308 ? 2.334 49.25 -1.754 1 86.69 308 ALA B O 1
ATOM 5334 N N . GLU B 1 309 ? 0.193 49.25 -2.338 1 88.88 309 GLU B N 1
ATOM 5335 C CA . GLU B 1 309 ? -0.264 49.469 -0.968 1 88.88 309 GLU B CA 1
ATOM 5336 C C . GLU B 1 309 ? 0.062 48.281 -0.086 1 88.88 309 GLU B C 1
ATOM 5338 O O . GLU B 1 309 ? 0.46 48.438 1.069 1 88.88 309 GLU B O 1
ATOM 5343 N N . LEU B 1 310 ? -0.147 47.156 -0.635 1 90.44 310 LEU B N 1
ATOM 5344 C CA . LEU B 1 310 ? 0.157 45.938 0.091 1 90.44 310 LEU B CA 1
ATOM 5345 C C . LEU B 1 310 ? 1.642 45.844 0.431 1 90.44 310 LEU B C 1
ATOM 5347 O O . LEU B 1 310 ? 2.01 45.438 1.529 1 90.44 310 LEU B O 1
ATOM 5351 N N . ALA B 1 311 ? 2.451 46.25 -0.483 1 90.75 311 ALA B N 1
ATOM 5352 C CA . ALA B 1 311 ? 3.896 46.25 -0.279 1 90.75 311 ALA B CA 1
ATOM 5353 C C . ALA B 1 311 ? 4.277 47.125 0.913 1 90.75 311 ALA B C 1
ATOM 5355 O O . ALA B 1 311 ? 5.055 46.719 1.775 1 90.75 311 ALA B O 1
ATOM 5356 N N . LEU B 1 312 ? 3.695 48.312 0.933 1 88.44 312 LEU B N 1
ATOM 5357 C CA . LEU B 1 312 ? 3.979 49.25 2.01 1 88.44 312 LEU B CA 1
ATOM 5358 C C . LEU B 1 312 ? 3.471 48.719 3.346 1 88.44 312 LEU B C 1
ATOM 5360 O O . LEU B 1 312 ? 4.152 48.844 4.367 1 88.44 312 LEU B O 1
ATOM 5364 N N . GLU B 1 313 ? 2.357 48.156 3.268 1 88.75 313 GLU B N 1
ATOM 5365 C CA . GLU B 1 313 ? 1.76 47.594 4.465 1 88.75 313 GLU B CA 1
ATOM 5366 C C . GLU B 1 313 ? 2.639 46.469 5.039 1 88.75 313 GLU B C 1
ATOM 5368 O O . GLU B 1 313 ? 2.711 46.312 6.258 1 88.75 313 GLU B O 1
ATOM 5373 N N . LEU B 1 314 ? 3.277 45.844 4.188 1 90.94 314 LEU B N 1
ATOM 5374 C CA . LEU B 1 314 ? 4.07 44.688 4.582 1 90.94 314 LEU B CA 1
ATOM 5375 C C . LEU B 1 314 ? 5.504 45.094 4.902 1 90.94 314 LEU B C 1
ATOM 5377 O O . LEU B 1 314 ? 6.336 44.25 5.238 1 90.94 314 LEU B O 1
ATOM 5381 N N . GLY B 1 315 ? 5.812 46.375 4.809 1 87.62 315 GLY B N 1
ATOM 5382 C CA . GLY B 1 315 ? 7.09 46.906 5.246 1 87.62 315 GLY B CA 1
ATOM 5383 C C . GLY B 1 315 ? 8.156 46.875 4.168 1 87.62 315 GLY B C 1
ATOM 5384 O O . GLY B 1 315 ? 9.352 46.938 4.461 1 87.62 315 GLY B O 1
ATOM 5385 N N . PHE B 1 316 ? 7.699 46.688 2.938 1 90.88 316 PHE B N 1
ATOM 5386 C CA . PHE B 1 316 ? 8.664 46.719 1.846 1 90.88 316 PHE B CA 1
ATOM 5387 C C . PHE B 1 316 ? 8.945 48.156 1.428 1 90.88 316 PHE B C 1
ATOM 5389 O O . PHE B 1 316 ? 8.102 49.031 1.61 1 90.88 316 PHE B O 1
ATOM 5396 N N . ALA B 1 317 ? 10.203 48.312 0.857 1 87.25 317 ALA B N 1
ATOM 5397 C CA . ALA B 1 317 ? 10.602 49.625 0.395 1 87.25 317 ALA B CA 1
ATOM 5398 C C . ALA B 1 317 ? 9.727 50.094 -0.772 1 87.25 317 ALA B C 1
ATOM 5400 O O . ALA B 1 317 ? 9.414 51.281 -0.894 1 87.25 317 ALA B O 1
ATOM 5401 N N . ASP B 1 318 ? 9.352 49.156 -1.671 1 87.94 318 ASP B N 1
ATOM 5402 C CA . ASP B 1 318 ? 8.508 49.469 -2.818 1 87.94 318 ASP B CA 1
ATOM 5403 C C . ASP B 1 318 ? 7.895 48.219 -3.416 1 87.94 318 ASP B C 1
ATOM 5405 O O . ASP B 1 318 ? 8.086 47.125 -2.893 1 87.94 318 ASP B O 1
ATOM 5409 N N . GLY B 1 319 ? 7.074 48.438 -4.414 1 89.81 319 GLY B N 1
ATOM 5410 C CA . GLY B 1 319 ? 6.387 47.344 -5.078 1 89.81 319 GLY B CA 1
ATOM 5411 C C . GLY B 1 319 ? 7.336 46.344 -5.73 1 89.81 319 GLY B C 1
ATOM 5412 O O . GLY B 1 319 ? 7.074 45.156 -5.734 1 89.81 319 GLY B O 1
ATOM 5413 N N . SER B 1 320 ? 8.391 46.844 -6.195 1 90.62 320 SER B N 1
ATOM 5414 C CA . SER B 1 320 ? 9.359 45.969 -6.863 1 90.62 320 SER B CA 1
ATOM 5415 C C . SER B 1 320 ? 10 45 -5.887 1 90.62 320 SER B C 1
ATOM 5417 O O . SER B 1 320 ? 10.18 43.844 -6.203 1 90.62 320 SER B O 1
ATOM 5419 N N . ALA B 1 321 ? 10.312 45.562 -4.754 1 91.12 321 ALA B N 1
ATOM 5420 C CA . ALA B 1 321 ? 10.891 44.719 -3.715 1 91.12 321 ALA B CA 1
ATOM 5421 C C . ALA B 1 321 ? 9.906 43.656 -3.268 1 91.12 321 ALA B C 1
ATOM 5423 O O . ALA B 1 321 ? 10.297 42.5 -3.033 1 91.12 321 ALA B O 1
ATOM 5424 N N . PHE B 1 322 ? 8.664 44.062 -3.189 1 91.75 322 PHE B N 1
ATOM 5425 C CA . PHE B 1 322 ? 7.613 43.125 -2.822 1 91.75 322 PHE B CA 1
ATOM 5426 C C . PHE B 1 322 ? 7.453 42.031 -3.889 1 91.75 322 PHE B C 1
ATOM 5428 O O . PHE B 1 322 ? 7.391 40.844 -3.572 1 91.75 322 PHE B O 1
ATOM 5435 N N . HIS B 1 323 ? 7.457 42.344 -5.066 1 89.06 323 HIS B N 1
ATOM 5436 C CA . HIS B 1 323 ? 7.293 41.406 -6.18 1 89.06 323 HIS B CA 1
ATOM 5437 C C . HIS B 1 323 ? 8.43 40.406 -6.215 1 89.06 323 HIS B C 1
ATOM 5439 O O . HIS B 1 323 ? 8.188 39.219 -6.418 1 89.06 323 HIS B O 1
ATOM 5445 N N . LYS B 1 324 ? 9.586 40.875 -6.023 1 89.25 324 LYS B N 1
ATOM 5446 C CA . LYS B 1 324 ? 10.75 40 -6.027 1 89.25 324 LYS B CA 1
ATOM 5447 C C . LYS B 1 324 ? 10.695 39 -4.875 1 89.25 324 LYS B C 1
ATOM 5449 O O . LYS B 1 324 ? 10.961 37.812 -5.062 1 89.25 324 LYS B O 1
ATOM 5454 N N . ALA B 1 325 ? 10.336 39.562 -3.754 1 87.06 325 ALA B N 1
ATOM 5455 C CA . ALA B 1 325 ? 10.242 38.688 -2.57 1 87.06 325 ALA B CA 1
ATOM 5456 C C . ALA B 1 325 ? 9.148 37.656 -2.734 1 87.06 325 ALA B C 1
ATOM 5458 O O . ALA B 1 325 ? 9.352 36.469 -2.436 1 87.06 325 ALA B O 1
ATOM 5459 N N . PHE B 1 326 ? 8.031 38.094 -3.223 1 87.19 326 PHE B N 1
ATOM 5460 C CA . PHE B 1 326 ? 6.883 37.219 -3.398 1 87.19 326 PHE B CA 1
ATOM 5461 C C . PHE B 1 326 ? 7.203 36.094 -4.398 1 87.19 326 PHE B C 1
ATOM 5463 O O . PHE B 1 326 ? 6.867 34.938 -4.172 1 87.19 326 PHE B O 1
ATOM 5470 N N . LYS B 1 327 ? 7.871 36.438 -5.371 1 82.31 327 LYS B N 1
ATOM 5471 C CA . LYS B 1 327 ? 8.297 35.469 -6.367 1 82.31 327 LYS B CA 1
ATOM 5472 C C . LYS B 1 327 ? 9.273 34.469 -5.77 1 82.31 327 LYS B C 1
ATOM 5474 O O . LYS B 1 327 ? 9.211 33.281 -6.078 1 82.31 327 LYS B O 1
ATOM 5479 N N . LYS B 1 328 ? 10.102 35.031 -5.043 1 78.19 328 LYS B N 1
ATOM 5480 C CA . LYS B 1 328 ? 11.055 34.156 -4.375 1 78.19 328 LYS B CA 1
ATOM 5481 C C . LYS B 1 328 ? 10.344 33.188 -3.449 1 78.19 328 LYS B C 1
ATOM 5483 O O . LYS B 1 328 ? 10.727 32 -3.359 1 78.19 328 LYS B O 1
ATOM 5488 N N . TRP B 1 329 ? 9.32 33.688 -2.787 1 72.94 329 TRP B N 1
ATOM 5489 C CA . TRP B 1 329 ? 8.594 32.906 -1.805 1 72.94 329 TRP B CA 1
ATOM 5490 C C . TRP B 1 329 ? 7.754 31.828 -2.488 1 72.94 329 TRP B C 1
ATOM 5492 O O . TRP B 1 329 ? 7.668 30.703 -2.004 1 72.94 329 TRP B O 1
ATOM 5502 N N . THR B 1 330 ? 7.078 32.25 -3.557 1 72.12 330 THR B N 1
ATOM 5503 C CA . THR B 1 330 ? 5.996 31.406 -4.07 1 72.12 330 THR B CA 1
ATOM 5504 C C . THR B 1 330 ? 6.332 30.891 -5.469 1 72.12 330 THR B C 1
ATOM 5506 O O . THR B 1 330 ? 5.652 30 -5.988 1 72.12 330 THR B O 1
ATOM 5509 N N . GLY B 1 331 ? 7.379 31.406 -5.953 1 69.12 331 GLY B N 1
ATOM 5510 C CA . GLY B 1 331 ? 7.73 31.062 -7.316 1 69.12 331 GLY B CA 1
ATOM 5511 C C . GLY B 1 331 ? 6.953 31.844 -8.359 1 69.12 331 GLY B C 1
ATOM 5512 O O . GLY B 1 331 ? 7.234 31.75 -9.555 1 69.12 331 GLY B O 1
ATOM 5513 N N . SER B 1 332 ? 5.984 32.625 -7.914 1 75.25 332 SER B N 1
ATOM 5514 C CA . SER B 1 332 ? 5.141 33.406 -8.82 1 75.25 332 SER B CA 1
ATOM 5515 C C . SER B 1 332 ? 4.98 34.844 -8.328 1 75.25 332 SER B C 1
ATOM 5517 O O . SER B 1 332 ? 5.172 35.094 -7.141 1 75.25 332 SER B O 1
ATOM 5519 N N . THR B 1 333 ? 4.605 35.688 -9.266 1 81.56 333 THR B N 1
ATOM 5520 C CA . THR B 1 333 ? 4.27 37.031 -8.867 1 81.56 333 THR B CA 1
ATOM 5521 C C . THR B 1 333 ? 2.92 37.062 -8.148 1 81.56 333 THR B C 1
ATOM 5523 O O . THR B 1 333 ? 2.125 36.156 -8.266 1 81.56 333 THR B O 1
ATOM 5526 N N . PRO B 1 334 ? 2.725 38.125 -7.352 1 83.5 334 PRO B N 1
ATOM 5527 C CA . PRO B 1 334 ? 1.429 38.25 -6.676 1 83.5 334 PRO B CA 1
ATOM 5528 C C . PRO B 1 334 ? 0.251 38.125 -7.645 1 83.5 334 PRO B C 1
ATOM 5530 O O . PRO B 1 334 ? -0.757 37.5 -7.332 1 83.5 334 PRO B O 1
ATOM 5533 N N . GLY B 1 335 ? 0.44 38.75 -8.727 1 81.5 335 GLY B N 1
ATOM 5534 C CA . GLY B 1 335 ? -0.599 38.656 -9.742 1 81.5 335 GLY B CA 1
ATOM 5535 C C . GLY B 1 335 ? -0.808 37.25 -10.266 1 81.5 335 GLY B C 1
ATOM 5536 O O . GLY B 1 335 ? -1.945 36.781 -10.391 1 81.5 335 GLY B O 1
ATOM 5537 N N . GLN B 1 336 ? 0.217 36.562 -10.547 1 77 336 GLN B N 1
ATOM 5538 C CA . GLN B 1 336 ? 0.161 35.188 -11.023 1 77 336 GLN B CA 1
ATOM 5539 C C . GLN B 1 336 ? -0.45 34.281 -9.969 1 77 336 GLN B C 1
ATOM 5541 O O . GLN B 1 336 ? -1.254 33.406 -10.297 1 77 336 GLN B O 1
ATOM 5546 N N . TYR B 1 337 ? -0.018 34.531 -8.812 1 76.62 337 TYR B N 1
ATOM 5547 C CA . TYR B 1 337 ? -0.536 33.75 -7.703 1 76.62 337 TYR B CA 1
ATOM 5548 C C . TYR B 1 337 ? -2.051 33.875 -7.605 1 76.62 337 TYR B C 1
ATOM 5550 O O . TYR B 1 337 ? -2.756 32.875 -7.453 1 76.62 337 TYR B O 1
ATOM 5558 N N . ARG B 1 338 ? -2.504 35 -7.664 1 75.38 338 ARG B N 1
ATOM 5559 C CA . ARG B 1 338 ? -3.936 35.281 -7.582 1 75.38 338 ARG B CA 1
ATOM 5560 C C . ARG B 1 338 ? -4.691 34.594 -8.703 1 75.38 338 ARG B C 1
ATOM 5562 O O . ARG B 1 338 ? -5.777 34.031 -8.492 1 75.38 338 ARG B O 1
ATOM 5569 N N . THR B 1 339 ? -4.062 34.594 -9.828 1 74 339 THR B N 1
ATOM 5570 C CA . THR B 1 339 ? -4.684 33.969 -10.992 1 74 339 THR B CA 1
ATOM 5571 C C . THR B 1 339 ? -4.691 32.438 -10.852 1 74 339 THR B C 1
ATOM 5573 O O . THR B 1 339 ? -5.672 31.781 -11.211 1 74 339 THR B O 1
ATOM 5576 N N . GLN B 1 340 ? -3.631 31.984 -10.352 1 67.94 340 GLN B N 1
ATOM 5577 C CA . GLN B 1 340 ? -3.48 30.547 -10.219 1 67.94 340 GLN B CA 1
ATOM 5578 C C . GLN B 1 340 ? -4.449 29.984 -9.18 1 67.94 340 GLN B C 1
ATOM 5580 O O . GLN B 1 340 ? -5.055 28.938 -9.398 1 67.94 340 GLN B O 1
ATOM 5585 N N . VAL B 1 341 ? -4.633 30.656 -8.164 1 64.81 341 VAL B N 1
ATOM 5586 C CA . VAL B 1 341 ? -5.496 30.203 -7.082 1 64.81 341 VAL B CA 1
ATOM 5587 C C . VAL B 1 341 ? -6.961 30.406 -7.469 1 64.81 341 VAL B C 1
ATOM 5589 O O . VAL B 1 341 ? -7.801 29.547 -7.195 1 64.81 341 VAL B O 1
ATOM 5592 N N . ALA B 1 342 ? -7.215 31.5 -8.094 1 61.09 342 ALA B N 1
ATOM 5593 C CA . ALA B 1 342 ? -8.57 31.812 -8.539 1 61.09 342 ALA B CA 1
ATOM 5594 C C . ALA B 1 342 ? -8.992 30.891 -9.688 1 61.09 342 ALA B C 1
ATOM 5596 O O . ALA B 1 342 ? -10.156 30.5 -9.773 1 61.09 342 ALA B O 1
ATOM 5597 N N . ALA B 1 343 ? -8.117 30.641 -10.641 1 57.5 343 ALA B N 1
ATOM 5598 C CA . ALA B 1 343 ? -8.43 29.828 -11.812 1 57.5 343 ALA B CA 1
ATOM 5599 C C . ALA B 1 343 ? -8.828 28.406 -11.398 1 57.5 343 ALA B C 1
ATOM 5601 O O . ALA B 1 343 ? -9.719 27.812 -12 1 57.5 343 ALA B O 1
ATOM 5602 N N . GLU B 1 344 ? -8.266 27.875 -10.469 1 56.31 344 GLU B N 1
ATOM 5603 C CA . GLU B 1 344 ? -8.539 26.5 -10.047 1 56.31 344 GLU B CA 1
ATOM 5604 C C . GLU B 1 344 ? -9.898 26.391 -9.359 1 56.31 344 GLU B C 1
ATOM 5606 O O . GLU B 1 344 ? -10.617 25.406 -9.555 1 56.31 344 GLU B O 1
ATOM 5611 N N . THR B 1 345 ? -10.227 27.484 -8.648 1 54.03 345 THR B N 1
ATOM 5612 C CA . THR B 1 345 ? -11.555 27.562 -8.055 1 54.03 345 THR B CA 1
ATOM 5613 C C . THR B 1 345 ? -12.625 27.594 -9.141 1 54.03 345 THR B C 1
ATOM 5615 O O . THR B 1 345 ? -13.664 26.938 -9.008 1 54.03 345 THR B O 1
ATOM 5618 N N . ALA B 1 346 ? -12.227 28.312 -10.156 1 53.59 346 ALA B N 1
ATOM 5619 C CA . ALA B 1 346 ? -13.164 28.422 -11.273 1 53.59 346 ALA B CA 1
ATOM 5620 C C . ALA B 1 346 ? -13.266 27.109 -12.039 1 53.59 346 ALA B C 1
ATOM 5622 O O . ALA B 1 346 ? -14.359 26.703 -12.438 1 53.59 346 ALA B O 1
ATOM 5623 N N . SER B 1 347 ? -12.055 26.469 -12.32 1 55.56 347 SER B N 1
ATOM 5624 C CA . SER B 1 347 ? -12.055 25.188 -13.047 1 55.56 347 SER B CA 1
ATOM 5625 C C . SER B 1 347 ? -12.773 24.109 -12.25 1 55.56 347 SER B C 1
ATOM 5627 O O . SER B 1 347 ? -13.516 23.312 -12.828 1 55.56 347 SER B O 1
ATOM 5629 N N . ALA B 1 348 ? -12.656 24.094 -11.016 1 58.03 348 ALA B N 1
ATOM 5630 C CA . ALA B 1 348 ? -13.328 23.141 -10.141 1 58.03 348 ALA B CA 1
ATOM 5631 C C . ALA B 1 348 ? -14.836 23.375 -10.125 1 58.03 348 ALA B C 1
ATOM 5633 O O . ALA B 1 348 ? -15.617 22.438 -10.086 1 58.03 348 ALA B O 1
ATOM 5634 N N . GLU B 1 349 ? -15.18 24.625 -10.188 1 53.75 349 GLU B N 1
ATOM 5635 C CA . GLU B 1 349 ? -16.594 25 -10.227 1 53.75 349 GLU B CA 1
ATOM 5636 C C . GLU B 1 349 ? -17.234 24.578 -11.539 1 53.75 349 GLU B C 1
ATOM 5638 O O . GLU B 1 349 ? -18.391 24.141 -11.562 1 53.75 349 GLU B O 1
ATOM 5643 N N . SER B 1 350 ? -16.391 24.656 -12.523 1 51.5 350 SER B N 1
ATOM 5644 C CA . SER B 1 350 ? -16.891 24.25 -13.828 1 51.5 350 SER B CA 1
ATOM 5645 C C . SER B 1 350 ? -17.016 22.734 -13.93 1 51.5 350 SER B C 1
ATOM 5647 O O . SER B 1 350 ? -17.953 22.219 -14.523 1 51.5 350 SER B O 1
ATOM 5649 N N . SER B 1 351 ? -16.047 22.062 -13.438 1 50.44 351 SER B N 1
ATOM 5650 C CA . SER B 1 351 ? -16.094 20.609 -13.453 1 50.44 351 SER B CA 1
ATOM 5651 C C . SER B 1 351 ? -17.172 20.078 -12.508 1 50.44 351 SER B C 1
ATOM 5653 O O . SER B 1 351 ? -17.828 19.078 -12.805 1 50.44 351 SER B O 1
ATOM 5655 N N . GLY B 1 352 ? -17.359 20.703 -11.461 1 46.03 352 GLY B N 1
ATOM 5656 C CA . GLY B 1 352 ? -18.453 20.375 -10.562 1 46.03 352 GLY B CA 1
ATOM 5657 C C . GLY B 1 352 ? -19.828 20.625 -11.164 1 46.03 352 GLY B C 1
ATOM 5658 O O . GLY B 1 352 ? -20.766 19.859 -10.953 1 46.03 352 GLY B O 1
ATOM 5659 N N . VAL B 1 353 ? -19.969 21.719 -11.906 1 45.97 353 VAL B N 1
ATOM 5660 C CA . VAL B 1 353 ? -21.203 22.031 -12.609 1 45.97 353 VAL B CA 1
ATOM 5661 C C . VAL B 1 353 ? -21.453 21.016 -13.719 1 45.97 353 VAL B C 1
ATOM 5663 O O . VAL B 1 353 ? -22.578 20.547 -13.914 1 45.97 353 VAL B O 1
ATOM 5666 N N . LEU B 1 354 ? -20.453 20.562 -14.336 1 42.56 354 LEU B N 1
ATOM 5667 C CA . LEU B 1 354 ? -20.625 19.594 -15.414 1 42.56 354 LEU B CA 1
ATOM 5668 C C . LEU B 1 354 ? -21.031 18.234 -14.859 1 42.56 354 LEU B C 1
ATOM 5670 O O . LEU B 1 354 ? -21.828 17.516 -15.469 1 42.56 354 LEU B O 1
ATOM 5674 N N . SER B 1 355 ? -20.484 17.891 -13.844 1 43.84 355 SER B N 1
ATOM 5675 C CA . SER B 1 355 ? -20.875 16.625 -13.234 1 43.84 355 SER B CA 1
ATOM 5676 C C . SER B 1 355 ? -22.312 16.688 -12.703 1 43.84 355 SER B C 1
ATOM 5678 O O . SER B 1 355 ? -23.031 15.695 -12.75 1 43.84 355 SER B O 1
ATOM 5680 N N . GLU B 1 356 ? -22.766 17.781 -12.25 1 42 356 GLU B N 1
ATOM 5681 C CA . GLU B 1 356 ? -24.156 17.953 -11.883 1 42 356 GLU B CA 1
ATOM 5682 C C . GLU B 1 356 ? -25.078 17.844 -13.102 1 42 356 GLU B C 1
ATOM 5684 O O . GLU B 1 356 ? -26.188 17.312 -13.008 1 42 356 GLU B O 1
ATOM 5689 N N . THR B 1 357 ? -24.656 18.281 -14.18 1 40.72 357 THR B N 1
ATOM 5690 C CA . THR B 1 357 ? -25.484 18.219 -15.383 1 40.72 357 THR B CA 1
ATOM 5691 C C . THR B 1 357 ? -25.5 16.812 -15.953 1 40.72 357 THR B C 1
ATOM 5693 O O . THR B 1 357 ? -26.531 16.359 -16.484 1 40.72 357 THR B O 1
ATOM 5696 N N . LEU B 1 358 ? -24.5 16.078 -15.852 1 39.72 358 LEU B N 1
ATOM 5697 C CA . LEU B 1 358 ? -24.5 14.742 -16.422 1 39.72 358 LEU B CA 1
ATOM 5698 C C . LEU B 1 358 ? -25.188 13.75 -15.469 1 39.72 358 LEU B C 1
ATOM 5700 O O . LEU B 1 358 ? -25.578 12.664 -15.883 1 39.72 358 LEU B O 1
ATOM 5704 N N . GLY B 1 359 ? -25.281 14 -14.242 1 33 359 GLY B N 1
ATOM 5705 C CA . GLY B 1 359 ? -26.031 13.156 -13.328 1 33 359 GLY B CA 1
ATOM 5706 C C . GLY B 1 359 ? -27.531 13.297 -13.492 1 33 359 GLY B C 1
ATOM 5707 O O . GLY B 1 359 ? -28.297 12.586 -12.836 1 33 359 GLY B O 1
ATOM 5708 N N . HIS B 1 360 ? -28.031 14.422 -13.977 1 32.5 360 HIS B N 1
ATOM 5709 C CA . HIS B 1 360 ? -29.469 14.531 -14.188 1 32.5 360 HIS B CA 1
ATOM 5710 C C . HIS B 1 360 ? -29.891 13.805 -15.453 1 32.5 360 HIS B C 1
ATOM 5712 O O . HIS B 1 360 ? -31.094 13.773 -15.773 1 32.5 360 HIS B O 1
ATOM 5718 N N . ARG B 1 361 ? -28.969 13.359 -16.328 1 24.62 361 ARG B N 1
ATOM 5719 C CA . ARG B 1 361 ? -29.609 12.516 -17.344 1 24.62 361 ARG B CA 1
ATOM 5720 C C . ARG B 1 361 ? -29.516 11.039 -16.953 1 24.62 361 ARG B C 1
ATOM 5722 O O . ARG B 1 361 ? -28.469 10.578 -16.484 1 24.62 361 ARG B O 1
#